Protein AF-0000000070185400 (afdb_homodimer)

Sequence (584 aa):
MAESTTRRGPGLNRIALYVALLLMVVVYLSPLESGIVTAFKTQQGFFETSPFAPALGEFTVDPWFNAFDRLRSGLVNSLLFTIPATVLSALFGSLAAYGLTNTDWKGQTFVLMLFIAGIFIPYQSVLVPLSQFWATIVNPAEILAFSDPLANRSGLIALMVTHSAYGIPICTLLFRSHYKSIDTSMLEAARLDGAGIAKIYWRIILPLSIPMFVVTLIYQFTNIWNDLLFALVLVGNPANDVVTMELSALQGSMVGQYNLQMAGAFITALPTLLVYIIFGEQFAEGVAGGGAMAESTTRRGPGLNRIALYVALLLMVVVYLSPLESGIVTAFKTQQGFFETSPFAPALGEFTVDPWFNAFDRLRSGLVNSLLFTIPATVLSALFGSLAAYGLTNTDWKGQTFVLMLFIAGIFIPYQSVLVPLSQFWATIVNPAEILAFSDPLANRSGLIALMVTHSAYGIPICTLLFRSHYKSIDTSMLEAARLDGAGIAKIYWRIILPLSIPMFVVTLIYQFTNIWNDLLFALVLVGNPANDVVTMELSALQGSMVGQYNLQMAGAFITALPTLLVYIIFGEQFAEGVAGGGA

Radius of gyration: 25.76 Å; Cα contacts (8 Å, |Δi|>4): 759; chains: 2; bounding box: 72×72×63 Å

pLDDT: mean 83.31, std 12.97, range [34.06, 98.12]

InterPro domains:
  IPR000515 ABC transporter type 1, transmembrane domain MetI-like [PF00528] (91-278)
  IPR000515 ABC transporter type 1, transmembrane domain MetI-like [PS50928] (75-279)
  IPR000515 ABC transporter type 1, transmembrane domain MetI-like [cd06261] (75-273)
  IPR035906 MetI-like superfamily [G3DSA:1.10.3720.10] (7-280)
  IPR035906 MetI-like superfamily [SSF161098] (12-291)

Solvent-accessible surface area (backbone atoms only — not comparable to full-atom values): 30109 Å² total; per-residue (Å²): 131,80,77,74,74,70,73,72,64,78,51,74,66,49,51,50,48,51,50,50,50,49,50,49,49,47,62,58,42,45,38,55,50,26,24,55,36,32,17,29,20,35,70,68,37,51,75,75,41,57,57,77,43,79,36,82,91,24,58,41,63,60,28,43,56,54,24,45,68,68,32,49,63,12,46,52,45,38,49,65,24,32,54,56,18,22,51,49,8,41,51,50,4,41,51,49,16,47,58,60,65,79,42,94,58,91,61,42,65,59,52,50,50,51,31,55,54,56,63,46,53,38,68,76,40,42,46,61,29,43,38,49,37,43,67,70,70,56,36,48,41,68,74,31,56,86,36,65,75,52,24,70,37,24,33,39,50,52,48,20,53,50,50,16,52,67,34,21,35,56,30,16,52,55,37,33,38,53,56,69,68,50,67,58,66,63,54,50,51,41,44,74,72,63,48,49,72,67,54,43,39,67,70,49,50,48,66,73,36,50,63,55,48,53,32,42,40,53,53,39,36,44,55,54,60,62,47,44,68,65,49,67,60,50,37,81,54,74,92,42,39,29,33,53,54,45,51,52,55,55,64,68,39,84,75,77,51,58,16,34,41,31,23,32,19,52,60,68,28,41,63,43,43,50,54,37,72,76,40,42,69,53,35,55,34,44,71,49,57,50,72,120,132,80,76,73,72,72,73,71,63,77,50,73,66,50,52,51,50,50,52,50,51,49,51,50,49,48,63,59,43,45,38,56,52,26,26,56,37,31,18,30,20,35,67,65,36,52,76,74,41,57,58,77,43,80,35,83,92,23,58,40,64,60,27,42,55,55,23,45,67,68,32,49,65,12,46,52,45,39,49,64,24,31,54,57,18,23,51,47,9,40,52,52,3,41,52,49,16,46,57,60,66,77,43,94,58,90,60,42,65,60,53,49,49,51,32,56,55,56,61,47,54,38,67,75,40,43,46,60,28,43,38,49,38,43,66,71,72,5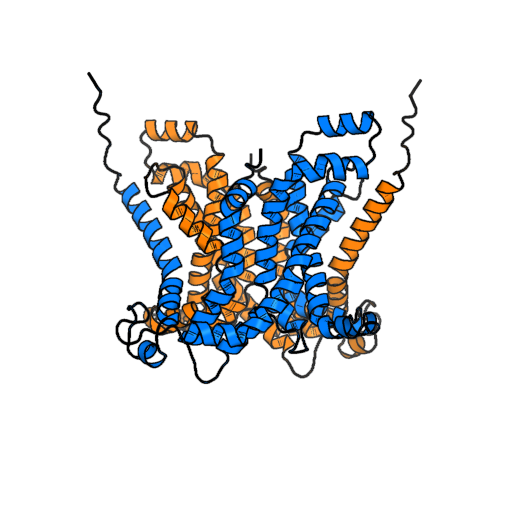5,36,49,40,67,73,31,56,88,35,65,76,52,24,70,37,23,33,38,50,52,48,19,53,50,50,16,52,67,35,22,35,56,29,15,52,54,36,35,39,53,57,70,68,48,67,59,65,63,54,50,51,39,42,72,73,65,48,50,72,68,52,43,39,69,69,46,51,48,64,74,36,49,63,57,46,53,33,42,39,52,53,40,35,42,55,53,60,62,47,44,66,65,49,66,60,51,39,79,55,74,92,42,39,30,35,52,56,46,51,51,53,54,66,68,39,84,74,79,51,58,16,35,40,32,24,32,19,52,60,69,29,43,64,43,43,51,54,37,71,75,40,42,68,53,36,54,32,44,70,50,56,51,71,123

Nearest PDB structures (foldseek):
  7cad-assembly1_B  TM=8.281E-01  e=1.483E-09  Mycolicibacterium smegmatis MC2 155
  4jbw-assembly2_I  TM=8.227E-01  e=4.047E-08  Escherichia coli K-12
  3puv-assembly1_G  TM=7.667E-01  e=2.763E-08  Escherichia coli K-12
  7cad-assembly1_A  TM=7.490E-01  e=2.471E-06  Mycolicibacterium smegmatis MC2 155
  8ja7-assembly1_A  TM=8.088E-01  e=1.973E-05  Mycobacterium tuberculosis H37Rv

Foldseek 3Di:
DPPPPVPPPDPPVNVVVVVVVVVVVCVVCVVVQLLVQLLQFDLVQPVVDDSNDHRVPGGHNVLQVVLCVLQVLQAVLLCVQLQLLLVLLLVLLLVLLLCLAVPDDPCSVVVLVVLVVLLPPDPVVCLVVLLCCCVPPVVQLVVCVVDPVRSLQSLSVSLNVVLSVSSNSVSNVLNNLVVVPDDCVVVVVCVVVVDDSVRCCVPPSVVLCVLVSLLSSLVSSVVSLQDDSNSVRRPDDPSSNHNNNSLVVLCPDPPCSSSNSSSSVVVSCVVSVVSCVVCVVSNVCSVVVNPD/DPPPPVPPPDPPVRVVVVVVVVVVVCVVCVVVQLLVQLLQFDLVQPVVDDSNDHRVPGGHNVLLVVLCVLQVLQAVLLCVQLQLLLVLLLVLLLVLLLCLAVPDDPCSVVVLVVLVVLLPPDPVVCLVVLLCCCVPPVVQLVVCVVDPVRSLQSLSVSLNVVLSVSSNSVSNVLNNLVVVPDDCVVVVVCVVVVDDSVRCCVPPSVVLCVLVSLLSSLVSSVVSLQDDSNSVRRPDDPSSNHNNNSLVVLCPDPPCSSSNSSSSVVVSCVVSVVSCVVCVVSNVCSVVVNPD

Secondary structure (DSSP, 8-state):
-----------HHHHHHHHHHHHHHHHHHHHHHHHHHHHTB-HHHHHHS-TTS--TTTB-SHHHHHHHHHHHHHHHHHHHHHHHHHHHHHHHHHHHHHHTTSS--TTHHHHHHHHHHHHTS-HHHHHHHHHHIIIIIS-HHHHTTT-HHHHTTHHHHHHHHHHHHHHHHHHHHHHHHHHHTS-HHHHHHHHHTT--HHHHIIIIIHHHTHHHHHHHHHHHHHHHHT--HHHHHH--SGGG--HHHHHHHHHS-SS--HHHHHHHHHHHHHHHHHHHHHHHHHHHHHHTT---/-----------HHHHHHHHHHHHHHHHHHHHHHHHHHHHTB-HHHHHHS-TTS--TTTB-SHHHHHHHHHHHHHHHHHHHHHHHHHHHHHHHHHHHHHHTTSS--TTHHHHHHHHHHHHTS-HHHHHHHHHHIIIIIS-HHHHTTT-HHHHTTHHHHHHHHHHHHHHHHHHHHHHHHHHHTS-HHHHHHHHHTT--HHHHIIIIIHHHTHHHHHHHHHHHHHHHHT--HHHHHH--SGGG--HHHHHHHHHS-SS--HHHHHHHHHHHHHHHHHHHHHHHHHHHHHHTT---

Structure (mmCIF, N/CA/C/O backbone):
data_AF-0000000070185400-model_v1
#
loop_
_entity.id
_entity.type
_entity.pdbx_description
1 polymer 'ABC-type sugar transport system, permease component'
#
loop_
_atom_site.group_PDB
_atom_site.id
_atom_site.type_symbol
_atom_site.label_atom_id
_atom_site.label_alt_id
_atom_site.label_comp_id
_atom_site.label_asym_id
_atom_site.label_entity_id
_atom_site.label_seq_id
_atom_site.pdbx_PDB_ins_code
_atom_site.Cartn_x
_atom_site.Cartn_y
_atom_site.Cartn_z
_atom_site.occupancy
_atom_site.B_iso_or_equiv
_atom_site.auth_seq_id
_atom_site.auth_comp_id
_atom_site.auth_asym_id
_atom_site.auth_atom_id
_atom_site.pdbx_PDB_model_num
ATOM 1 N N . MET A 1 1 ? 36.969 44.938 3.744 1 35.69 1 MET A N 1
ATOM 2 C CA . MET A 1 1 ? 37.75 43.719 3.881 1 35.69 1 MET A CA 1
ATOM 3 C C . MET A 1 1 ? 36.844 42.5 3.889 1 35.69 1 MET A C 1
ATOM 5 O O . MET A 1 1 ? 36.031 42.312 4.809 1 35.69 1 MET A O 1
ATOM 9 N N . ALA A 1 2 ? 36.375 42.031 2.738 1 38.72 2 ALA A N 1
ATOM 10 C CA . ALA A 1 2 ? 35.469 40.938 2.408 1 38.72 2 ALA A CA 1
ATOM 11 C C . ALA A 1 2 ? 35.906 39.625 3.045 1 38.72 2 ALA A C 1
ATOM 13 O O . ALA A 1 2 ? 37 39.156 2.805 1 38.72 2 ALA A O 1
ATOM 14 N N . GLU A 1 3 ? 35.625 39.438 4.383 1 38.25 3 GLU A N 1
ATOM 15 C CA . GLU A 1 3 ? 35.938 38.188 5.07 1 38.25 3 GLU A CA 1
ATOM 16 C C . GLU A 1 3 ? 35.625 37 4.191 1 38.25 3 GLU A C 1
ATOM 18 O O . GLU A 1 3 ? 34.5 36.844 3.697 1 38.25 3 GLU A O 1
ATOM 23 N N . SER A 1 4 ? 36.625 36.594 3.381 1 39.56 4 SER A N 1
ATOM 24 C CA . SER A 1 4 ? 36.656 35.375 2.58 1 39.56 4 SER A CA 1
ATOM 25 C C . SER A 1 4 ? 36 34.219 3.326 1 39.56 4 SER A C 1
ATOM 27 O O . SER A 1 4 ? 36.5 33.812 4.379 1 39.56 4 SER A O 1
ATOM 29 N N . THR A 1 5 ? 34.719 34.312 3.555 1 39.97 5 THR A N 1
ATOM 30 C CA . THR A 1 5 ? 34.031 33.156 4.109 1 39.97 5 THR A CA 1
ATOM 31 C C . THR A 1 5 ? 34.562 31.859 3.488 1 39.97 5 THR A C 1
ATOM 33 O O . THR A 1 5 ? 34.375 31.609 2.293 1 39.97 5 THR A O 1
ATOM 36 N N . THR A 1 6 ? 35.844 31.531 3.721 1 39.59 6 THR A N 1
ATOM 37 C CA . THR A 1 6 ? 36.469 30.266 3.318 1 39.59 6 THR A CA 1
ATOM 38 C C . THR A 1 6 ? 35.438 29.141 3.342 1 39.59 6 THR A C 1
ATOM 40 O O . THR A 1 6 ? 34.875 28.828 4.391 1 39.59 6 THR A O 1
ATOM 43 N N . ARG A 1 7 ? 34.719 29.016 2.363 1 44.53 7 ARG A N 1
ATOM 44 C CA . ARG A 1 7 ? 33.812 27.922 2.123 1 44.53 7 ARG A CA 1
ATOM 45 C C . ARG A 1 7 ? 34.438 26.578 2.508 1 44.53 7 ARG A C 1
ATOM 47 O O . ARG A 1 7 ? 35.312 26.078 1.803 1 44.53 7 ARG A O 1
ATOM 54 N N . ARG A 1 8 ? 34.844 26.328 3.77 1 48.66 8 ARG A N 1
ATOM 55 C CA . ARG A 1 8 ? 35.406 25.062 4.23 1 48.66 8 ARG A CA 1
ATOM 56 C C . ARG A 1 8 ? 34.812 23.891 3.453 1 48.66 8 ARG A C 1
ATOM 58 O O . ARG A 1 8 ? 33.625 23.906 3.129 1 48.66 8 ARG A O 1
ATOM 65 N N . GLY A 1 9 ? 35.531 23.266 2.635 1 51 9 GLY A N 1
ATOM 66 C CA . GLY A 1 9 ? 35.188 22.062 1.88 1 51 9 GLY A CA 1
ATOM 67 C C . GLY A 1 9 ? 34.281 21.125 2.629 1 51 9 GLY A C 1
ATOM 68 O O . GLY A 1 9 ? 34.094 21.234 3.846 1 51 9 GLY A O 1
ATOM 69 N N . PRO A 1 10 ? 33.344 20.578 1.829 1 57.19 10 PRO A N 1
ATOM 70 C CA . PRO A 1 10 ? 32.469 19.688 2.586 1 57.19 10 PRO A CA 1
ATOM 71 C C . PRO A 1 10 ? 33.219 18.734 3.506 1 57.19 10 PRO A C 1
ATOM 73 O O . PRO A 1 10 ? 34.25 18.172 3.109 1 57.19 10 PRO A O 1
ATOM 76 N N . GLY A 1 11 ? 33.25 18.938 4.805 1 61.69 11 GLY A N 1
ATOM 77 C CA . GLY A 1 11 ? 33.906 18.047 5.754 1 61.69 11 GLY A CA 1
ATOM 78 C C . GLY A 1 11 ? 33.625 16.578 5.461 1 61.69 11 GLY A C 1
ATOM 79 O O . GLY A 1 11 ? 32.781 16.25 4.648 1 61.69 11 GLY A O 1
ATOM 80 N N . LEU A 1 12 ? 34.562 15.664 5.66 1 70 12 LEU A N 1
ATOM 81 C CA . LEU A 1 12 ? 34.5 14.211 5.5 1 70 12 LEU A CA 1
ATOM 82 C C . LEU A 1 12 ? 33.125 13.672 5.82 1 70 12 LEU A C 1
ATOM 84 O O . LEU A 1 12 ? 32.656 12.742 5.172 1 70 12 LEU A O 1
ATOM 88 N N . ASN A 1 13 ? 32.5 14.344 6.66 1 73.69 13 ASN A N 1
ATOM 89 C CA . ASN A 1 13 ? 31.156 13.898 7.062 1 73.69 13 ASN A CA 1
ATOM 90 C C . ASN A 1 13 ? 30.125 14.211 5.988 1 73.69 13 ASN A C 1
ATOM 92 O O . ASN A 1 13 ? 29.203 13.422 5.758 1 73.69 13 ASN A O 1
ATOM 96 N N . ARG A 1 14 ? 30.391 15.25 5.316 1 71.94 14 ARG A N 1
ATOM 97 C CA . ARG A 1 14 ? 29.484 15.625 4.238 1 71.94 14 ARG A CA 1
ATOM 98 C C . ARG A 1 14 ? 29.672 14.719 3.027 1 71.94 14 ARG A C 1
ATOM 100 O O . ARG A 1 14 ? 28.688 14.297 2.4 1 71.94 14 ARG A O 1
ATOM 107 N N . ILE A 1 15 ? 30.906 14.406 2.785 1 75.38 15 ILE A N 1
ATOM 108 C CA . ILE A 1 15 ? 31.203 13.523 1.663 1 75.38 15 ILE A CA 1
ATOM 109 C C . ILE A 1 15 ? 30.594 12.141 1.923 1 75.38 15 ILE A C 1
ATOM 111 O O . ILE A 1 15 ? 30 11.539 1.03 1 75.38 15 ILE A O 1
ATOM 115 N N . ALA A 1 16 ? 30.703 11.766 3.127 1 78 16 ALA A N 1
ATOM 116 C CA . ALA A 1 16 ? 30.156 10.461 3.498 1 78 16 ALA A CA 1
ATOM 117 C C . ALA A 1 16 ? 28.641 10.43 3.33 1 78 16 ALA A C 1
ATOM 119 O O . ALA A 1 16 ? 28.078 9.438 2.863 1 78 16 ALA A O 1
ATOM 120 N N . LEU A 1 17 ? 28.078 11.5 3.611 1 73.38 17 LEU A N 1
ATOM 121 C CA . LEU A 1 17 ? 26.625 11.602 3.48 1 73.38 17 LEU A CA 1
ATOM 122 C C . LEU A 1 17 ? 26.203 11.562 2.016 1 73.38 17 LEU A C 1
ATOM 124 O O . LEU A 1 17 ? 25.266 10.844 1.653 1 73.38 17 LEU A O 1
ATOM 128 N N . TYR A 1 18 ? 26.969 12.172 1.206 1 73.94 18 TYR A N 1
ATOM 129 C CA . TYR A 1 18 ? 26.625 12.203 -0.212 1 73.94 18 TYR A CA 1
ATOM 130 C C . TYR A 1 18 ? 26.844 10.836 -0.853 1 73.94 18 TYR A C 1
ATOM 132 O O . TYR A 1 18 ? 26.047 10.406 -1.687 1 73.94 18 TYR A O 1
ATOM 140 N N . VAL A 1 19 ? 27.797 10.32 -0.394 1 78.69 19 VAL A N 1
ATOM 141 C CA . VAL A 1 19 ? 28.109 8.984 -0.919 1 78.69 19 VAL A CA 1
ATOM 142 C C . VAL A 1 19 ? 27.016 8.008 -0.49 1 78.69 19 VAL A C 1
ATOM 144 O O . VAL A 1 19 ? 26.562 7.18 -1.288 1 78.69 19 VAL A O 1
ATOM 147 N N . ALA A 1 20 ? 26.562 8.211 0.682 1 77.5 20 ALA A N 1
ATOM 148 C CA . ALA A 1 20 ? 25.516 7.34 1.193 1 77.5 20 ALA A CA 1
ATOM 149 C C . ALA A 1 20 ? 24.203 7.555 0.439 1 77.5 20 ALA A C 1
ATOM 151 O O . ALA A 1 20 ? 23.516 6.594 0.094 1 77.5 20 ALA A O 1
ATOM 152 N N . LEU A 1 21 ? 23.938 8.734 0.137 1 77.69 21 LEU A N 1
ATOM 153 C CA . LEU A 1 21 ? 22.719 9.062 -0.594 1 77.69 21 LEU A CA 1
ATOM 154 C C . LEU A 1 21 ? 22.797 8.539 -2.025 1 77.69 21 LEU A C 1
ATOM 156 O O . LEU A 1 21 ? 21.812 7.988 -2.535 1 77.69 21 LEU A O 1
ATOM 160 N N . LEU A 1 22 ? 23.938 8.672 -2.553 1 76.94 22 LEU A N 1
ATOM 161 C CA . LEU A 1 22 ? 24.125 8.195 -3.918 1 76.94 22 LEU A CA 1
ATOM 162 C C . LEU A 1 22 ? 24 6.68 -3.984 1 76.94 22 LEU A C 1
ATOM 164 O O . LEU A 1 22 ? 23.391 6.137 -4.906 1 76.94 22 LEU A O 1
ATOM 168 N N . LEU A 1 23 ? 24.516 6.055 -3.039 1 79.5 23 LEU A N 1
ATOM 169 C CA . LEU A 1 23 ? 24.453 4.598 -2.988 1 79.5 23 LEU A CA 1
ATOM 170 C C . LEU A 1 23 ? 23.016 4.121 -2.82 1 79.5 23 LEU A C 1
ATOM 172 O O . LEU A 1 23 ? 22.609 3.135 -3.441 1 79.5 23 LEU A O 1
ATOM 176 N N . MET A 1 24 ? 22.328 4.887 -2.088 1 78.69 24 MET A N 1
ATOM 177 C CA . MET A 1 24 ? 20.922 4.535 -1.873 1 78.69 24 MET A CA 1
ATOM 178 C C . MET A 1 24 ? 20.125 4.68 -3.162 1 78.69 24 MET A C 1
ATOM 180 O O . MET A 1 24 ? 19.297 3.822 -3.486 1 78.69 24 MET A O 1
ATOM 184 N N . VAL A 1 25 ? 20.438 5.625 -3.914 1 76.62 25 VAL A N 1
ATOM 185 C CA . VAL A 1 25 ? 19.75 5.883 -5.172 1 76.62 25 VAL A CA 1
ATOM 186 C C . VAL A 1 25 ? 20.109 4.809 -6.191 1 76.62 25 VAL A C 1
ATOM 188 O O . VAL A 1 25 ? 19.234 4.293 -6.895 1 76.62 25 VAL A O 1
ATOM 191 N N . VAL A 1 26 ? 21.359 4.504 -6.195 1 76.19 26 VAL A N 1
ATOM 192 C CA . VAL A 1 26 ? 21.844 3.525 -7.16 1 76.19 26 VAL A CA 1
ATOM 193 C C . VAL A 1 26 ? 21.25 2.154 -6.855 1 76.19 26 VAL A C 1
ATOM 195 O O . VAL A 1 26 ? 20.781 1.459 -7.762 1 76.19 26 VAL A O 1
ATOM 198 N N . VAL A 1 27 ? 21.266 1.833 -5.648 1 73.25 27 VAL A N 1
ATOM 199 C CA . VAL A 1 27 ? 20.734 0.533 -5.25 1 73.25 27 VAL A CA 1
ATOM 200 C C . VAL A 1 27 ? 19.25 0.473 -5.543 1 73.25 27 VAL A C 1
ATOM 202 O O . VAL A 1 27 ? 18.75 -0.541 -6.035 1 73.25 27 VAL A O 1
ATOM 205 N N . TYR A 1 28 ? 18.594 1.558 -5.285 1 74.62 28 TYR A N 1
ATOM 206 C CA . TYR A 1 28 ? 17.156 1.625 -5.484 1 74.62 28 TYR A CA 1
ATOM 207 C C . TYR A 1 28 ? 16.812 1.574 -6.965 1 74.62 28 TYR A C 1
ATOM 209 O O . TYR A 1 28 ? 15.852 0.902 -7.363 1 74.62 28 TYR A O 1
ATOM 217 N N . LEU A 1 29 ? 17.641 2.188 -7.855 1 77.75 29 LEU A N 1
ATOM 218 C CA . LEU A 1 29 ? 17.297 2.35 -9.266 1 77.75 29 LEU A CA 1
ATOM 219 C C . LEU A 1 29 ? 17.875 1.214 -10.102 1 77.75 29 LEU A C 1
ATOM 221 O O . LEU A 1 29 ? 17.484 1.017 -11.25 1 77.75 29 LEU A O 1
ATOM 225 N N . SER A 1 30 ? 18.75 0.464 -9.578 1 78.56 30 SER A N 1
ATOM 226 C CA . SER A 1 30 ? 19.484 -0.546 -10.336 1 78.56 30 SER A CA 1
ATOM 227 C C . SER A 1 30 ? 18.531 -1.561 -10.961 1 78.56 30 SER A C 1
ATOM 229 O O . SER A 1 30 ? 18.625 -1.864 -12.156 1 78.56 30 SER A O 1
ATOM 231 N N . PRO A 1 31 ? 17.547 -2.082 -10.141 1 76.69 31 PRO A N 1
ATOM 232 C CA . PRO A 1 31 ? 16.641 -3.033 -10.781 1 76.69 31 PRO A CA 1
ATOM 233 C C . PRO A 1 31 ? 15.82 -2.396 -11.898 1 76.69 31 PRO A C 1
ATOM 235 O O . PRO A 1 31 ? 15.516 -3.055 -12.898 1 76.69 31 PRO A O 1
ATOM 238 N N . LEU A 1 32 ? 15.523 -1.212 -11.75 1 79.69 32 LEU A N 1
ATOM 239 C CA . LEU A 1 32 ? 14.734 -0.513 -12.758 1 79.69 32 LEU A CA 1
ATOM 240 C C . LEU A 1 32 ? 15.539 -0.298 -14.031 1 79.69 32 LEU A C 1
ATOM 242 O O . LEU A 1 32 ? 15.008 -0.417 -15.133 1 79.69 32 LEU A O 1
ATOM 246 N N . GLU A 1 33 ? 16.781 0.06 -13.82 1 81.06 33 GLU A N 1
ATOM 247 C CA . GLU A 1 33 ? 17.656 0.255 -14.977 1 81.06 33 GLU A CA 1
ATOM 248 C C . GLU A 1 33 ? 17.812 -1.034 -15.773 1 81.06 33 GLU A C 1
ATOM 250 O O . GLU A 1 33 ? 17.703 -1.024 -17 1 81.06 33 GLU A O 1
ATOM 255 N N . SER A 1 34 ? 18.062 -2.066 -15.148 1 81.19 34 SER A N 1
ATOM 256 C CA . SER A 1 34 ? 18.203 -3.346 -15.836 1 81.19 34 SER A CA 1
ATOM 257 C C . SER A 1 34 ? 16.906 -3.736 -16.547 1 81.19 34 SER A C 1
ATOM 259 O O . SER A 1 34 ? 16.938 -4.328 -17.625 1 81.19 34 SER A O 1
ATOM 261 N N . GLY A 1 35 ? 15.773 -3.439 -15.914 1 84.38 35 GLY A N 1
ATOM 262 C CA . GLY A 1 35 ? 14.492 -3.729 -16.531 1 84.38 35 GLY A CA 1
ATOM 263 C C . GLY A 1 35 ? 14.258 -2.947 -17.812 1 84.38 35 GLY A C 1
ATOM 264 O O . GLY A 1 35 ? 13.789 -3.502 -18.812 1 84.38 35 GLY A O 1
ATOM 265 N N . ILE A 1 36 ? 14.633 -1.731 -17.781 1 86.94 36 ILE A N 1
ATOM 266 C CA . ILE A 1 36 ? 14.445 -0.875 -18.938 1 86.94 36 ILE A CA 1
ATOM 267 C C . ILE A 1 36 ? 15.336 -1.355 -20.094 1 86.94 36 ILE A C 1
ATOM 269 O O . ILE A 1 36 ? 14.891 -1.434 -21.234 1 86.94 36 ILE A O 1
ATOM 273 N N . VAL A 1 37 ? 16.531 -1.667 -19.781 1 87.69 37 VAL A N 1
ATOM 274 C CA . VAL A 1 37 ? 17.469 -2.137 -20.797 1 87.69 37 VAL A CA 1
ATOM 275 C C . VAL A 1 37 ? 16.984 -3.461 -21.375 1 87.69 37 VAL A C 1
ATOM 277 O O . VAL A 1 37 ? 17 -3.658 -22.594 1 87.69 37 VAL A O 1
ATOM 280 N N . THR A 1 38 ? 16.5 -4.293 -20.578 1 87.25 38 THR A N 1
ATOM 281 C CA . THR A 1 38 ? 16 -5.602 -21 1 87.25 38 THR A CA 1
ATOM 282 C C . THR A 1 38 ? 14.781 -5.453 -21.891 1 87.25 38 THR A C 1
ATOM 284 O O . THR A 1 38 ? 14.602 -6.227 -22.844 1 87.25 38 THR A O 1
ATOM 287 N N . ALA A 1 39 ? 13.977 -4.48 -21.609 1 90.44 39 ALA A N 1
ATOM 288 C CA . ALA A 1 39 ? 12.742 -4.266 -22.359 1 90.44 39 ALA A CA 1
ATOM 289 C C . ALA A 1 39 ? 13.039 -3.842 -23.781 1 90.44 39 ALA A C 1
ATOM 291 O O . ALA A 1 39 ? 12.156 -3.885 -24.656 1 90.44 39 ALA A O 1
ATOM 292 N N . PHE A 1 40 ? 14.328 -3.475 -24.078 1 93.38 40 PHE A N 1
ATOM 293 C CA . PHE A 1 40 ? 14.703 -3.035 -25.406 1 93.38 40 PHE A CA 1
ATOM 294 C C . PHE A 1 40 ? 15.672 -4.023 -26.047 1 93.38 40 PHE A C 1
ATOM 296 O O . PHE A 1 40 ? 16.328 -3.707 -27.047 1 93.38 40 PHE A O 1
ATOM 303 N N . LYS A 1 41 ? 15.688 -5.184 -25.5 1 92.25 41 LYS A N 1
ATOM 304 C CA . LYS A 1 41 ? 16.547 -6.234 -26.047 1 92.25 41 LYS A CA 1
ATOM 305 C C . LYS A 1 41 ? 15.703 -7.371 -26.625 1 92.25 41 LYS A C 1
ATOM 307 O O . LYS A 1 41 ? 14.57 -7.598 -26.203 1 92.25 41 LYS A O 1
ATOM 312 N N . THR A 1 42 ? 16.359 -8.047 -27.625 1 91.31 42 THR A N 1
ATOM 313 C CA . THR A 1 42 ? 15.82 -9.344 -28.016 1 91.31 42 THR A CA 1
ATOM 314 C C . THR A 1 42 ? 16 -10.359 -26.891 1 91.31 42 THR A C 1
ATOM 316 O O . THR A 1 42 ? 16.781 -10.133 -25.969 1 91.31 42 THR A O 1
ATOM 319 N N . GLN A 1 43 ? 15.188 -11.344 -27 1 86.81 43 GLN A N 1
ATOM 320 C CA . GLN A 1 43 ? 15.328 -12.383 -25.984 1 86.81 43 GLN A CA 1
ATOM 321 C C . GLN A 1 43 ? 16.734 -12.977 -26 1 86.81 43 GLN A C 1
ATOM 323 O O . GLN A 1 43 ? 17.297 -13.273 -24.938 1 86.81 43 GLN A O 1
ATOM 328 N N . GLN A 1 44 ? 17.281 -13.133 -27.219 1 86.38 44 GLN A N 1
ATOM 329 C CA . GLN A 1 44 ? 18.656 -13.609 -27.344 1 86.38 44 GLN A CA 1
ATOM 330 C C . GLN A 1 44 ? 19.641 -12.625 -26.734 1 86.38 44 GLN A C 1
ATOM 332 O O . GLN A 1 44 ? 20.578 -13.031 -26.047 1 86.38 44 GLN A O 1
ATOM 337 N N . GLY A 1 45 ? 19.438 -11.398 -26.984 1 86.81 45 GLY A N 1
ATOM 338 C CA . GLY A 1 45 ? 20.297 -10.375 -26.422 1 86.81 45 GLY A CA 1
ATOM 339 C C . GLY A 1 45 ? 20.281 -10.375 -24.906 1 86.81 45 GLY A C 1
ATOM 340 O O . GLY A 1 45 ? 21.297 -10.086 -24.266 1 86.81 45 GLY A O 1
ATOM 341 N N . PHE A 1 46 ? 19.188 -10.68 -24.328 1 83.19 46 PHE A N 1
ATOM 342 C CA . PHE A 1 46 ? 19.078 -10.75 -22.875 1 83.19 46 PHE A CA 1
ATOM 343 C C . PHE A 1 46 ? 20.016 -11.82 -22.312 1 83.19 46 PHE A C 1
ATOM 345 O O . PHE A 1 46 ? 20.672 -11.594 -21.297 1 83.19 46 PHE A O 1
ATOM 352 N N . PHE A 1 47 ? 20.078 -12.898 -23 1 81.81 47 PHE A N 1
ATOM 353 C CA . PHE A 1 47 ? 20.875 -14.008 -22.484 1 81.81 47 PHE A CA 1
ATOM 354 C C . PHE A 1 47 ? 22.344 -13.805 -22.797 1 81.81 47 PHE A C 1
ATOM 356 O O . PHE A 1 47 ? 23.219 -14.328 -22.094 1 81.81 47 PHE A O 1
ATOM 363 N N . GLU A 1 48 ? 22.609 -13.023 -23.766 1 83.25 48 GLU A N 1
ATOM 364 C CA . GLU A 1 48 ? 23.984 -12.938 -24.25 1 83.25 48 GLU A CA 1
ATOM 365 C C . GLU A 1 48 ? 24.688 -11.695 -23.703 1 83.25 48 GLU A C 1
ATOM 367 O O . GLU A 1 48 ? 25.891 -11.539 -23.875 1 83.25 48 GLU A O 1
ATOM 372 N N . THR A 1 49 ? 23.891 -10.82 -23.141 1 81.38 49 THR A N 1
ATOM 373 C CA . THR A 1 49 ? 24.5 -9.594 -22.641 1 81.38 49 THR A CA 1
ATOM 374 C C . THR A 1 49 ? 24.188 -9.398 -21.156 1 81.38 49 THR A C 1
ATOM 376 O O . THR A 1 49 ? 23.328 -10.07 -20.609 1 81.38 49 THR A O 1
ATOM 379 N N . SER A 1 50 ? 24.969 -8.484 -20.609 1 77.94 50 SER A N 1
ATOM 380 C CA . SER A 1 50 ? 24.703 -8.117 -19.219 1 77.94 50 SER A CA 1
ATOM 381 C C . SER A 1 50 ? 23.359 -7.418 -19.078 1 77.94 50 SER A C 1
ATOM 383 O O . SER A 1 50 ? 22.953 -6.676 -19.969 1 77.94 50 SER A O 1
ATOM 385 N N . PRO A 1 51 ? 22.672 -7.707 -17.969 1 75.06 51 PRO A N 1
ATOM 386 C CA . PRO A 1 51 ? 21.375 -7.055 -17.75 1 75.06 51 PRO A CA 1
ATOM 387 C C . PRO A 1 51 ? 21.484 -5.531 -17.719 1 75.06 51 PRO A C 1
ATOM 389 O O . PRO A 1 51 ? 20.484 -4.84 -17.953 1 75.06 51 PRO A O 1
ATOM 392 N N . PHE A 1 52 ? 22.672 -5.039 -17.484 1 75.94 52 PHE A N 1
ATOM 393 C CA . PHE A 1 52 ? 22.844 -3.594 -17.375 1 75.94 52 PHE A CA 1
ATOM 394 C C . PHE A 1 52 ? 23.438 -3.02 -18.656 1 75.94 52 PHE A C 1
ATOM 396 O O . PHE A 1 52 ? 23.5 -1.801 -18.828 1 75.94 52 PHE A O 1
ATOM 403 N N . ALA A 1 53 ? 23.812 -3.918 -19.578 1 78.19 53 ALA A N 1
ATOM 404 C CA . ALA A 1 53 ? 24.484 -3.477 -20.781 1 78.19 53 ALA A CA 1
ATOM 405 C C . ALA A 1 53 ? 23.484 -3.004 -21.844 1 78.19 53 ALA A C 1
ATOM 407 O O . ALA A 1 53 ? 22.406 -3.596 -22 1 78.19 53 ALA A O 1
ATOM 408 N N . PRO A 1 54 ? 23.906 -1.894 -22.469 1 76.5 54 PRO A N 1
ATOM 409 C CA . PRO A 1 54 ? 23.031 -1.449 -23.547 1 76.5 54 PRO A CA 1
ATOM 410 C C . PRO A 1 54 ? 22.859 -2.504 -24.641 1 76.5 54 PRO A C 1
ATOM 412 O O . PRO A 1 54 ? 23.719 -3.379 -24.797 1 76.5 54 PRO A O 1
ATOM 415 N N . ALA A 1 55 ? 21.719 -2.504 -25.359 1 73.06 55 ALA A N 1
ATOM 416 C CA . ALA A 1 55 ? 21.281 -3.471 -26.359 1 73.06 55 ALA A CA 1
ATOM 417 C C . ALA A 1 55 ? 21.984 -3.223 -27.688 1 73.06 55 ALA A C 1
ATOM 419 O O . ALA A 1 55 ? 21.391 -3.391 -28.75 1 73.06 55 ALA A O 1
ATOM 420 N N . LEU A 1 56 ? 23.125 -2.814 -27.812 1 75.56 56 LEU A N 1
ATOM 421 C CA . LEU A 1 56 ? 23.734 -2.363 -29.062 1 75.56 56 LEU A CA 1
ATOM 422 C C . LEU A 1 56 ? 23.453 -3.354 -30.188 1 75.56 56 LEU A C 1
ATOM 424 O O . LEU A 1 56 ? 23 -2.965 -31.266 1 75.56 56 LEU A O 1
ATOM 428 N N . GLY A 1 57 ? 23.672 -4.598 -30.125 1 78.12 57 GLY A N 1
ATOM 429 C CA . GLY A 1 57 ? 23.453 -5.551 -31.203 1 78.12 57 GLY A CA 1
ATOM 430 C C . GLY A 1 57 ? 22.172 -6.332 -31.078 1 78.12 57 GLY A C 1
ATOM 431 O O . GLY A 1 57 ? 21.781 -7.062 -31.984 1 78.12 57 GLY A O 1
ATOM 432 N N . GLU A 1 58 ? 21.406 -5.93 -30.156 1 88.25 58 GLU A N 1
ATOM 433 C CA . GLU A 1 58 ? 20.203 -6.695 -29.891 1 88.25 58 GLU A CA 1
ATOM 434 C C . GLU A 1 58 ? 19.047 -5.777 -29.484 1 88.25 58 GLU A C 1
ATOM 436 O O . GLU A 1 58 ? 18.141 -6.195 -28.75 1 88.25 58 GLU A O 1
ATOM 441 N N . PHE A 1 59 ? 19.156 -4.582 -30.078 1 92.81 59 PHE A N 1
ATOM 442 C CA . PHE A 1 59 ? 18.109 -3.605 -29.75 1 92.81 59 PHE A CA 1
ATOM 443 C C . PHE A 1 59 ? 16.844 -3.902 -30.531 1 92.81 59 PHE A C 1
ATOM 445 O O . PHE A 1 59 ? 16.891 -4.234 -31.719 1 92.81 59 PHE A O 1
ATOM 452 N N . THR A 1 60 ? 15.719 -3.861 -29.875 1 94.56 60 THR A N 1
ATOM 453 C CA . THR A 1 60 ? 14.414 -4.012 -30.516 1 94.56 60 THR A CA 1
ATOM 454 C C . THR A 1 60 ? 13.32 -3.355 -29.672 1 94.56 60 THR A C 1
ATOM 456 O O . THR A 1 60 ? 13.5 -3.133 -28.484 1 94.56 60 THR A O 1
ATOM 459 N N . VAL A 1 61 ? 12.219 -2.951 -30.344 1 95.56 61 VAL A N 1
ATOM 460 C CA . VAL A 1 61 ? 11.078 -2.381 -29.641 1 95.56 61 VAL A CA 1
ATOM 461 C C . VAL A 1 61 ? 9.898 -3.354 -29.688 1 95.56 61 VAL A C 1
ATOM 463 O O . VAL A 1 61 ? 8.805 -3.039 -29.219 1 95.56 61 VAL A O 1
ATOM 466 N N . ASP A 1 62 ? 10.117 -4.559 -30.172 1 95.69 62 ASP A N 1
ATOM 467 C CA . ASP A 1 62 ? 9.078 -5.562 -30.359 1 95.69 62 ASP A CA 1
ATOM 468 C C . ASP A 1 62 ? 8.406 -5.922 -29.031 1 95.69 62 ASP A C 1
ATOM 470 O O . ASP A 1 62 ? 7.184 -6.047 -28.969 1 95.69 62 ASP A O 1
ATOM 474 N N . PRO A 1 63 ? 9.234 -6.012 -27.984 1 94.44 63 PRO A N 1
ATOM 475 C CA . PRO A 1 63 ? 8.602 -6.367 -26.719 1 94.44 63 PRO A CA 1
ATOM 476 C C . PRO A 1 63 ? 7.555 -5.352 -26.266 1 94.44 63 PRO A C 1
ATOM 478 O O . PRO A 1 63 ? 6.555 -5.719 -25.641 1 94.44 63 PRO A O 1
ATOM 481 N N . TRP A 1 64 ? 7.734 -4.164 -26.625 1 96.06 64 TRP A N 1
ATOM 482 C CA . TRP A 1 64 ? 6.805 -3.109 -26.234 1 96.06 64 TRP A CA 1
ATOM 483 C C . TRP A 1 64 ? 5.477 -3.246 -26.953 1 96.06 64 TRP A C 1
ATOM 485 O O . TRP A 1 64 ? 4.41 -3.152 -26.344 1 96.06 64 TRP A O 1
ATOM 495 N N . PHE A 1 65 ? 5.531 -3.502 -28.156 1 97.25 65 PHE A N 1
ATOM 496 C CA . PHE A 1 65 ? 4.305 -3.666 -28.938 1 97.25 65 PHE A CA 1
ATOM 497 C C . PHE A 1 65 ? 3.586 -4.953 -28.547 1 97.25 65 PHE A C 1
ATOM 499 O O . PHE A 1 65 ? 2.363 -4.965 -28.406 1 97.25 65 PHE A O 1
ATOM 506 N N . ASN A 1 66 ? 4.328 -5.973 -28.406 1 95.88 66 ASN A N 1
ATOM 507 C CA . ASN A 1 66 ? 3.744 -7.246 -28 1 95.88 66 ASN A CA 1
ATOM 508 C C . ASN A 1 66 ? 3.113 -7.156 -26.609 1 95.88 66 ASN A C 1
ATOM 510 O O . ASN A 1 66 ? 2.029 -7.691 -26.391 1 95.88 66 ASN A O 1
ATOM 514 N N . ALA A 1 67 ? 3.834 -6.492 -25.734 1 94.88 67 ALA A N 1
ATOM 515 C CA . ALA A 1 67 ? 3.305 -6.309 -24.391 1 94.88 67 ALA A CA 1
ATOM 516 C C . ALA A 1 67 ? 2.023 -5.48 -24.406 1 94.88 67 ALA A C 1
ATOM 518 O O . ALA A 1 67 ? 1.056 -5.805 -23.719 1 94.88 67 ALA A O 1
ATOM 519 N N . PHE A 1 68 ? 2.018 -4.441 -25.219 1 97 68 PHE A N 1
ATOM 520 C CA . PHE A 1 68 ? 0.833 -3.594 -25.297 1 97 68 PHE A CA 1
ATOM 521 C C . PHE A 1 68 ? -0.36 -4.383 -25.828 1 97 68 PHE A C 1
ATOM 523 O O . PHE A 1 68 ? -1.479 -4.227 -25.344 1 97 68 PHE A O 1
ATOM 530 N N . ASP A 1 69 ? -0.109 -5.188 -26.766 1 97 69 ASP A N 1
ATOM 531 C CA . ASP A 1 69 ? -1.182 -5.992 -27.344 1 97 69 ASP A CA 1
ATOM 532 C C . ASP A 1 69 ? -1.781 -6.938 -26.297 1 97 69 ASP A C 1
ATOM 534 O O . ASP A 1 69 ? -2.992 -7.168 -26.297 1 97 69 ASP A O 1
ATOM 538 N N . ARG A 1 70 ? -0.971 -7.453 -25.484 1 95.19 70 ARG A N 1
ATOM 539 C CA . ARG A 1 70 ? -1.411 -8.398 -24.469 1 95.19 70 ARG A CA 1
ATOM 540 C C . ARG A 1 70 ? -2.104 -7.676 -23.312 1 95.19 70 ARG A C 1
ATOM 542 O O . ARG A 1 70 ? -2.969 -8.25 -22.656 1 95.19 70 ARG A O 1
ATOM 549 N N . LEU A 1 71 ? -1.701 -6.406 -23.125 1 96.31 71 LEU A N 1
ATOM 550 C CA . LEU A 1 71 ? -2.123 -5.73 -21.891 1 96.31 71 LEU A CA 1
ATOM 551 C C . LEU A 1 71 ? -3.256 -4.75 -22.188 1 96.31 71 LEU A C 1
ATOM 553 O O . LEU A 1 71 ? -3.918 -4.273 -21.266 1 96.31 71 LEU A O 1
ATOM 557 N N . ARG A 1 72 ? -3.545 -4.398 -23.422 1 97.38 72 ARG A N 1
ATOM 558 C CA . ARG A 1 72 ? -4.426 -3.295 -23.781 1 97.38 72 ARG A CA 1
ATOM 559 C C . ARG A 1 72 ? -5.812 -3.479 -23.188 1 97.38 72 ARG A C 1
ATOM 561 O O . ARG A 1 72 ? -6.41 -2.523 -22.688 1 97.38 72 ARG A O 1
ATOM 568 N N . SER A 1 73 ? -6.402 -4.707 -23.219 1 97.25 73 SER A N 1
ATOM 569 C CA . SER A 1 73 ? -7.719 -4.938 -22.641 1 97.25 73 SER A CA 1
ATOM 570 C C . SER A 1 73 ? -7.691 -4.738 -21.125 1 97.25 73 SER A C 1
ATOM 572 O O . SER A 1 73 ? -8.609 -4.145 -20.562 1 97.25 73 SER A O 1
ATOM 574 N N . GLY A 1 74 ? -6.645 -5.199 -20.484 1 97.38 74 GLY A N 1
ATOM 575 C CA . GLY A 1 74 ? -6.484 -5.02 -19.047 1 97.38 74 GLY A CA 1
ATOM 576 C C . GLY A 1 74 ? -6.312 -3.566 -18.656 1 97.38 74 GLY A C 1
ATOM 577 O O . GLY A 1 74 ? -6.801 -3.145 -17.594 1 97.38 74 GLY A O 1
ATOM 578 N N . LEU A 1 75 ? -5.645 -2.84 -19.531 1 97.5 75 LEU A N 1
ATOM 579 C CA . LEU A 1 75 ? -5.469 -1.413 -19.281 1 97.5 75 LEU A CA 1
ATOM 580 C C . LEU A 1 75 ? -6.809 -0.691 -19.266 1 97.5 75 LEU A C 1
ATOM 582 O O . LEU A 1 75 ? -7.09 0.106 -18.375 1 97.5 75 LEU A O 1
ATOM 586 N N . VAL A 1 76 ? -7.598 -0.983 -20.188 1 97.88 76 VAL A N 1
ATOM 587 C CA . VAL A 1 76 ? -8.914 -0.356 -20.297 1 97.88 76 VAL A CA 1
ATOM 588 C C . VAL A 1 76 ? -9.773 -0.745 -19.094 1 97.88 76 VAL A C 1
ATOM 590 O O . VAL A 1 76 ? -10.383 0.115 -18.453 1 97.88 76 VAL A O 1
ATOM 593 N N . ASN A 1 77 ? -9.812 -2.02 -18.766 1 98 77 ASN A N 1
ATOM 594 C CA . ASN A 1 77 ? -10.586 -2.494 -17.625 1 98 77 ASN A CA 1
ATOM 595 C C . ASN A 1 77 ? -10.117 -1.843 -16.328 1 98 77 ASN A C 1
ATOM 597 O O . ASN A 1 77 ? -10.93 -1.457 -15.492 1 98 77 ASN A O 1
ATOM 601 N N . SER A 1 78 ? -8.789 -1.757 -16.203 1 97.62 78 SER A N 1
ATOM 602 C CA . SER A 1 78 ? -8.242 -1.132 -15 1 97.62 78 SER A CA 1
ATOM 603 C C . SER A 1 78 ? -8.695 0.318 -14.875 1 97.62 78 SER A C 1
ATOM 605 O O . SER A 1 78 ? -9.062 0.769 -13.781 1 97.62 78 SER A O 1
ATOM 607 N N . LEU A 1 79 ? -8.719 1.018 -16 1 97.69 79 LEU A N 1
ATOM 608 C CA . LEU A 1 79 ? -9.148 2.41 -15.961 1 97.69 79 LEU A CA 1
ATOM 609 C C . LEU A 1 79 ? -10.641 2.51 -15.625 1 97.69 79 LEU A C 1
ATOM 611 O O . LEU A 1 79 ? -11.055 3.402 -14.891 1 97.69 79 LEU A O 1
ATOM 615 N N . LEU A 1 80 ? -11.391 1.63 -16.109 1 97.25 80 LEU A N 1
ATOM 616 C CA . LEU A 1 80 ? -12.836 1.665 -15.977 1 97.25 80 LEU A CA 1
ATOM 617 C C . LEU A 1 80 ? -13.25 1.548 -14.516 1 97.25 80 LEU A C 1
ATOM 619 O O . LEU A 1 80 ? -14.227 2.174 -14.086 1 97.25 80 LEU A O 1
ATOM 623 N N . PHE A 1 81 ? -12.531 0.766 -13.75 1 97.75 81 PHE A N 1
ATOM 624 C CA . PHE A 1 81 ? -12.984 0.63 -12.367 1 97.75 81 PHE A CA 1
ATOM 625 C C . PHE A 1 81 ? -12.164 1.52 -11.438 1 97.75 81 PHE A C 1
ATOM 627 O O . PHE A 1 81 ? -12.664 1.977 -10.414 1 97.75 81 PHE A O 1
ATOM 634 N N . THR A 1 82 ? -10.859 1.822 -11.766 1 98.06 82 THR A N 1
ATOM 635 C CA . THR A 1 82 ? -9.984 2.574 -10.867 1 98.06 82 THR A CA 1
ATOM 636 C C . THR A 1 82 ? -10.438 4.027 -10.773 1 98.06 82 THR A C 1
ATOM 638 O O . THR A 1 82 ? -10.438 4.609 -9.688 1 98.06 82 THR A O 1
ATOM 641 N N . ILE A 1 83 ? -10.836 4.602 -11.93 1 97.75 83 ILE A N 1
ATOM 642 C CA . ILE A 1 83 ? -11.18 6.02 -11.945 1 97.75 83 ILE A CA 1
ATOM 643 C C . ILE A 1 83 ? -12.406 6.262 -11.07 1 97.75 83 ILE A C 1
ATOM 645 O O . ILE A 1 83 ? -12.352 7.051 -10.125 1 97.75 83 ILE A O 1
ATOM 649 N N . PRO A 1 84 ? -13.5 5.543 -11.297 1 98.12 84 PRO A N 1
ATOM 650 C CA . PRO A 1 84 ? -14.641 5.801 -10.422 1 98.12 84 PRO A CA 1
ATOM 651 C C . PRO A 1 84 ? -14.375 5.414 -8.969 1 98.12 84 PRO A C 1
ATOM 653 O O . PRO A 1 84 ? -14.844 6.09 -8.047 1 98.12 84 PRO A O 1
ATOM 656 N N . ALA A 1 85 ? -13.672 4.336 -8.688 1 98.06 85 ALA A N 1
ATOM 657 C CA . ALA A 1 85 ? -13.367 3.93 -7.32 1 98.06 85 ALA A CA 1
ATOM 658 C C . ALA A 1 85 ? -12.57 5.012 -6.59 1 98.06 85 ALA A C 1
ATOM 660 O O . ALA A 1 85 ? -12.805 5.273 -5.41 1 98.06 85 ALA A O 1
ATOM 661 N N . THR A 1 86 ? -11.609 5.582 -7.309 1 97.69 86 THR A N 1
ATOM 662 C CA . THR A 1 86 ? -10.789 6.66 -6.762 1 97.69 86 THR A CA 1
ATOM 663 C C . THR A 1 86 ? -11.656 7.863 -6.395 1 97.69 86 THR A C 1
ATOM 665 O O . THR A 1 86 ? -11.562 8.383 -5.281 1 97.69 86 THR A O 1
ATOM 668 N N . VAL A 1 87 ? -12.523 8.266 -7.277 1 97.62 87 VAL A N 1
ATOM 669 C CA . VAL A 1 87 ? -13.367 9.445 -7.086 1 97.62 87 VAL A CA 1
ATOM 670 C C . VAL A 1 87 ? -14.352 9.188 -5.949 1 97.62 87 VAL A C 1
ATOM 672 O O . VAL A 1 87 ? -14.539 10.039 -5.074 1 97.62 87 VAL A O 1
ATOM 675 N N . LEU A 1 88 ? -14.93 8.023 -5.926 1 96.25 88 LEU A N 1
ATOM 676 C CA . LEU A 1 88 ? -15.922 7.699 -4.91 1 96.25 88 LEU A CA 1
ATOM 677 C C . LEU A 1 88 ? -15.281 7.629 -3.527 1 96.25 88 LEU A C 1
ATOM 679 O O . LEU A 1 88 ? -15.859 8.102 -2.547 1 96.25 88 LEU A O 1
ATOM 683 N N . SER A 1 89 ? -14.094 7.016 -3.422 1 95.81 89 SER A N 1
ATOM 684 C CA . SER A 1 89 ? -13.398 6.957 -2.145 1 95.81 89 SER A CA 1
ATOM 685 C C . SER A 1 89 ? -13.109 8.352 -1.604 1 95.81 89 SER A C 1
ATOM 687 O O . SER A 1 89 ? -13.312 8.617 -0.419 1 95.81 89 SER A O 1
ATOM 689 N N . ALA A 1 90 ? -12.641 9.188 -2.488 1 96.38 90 ALA A N 1
ATOM 690 C CA . ALA A 1 90 ? -12.305 10.547 -2.086 1 96.38 90 ALA A CA 1
ATOM 691 C C . ALA A 1 90 ? -13.555 11.328 -1.697 1 96.38 90 ALA A C 1
ATOM 693 O O . ALA A 1 90 ? -13.562 12.031 -0.684 1 96.38 90 ALA A O 1
ATOM 694 N N . LEU A 1 91 ? -14.586 11.227 -2.496 1 94.81 91 LEU A N 1
ATOM 695 C CA . LEU A 1 91 ? -15.828 11.953 -2.242 1 94.81 91 LEU A CA 1
ATOM 696 C C . LEU A 1 91 ? -16.453 11.508 -0.929 1 94.81 91 LEU A C 1
ATOM 698 O O . LEU A 1 91 ? -16.797 12.344 -0.082 1 94.81 91 LEU A O 1
ATOM 702 N N . PHE A 1 92 ? -16.578 10.242 -0.748 1 93.25 92 PHE A N 1
ATOM 703 C CA . PHE A 1 92 ? -17.203 9.734 0.47 1 93.25 92 PHE A CA 1
ATOM 704 C C . PHE A 1 92 ? -16.297 9.961 1.676 1 93.25 92 PHE A C 1
ATOM 706 O O . PHE A 1 92 ? -16.781 10.203 2.785 1 93.25 92 PHE A O 1
ATOM 713 N N . GLY A 1 93 ? -15 9.844 1.459 1 94 93 GLY A N 1
ATOM 714 C CA . GLY A 1 93 ? -14.078 10.195 2.531 1 94 93 GLY A CA 1
ATOM 715 C C . GLY A 1 93 ? -14.188 11.641 2.961 1 94 93 GLY A C 1
ATOM 716 O O . GLY A 1 93 ? -14.164 11.945 4.156 1 94 93 GLY A O 1
ATOM 717 N N . SER A 1 94 ? -14.281 12.484 2.004 1 94.44 94 SER A N 1
ATOM 718 C CA . SER A 1 94 ? -14.43 13.906 2.287 1 94.44 94 SER A CA 1
ATOM 719 C C . SER A 1 94 ? -15.719 14.188 3.043 1 94.44 94 SER A C 1
ATOM 721 O O . SER A 1 94 ? -15.734 14.992 3.979 1 94.44 94 SER A O 1
ATOM 723 N N . LEU A 1 95 ? -16.797 13.555 2.646 1 90.81 95 LEU A N 1
ATOM 724 C CA . LEU A 1 95 ? -18.078 13.719 3.324 1 90.81 95 LEU A CA 1
ATOM 725 C C . LEU A 1 95 ? -18.016 13.172 4.746 1 90.81 95 LEU A C 1
ATOM 727 O O . LEU A 1 95 ? -18.531 13.797 5.68 1 90.81 95 LEU A O 1
ATOM 731 N N . ALA A 1 96 ? -17.422 12.031 4.859 1 90.81 96 ALA A N 1
ATOM 732 C CA . ALA A 1 96 ? -17.266 11.438 6.188 1 90.81 96 ALA A CA 1
ATOM 733 C C . ALA A 1 96 ? -16.438 12.344 7.098 1 90.81 96 ALA A C 1
ATOM 735 O O . ALA A 1 96 ? -16.797 12.547 8.266 1 90.81 96 ALA A O 1
ATOM 736 N N . ALA A 1 97 ? -15.383 12.844 6.551 1 92 97 ALA A N 1
ATOM 737 C CA . ALA A 1 97 ? -14.539 13.758 7.316 1 92 97 ALA A CA 1
ATOM 738 C C . ALA A 1 97 ? -15.32 14.992 7.75 1 92 97 ALA A C 1
ATOM 740 O O . ALA A 1 97 ? -15.164 15.477 8.875 1 92 97 ALA A O 1
ATOM 741 N N . TYR A 1 98 ? -16.109 15.516 6.883 1 90 98 TYR A N 1
ATOM 742 C CA . TYR A 1 98 ? -16.938 16.672 7.195 1 90 98 TYR A CA 1
ATOM 743 C C . TYR A 1 98 ? -17.891 16.375 8.352 1 90 98 TYR A C 1
ATOM 745 O O . TYR A 1 98 ? -18.031 17.203 9.258 1 90 98 TYR A O 1
ATOM 753 N N . GLY A 1 99 ? -18.453 15.266 8.305 1 86.31 99 GLY A N 1
ATOM 754 C CA . GLY A 1 99 ? -19.359 14.859 9.367 1 86.31 99 GLY A CA 1
ATOM 755 C C . GLY A 1 99 ? -18.656 14.617 10.695 1 86.31 99 GLY A C 1
ATOM 756 O O . GLY A 1 99 ? -19.281 14.719 11.758 1 86.31 99 GLY A O 1
ATOM 757 N N . LEU A 1 100 ? -17.406 14.414 10.594 1 86.94 100 LEU A N 1
ATOM 758 C CA . LEU A 1 100 ? -16.656 14.062 11.805 1 86.94 100 LEU A CA 1
ATOM 759 C C . LEU A 1 100 ? -15.867 15.258 12.32 1 86.94 100 LEU A C 1
ATOM 761 O O . LEU A 1 100 ? -15.078 15.133 13.258 1 86.94 100 LEU A O 1
ATOM 765 N N . THR A 1 101 ? -15.914 16.359 11.75 1 80.56 101 THR A N 1
ATOM 766 C CA . THR A 1 101 ? -15.227 17.547 12.211 1 80.56 101 THR A CA 1
ATOM 767 C C . THR A 1 101 ? -16.219 18.688 12.461 1 80.56 101 THR A C 1
ATOM 769 O O . THR A 1 101 ? -16.141 19.375 13.484 1 80.56 101 THR A O 1
ATOM 772 N N . ASN A 1 102 ? -17.062 18.875 11.617 1 70.12 102 ASN A N 1
ATOM 773 C CA . ASN A 1 102 ? -17.859 20.109 11.656 1 70.12 102 ASN A CA 1
ATOM 774 C C . ASN A 1 102 ? -19.234 19.859 12.258 1 70.12 102 ASN A C 1
ATOM 776 O O . ASN A 1 102 ? -20.094 20.734 12.242 1 70.12 102 ASN A O 1
ATOM 780 N N . THR A 1 103 ? -19.375 18.672 12.734 1 69.5 103 THR A N 1
ATOM 781 C CA . THR A 1 103 ? -20.656 18.375 13.367 1 69.5 103 THR A CA 1
ATOM 782 C C . THR A 1 103 ? -20.453 17.844 14.789 1 69.5 103 THR A C 1
ATOM 784 O O . THR A 1 103 ? -19.484 17.125 15.055 1 69.5 103 THR A O 1
ATOM 787 N N . ASP A 1 104 ? -21.047 18.438 15.695 1 68.69 104 ASP A N 1
ATOM 788 C CA . ASP A 1 104 ? -20.875 18.047 17.094 1 68.69 104 ASP A CA 1
ATOM 789 C C . ASP A 1 104 ? -21.844 16.922 17.469 1 68.69 104 ASP A C 1
ATOM 791 O O . ASP A 1 104 ? -23.047 17.125 17.484 1 68.69 104 ASP A O 1
ATOM 795 N N . TRP A 1 105 ? -21.438 15.656 17.297 1 72.75 105 TRP A N 1
ATOM 796 C CA . TRP A 1 105 ? -22.266 14.555 17.766 1 72.75 105 TRP A CA 1
ATOM 797 C C . TRP A 1 105 ? -21.453 13.531 18.547 1 72.75 105 TRP A C 1
ATOM 799 O O . TRP A 1 105 ? -20.234 13.453 18.375 1 72.75 105 TRP A O 1
ATOM 809 N N . LYS A 1 106 ? -22.016 12.867 19.578 1 74.81 106 LYS A N 1
ATOM 810 C CA . LYS A 1 106 ? -21.375 12.039 20.594 1 74.81 106 LYS A CA 1
ATOM 811 C C . LYS A 1 106 ? -20.75 10.797 19.969 1 74.81 106 LYS A C 1
ATOM 813 O O . LYS A 1 106 ? -19.797 10.227 20.516 1 74.81 106 LYS A O 1
ATOM 818 N N . GLY A 1 107 ? -21.141 10.336 18.859 1 76.88 107 GLY A N 1
ATOM 819 C CA . GLY A 1 107 ? -20.641 9.094 18.281 1 76.88 107 GLY A CA 1
ATOM 820 C C . GLY A 1 107 ? -19.453 9.289 17.375 1 76.88 107 GLY A C 1
ATOM 821 O O . GLY A 1 107 ? -18.938 8.328 16.797 1 76.88 107 GLY A O 1
ATOM 822 N N . GLN A 1 108 ? -18.906 10.484 17.344 1 78.56 108 GLN A N 1
ATOM 823 C CA . GLN A 1 108 ? -17.875 10.828 16.375 1 78.56 108 GLN A CA 1
ATOM 824 C C . GLN A 1 108 ? -16.578 10.094 16.672 1 78.56 108 GLN A C 1
ATOM 826 O O . GLN A 1 108 ? -15.938 9.562 15.766 1 78.56 108 GLN A O 1
ATOM 831 N N . THR A 1 109 ? -16.312 10.016 17.906 1 78.44 109 THR A N 1
ATOM 832 C CA . THR A 1 109 ? -15.047 9.383 18.297 1 78.44 109 THR A CA 1
ATOM 833 C C . THR A 1 109 ? -15.078 7.887 18 1 78.44 109 THR A C 1
ATOM 835 O O . THR A 1 109 ? -14.086 7.328 17.531 1 78.44 109 THR A O 1
ATOM 838 N N . PHE A 1 110 ? -16.188 7.312 18.219 1 81.56 110 PHE A N 1
ATOM 839 C CA . PHE A 1 110 ? -16.312 5.883 17.969 1 81.56 110 PHE A CA 1
ATOM 840 C C . PHE A 1 110 ? -16.203 5.582 16.484 1 81.56 110 PHE A C 1
ATOM 842 O O . PHE A 1 110 ? -15.508 4.645 16.078 1 81.56 110 PHE A O 1
ATOM 849 N N . VAL A 1 111 ? -16.844 6.387 15.688 1 81.44 111 VAL A N 1
ATOM 850 C CA . VAL A 1 111 ? -16.828 6.188 14.242 1 81.44 111 VAL A CA 1
ATOM 851 C C . VAL A 1 111 ? -15.406 6.406 13.703 1 81.44 111 VAL A C 1
ATOM 853 O O . VAL A 1 111 ? -14.93 5.641 12.867 1 81.44 111 VAL A O 1
ATOM 856 N N . LEU A 1 112 ? -14.805 7.336 14.234 1 81.06 112 LEU A N 1
ATOM 857 C CA . LEU A 1 112 ? -13.43 7.617 13.82 1 81.06 112 LEU A CA 1
ATOM 858 C C . LEU A 1 112 ? -12.508 6.453 14.156 1 81.06 112 LEU A C 1
ATOM 860 O O . LEU A 1 112 ? -11.656 6.07 13.352 1 81.06 112 LEU A O 1
ATOM 864 N N . MET A 1 113 ? -12.734 5.883 15.281 1 76.56 113 MET A N 1
ATOM 865 C CA . MET A 1 113 ? -11.906 4.754 15.703 1 76.56 113 MET A CA 1
ATOM 866 C C . MET A 1 113 ? -12.133 3.551 14.797 1 76.56 113 MET A C 1
ATOM 868 O O . MET A 1 113 ? -11.195 2.805 14.5 1 76.56 113 MET A O 1
ATOM 872 N N . LEU A 1 114 ? -13.305 3.412 14.367 1 78.5 114 LEU A N 1
ATOM 873 C CA . LEU A 1 114 ? -13.609 2.312 13.461 1 78.5 114 LEU A CA 1
ATOM 874 C C . LEU A 1 114 ? -12.93 2.518 12.109 1 78.5 114 LEU A C 1
ATOM 876 O O . LEU A 1 114 ? -12.414 1.567 11.523 1 78.5 114 LEU A O 1
ATOM 880 N N . PHE A 1 115 ? -12.93 3.744 11.664 1 79.69 115 PHE A N 1
ATOM 881 C CA . PHE A 1 115 ? -12.258 4.059 10.406 1 79.69 115 PHE A CA 1
ATOM 882 C C . PHE A 1 115 ? -10.758 3.82 10.523 1 79.69 115 PHE A C 1
ATOM 884 O O . PHE A 1 115 ? -10.148 3.221 9.633 1 79.69 115 PHE A O 1
ATOM 891 N N . ILE A 1 116 ? -10.258 4.18 11.602 1 73.5 116 ILE A N 1
ATOM 892 C CA . ILE A 1 116 ? -8.82 4.031 11.812 1 73.5 116 ILE A CA 1
ATOM 893 C C . ILE A 1 116 ? -8.461 2.549 11.891 1 73.5 116 ILE A C 1
ATOM 895 O O . ILE A 1 116 ? -7.492 2.102 11.273 1 73.5 116 ILE A O 1
ATOM 899 N N . ALA A 1 117 ? -9.258 1.792 12.594 1 72.62 117 ALA A N 1
ATOM 900 C CA . ALA A 1 117 ? -9.047 0.349 12.68 1 72.62 117 ALA A CA 1
ATOM 901 C C . ALA A 1 117 ? -9.117 -0.298 11.305 1 72.62 117 ALA A C 1
ATOM 903 O O . ALA A 1 117 ? -8.359 -1.223 11.008 1 72.62 117 ALA A O 1
ATOM 904 N N . GLY A 1 118 ? -9.984 0.17 10.477 1 73.44 118 GLY A N 1
ATOM 905 C CA . GLY A 1 118 ? -10.172 -0.351 9.125 1 73.44 118 GLY A CA 1
ATOM 906 C C . GLY A 1 118 ? -8.961 -0.141 8.234 1 73.44 118 GLY A C 1
ATOM 907 O O . GLY A 1 118 ? -8.688 -0.955 7.352 1 73.44 118 GLY A O 1
ATOM 908 N N . ILE A 1 119 ? -8.281 0.935 8.438 1 73.69 119 ILE A N 1
ATOM 909 C CA . ILE A 1 119 ? -7.105 1.255 7.637 1 73.69 119 ILE A CA 1
ATOM 910 C C . ILE A 1 119 ? -6.035 0.184 7.836 1 73.69 119 ILE A C 1
ATOM 912 O O . ILE A 1 119 ? -5.289 -0.141 6.91 1 73.69 119 ILE A O 1
ATOM 916 N N . PHE A 1 120 ? -6.016 -0.445 8.992 1 67.12 120 PHE A N 1
ATOM 917 C CA . PHE A 1 120 ? -4.895 -1.311 9.344 1 67.12 120 PHE A CA 1
ATOM 918 C C . PHE A 1 120 ? -5.258 -2.777 9.148 1 67.12 120 PHE A C 1
ATOM 920 O O . PHE A 1 120 ? -4.461 -3.666 9.445 1 67.12 120 PHE A O 1
ATOM 927 N N . ILE A 1 121 ? -6.469 -2.988 8.695 1 68.81 121 ILE A N 1
ATOM 928 C CA . ILE A 1 121 ? -6.84 -4.355 8.344 1 68.81 121 ILE A CA 1
ATOM 929 C C . ILE A 1 121 ? -6.039 -4.816 7.129 1 68.81 121 ILE A C 1
ATOM 931 O O . ILE A 1 121 ? -6.094 -4.188 6.07 1 68.81 121 ILE A O 1
ATOM 935 N N . PRO A 1 122 ? -5.258 -5.895 7.219 1 69.69 122 PRO A N 1
ATOM 936 C CA . PRO A 1 122 ? -4.484 -6.402 6.082 1 69.69 122 PRO A CA 1
ATOM 937 C C . PRO A 1 122 ? -5.367 -6.848 4.922 1 69.69 122 PRO A C 1
ATOM 939 O O . PRO A 1 122 ? -6.414 -7.469 5.137 1 69.69 122 PRO A O 1
ATOM 942 N N . TYR A 1 123 ? -4.914 -6.492 3.754 1 73.06 123 TYR A N 1
ATOM 943 C CA . TYR A 1 123 ? -5.652 -6.863 2.551 1 73.06 123 TYR A CA 1
ATOM 944 C C . TYR A 1 123 ? -5.84 -8.375 2.469 1 73.06 123 TYR A C 1
ATOM 946 O O . TYR A 1 123 ? -6.922 -8.859 2.131 1 73.06 123 TYR A O 1
ATOM 954 N N . GLN A 1 124 ? -4.875 -9.047 2.836 1 71.19 124 GLN A N 1
ATOM 955 C CA . GLN A 1 124 ? -4.883 -10.5 2.699 1 71.19 124 GLN A CA 1
ATOM 956 C C . GLN A 1 124 ? -5.93 -11.133 3.609 1 71.19 124 GLN A C 1
ATOM 958 O O . GLN A 1 124 ? -6.473 -12.195 3.295 1 71.19 124 GLN A O 1
ATOM 963 N N . SER A 1 125 ? -6.188 -10.5 4.746 1 70.56 125 SER A N 1
ATOM 964 C CA . SER A 1 125 ? -7.121 -11.039 5.727 1 70.56 125 SER A CA 1
ATOM 965 C C . SER A 1 125 ? -8.562 -10.875 5.266 1 70.56 125 SER A C 1
ATOM 967 O O . SER A 1 125 ? -9.469 -11.555 5.766 1 70.56 125 SER A O 1
ATOM 969 N N . VAL A 1 126 ? -8.719 -10 4.355 1 79.81 126 VAL A N 1
ATOM 970 C CA . VAL A 1 126 ? -10.102 -9.719 3.988 1 79.81 126 VAL A CA 1
ATOM 971 C C . VAL A 1 126 ? -10.438 -10.406 2.666 1 79.81 126 VAL A C 1
ATOM 973 O O . VAL A 1 126 ? -11.594 -10.438 2.246 1 79.81 126 VAL A O 1
ATOM 976 N N . LEU A 1 127 ? -9.477 -11 2.041 1 81.62 127 LEU A N 1
ATOM 977 C CA . LEU A 1 127 ? -9.672 -11.555 0.707 1 81.62 127 LEU A CA 1
ATOM 978 C C . LEU A 1 127 ? -10.75 -12.641 0.724 1 81.62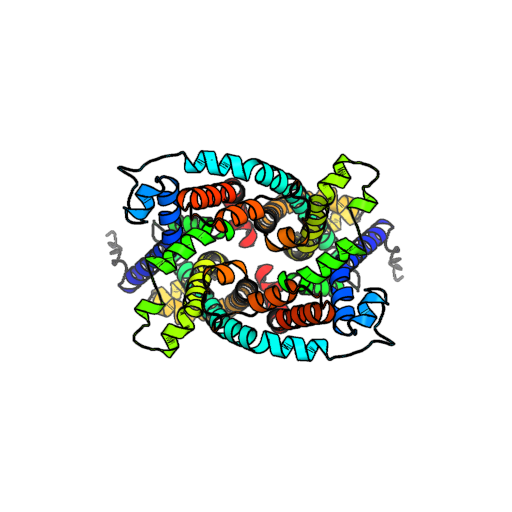 127 LEU A C 1
ATOM 980 O O . LEU A 1 127 ? -11.664 -12.625 -0.108 1 81.62 127 LEU A O 1
ATOM 984 N N . VAL A 1 128 ? -10.68 -13.5 1.663 1 76.12 128 VAL A N 1
ATOM 985 C CA . VAL A 1 128 ? -11.609 -14.625 1.714 1 76.12 128 VAL A CA 1
ATOM 986 C C . VAL A 1 128 ? -13 -14.125 2.098 1 76.12 128 VAL A C 1
ATOM 988 O O . VAL A 1 128 ? -13.984 -14.406 1.403 1 76.12 128 VAL A O 1
ATOM 991 N N . PRO A 1 129 ? -13.047 -13.359 3.164 1 76.44 129 PRO A N 1
ATOM 992 C CA . PRO A 1 129 ? -14.367 -12.82 3.508 1 76.44 129 PRO A CA 1
ATOM 993 C C . PRO A 1 129 ? -14.992 -12.016 2.371 1 76.44 129 PRO A C 1
ATOM 995 O O . PRO A 1 129 ? -16.203 -12.078 2.158 1 76.44 129 PRO A O 1
ATOM 998 N N . LEU A 1 130 ? -14.242 -11.344 1.683 1 83.38 130 LEU A N 1
ATOM 999 C CA . LEU A 1 130 ? -14.742 -10.531 0.582 1 83.38 130 LEU A CA 1
ATOM 1000 C C . LEU A 1 130 ? -15.242 -11.406 -0.561 1 83.38 130 LEU A C 1
ATOM 1002 O O . LEU A 1 130 ? -16.281 -11.117 -1.158 1 83.38 130 LEU A O 1
ATOM 1006 N N . SER A 1 131 ? -14.43 -12.375 -0.879 1 82 131 SER A N 1
ATOM 1007 C CA . SER A 1 131 ? -14.844 -13.297 -1.932 1 82 131 SER A CA 1
ATOM 1008 C C . SER A 1 131 ? -16.188 -13.93 -1.608 1 82 131 SER A C 1
ATOM 1010 O O . SER A 1 131 ? -17.062 -14.016 -2.471 1 82 131 SER A O 1
ATOM 1012 N N . GLN A 1 132 ? -16.312 -14.352 -0.471 1 76.31 132 GLN A N 1
ATOM 1013 C CA . GLN A 1 132 ? -17.562 -14.977 -0.049 1 76.31 132 GLN A CA 1
ATOM 1014 C C . GLN A 1 132 ? -18.703 -13.969 -0.038 1 76.31 132 GLN A C 1
ATOM 1016 O O . GLN A 1 132 ? -19.828 -14.289 -0.428 1 76.31 132 GLN A O 1
ATOM 1021 N N . PHE A 1 133 ? -18.469 -12.828 0.41 1 81.62 133 PHE A N 1
ATOM 1022 C CA . PHE A 1 133 ? -19.469 -11.758 0.455 1 81.62 133 PHE A CA 1
ATOM 1023 C C . PHE A 1 133 ? -20.016 -11.469 -0.938 1 81.62 133 PHE A C 1
ATOM 1025 O O . PHE A 1 133 ? -21.234 -11.445 -1.14 1 81.62 133 PHE A O 1
ATOM 1032 N N . TRP A 1 134 ? -19.188 -11.305 -1.89 1 86.44 134 TRP A N 1
ATOM 1033 C CA . TRP A 1 134 ? -19.609 -10.938 -3.238 1 86.44 134 TRP A CA 1
ATOM 1034 C C . TRP A 1 134 ? -20.219 -12.125 -3.963 1 86.44 134 TRP A C 1
ATOM 1036 O O . TRP A 1 134 ? -21.016 -11.945 -4.891 1 86.44 134 TRP A O 1
ATOM 1046 N N . ALA A 1 135 ? -19.812 -13.359 -3.492 1 80.25 135 ALA A N 1
ATOM 1047 C CA . ALA A 1 135 ? -20.328 -14.555 -4.148 1 80.25 135 ALA A CA 1
ATOM 1048 C C . ALA A 1 135 ? -21.703 -14.922 -3.611 1 80.25 135 ALA A C 1
ATOM 1050 O O . ALA A 1 135 ? -22.562 -15.406 -4.359 1 80.25 135 ALA A O 1
ATOM 1051 N N . THR A 1 136 ? -21.922 -14.641 -2.293 1 75.56 136 THR A N 1
ATOM 1052 C CA . THR A 1 136 ? -23.094 -15.242 -1.682 1 75.56 136 THR A CA 1
ATOM 1053 C C . THR A 1 136 ? -24.062 -14.164 -1.188 1 75.56 136 THR A C 1
ATOM 1055 O O . THR A 1 136 ? -25.266 -14.383 -1.133 1 75.56 136 THR A O 1
ATOM 1058 N N . ILE A 1 137 ? -23.516 -13.047 -0.833 1 73.62 137 ILE A N 1
ATOM 1059 C CA . ILE A 1 137 ? -24.391 -12.062 -0.193 1 73.62 137 ILE A CA 1
ATOM 1060 C C . ILE A 1 137 ? -24.828 -11.023 -1.223 1 73.62 137 ILE A C 1
ATOM 1062 O O . ILE A 1 137 ? -26.031 -10.75 -1.349 1 73.62 137 ILE A O 1
ATOM 1066 N N . VAL A 1 138 ? -23.859 -10.281 -1.902 1 77.81 138 VAL A N 1
ATOM 1067 C CA . VAL A 1 138 ? -24.172 -9.234 -2.863 1 77.81 138 VAL A CA 1
ATOM 1068 C C . VAL A 1 138 ? -23.75 -9.664 -4.266 1 77.81 138 VAL A C 1
ATOM 1070 O O . VAL A 1 138 ? -22.703 -9.266 -4.758 1 77.81 138 VAL A O 1
ATOM 1073 N N . ASN A 1 139 ? -24.281 -10.727 -4.773 1 81.38 139 ASN A N 1
ATOM 1074 C CA . ASN A 1 139 ? -23.906 -11.195 -6.105 1 81.38 139 ASN A CA 1
ATOM 1075 C C . ASN A 1 139 ? -24.219 -10.148 -7.172 1 81.38 139 ASN A C 1
ATOM 1077 O O . ASN A 1 139 ? -25.375 -10.039 -7.617 1 81.38 139 ASN A O 1
ATOM 1081 N N . PRO A 1 140 ? -23.172 -9.359 -7.605 1 85.06 140 PRO A N 1
ATOM 1082 C CA . PRO A 1 140 ? -23.438 -8.266 -8.547 1 85.06 140 PRO A CA 1
ATOM 1083 C C . PRO A 1 140 ? -23.984 -8.758 -9.883 1 85.06 140 PRO A C 1
ATOM 1085 O O . PRO A 1 140 ? -24.797 -8.07 -10.508 1 85.06 140 PRO A O 1
ATOM 1088 N N . ALA A 1 141 ? -23.578 -9.883 -10.328 1 86.25 141 ALA A N 1
ATOM 1089 C CA . ALA A 1 141 ? -24.109 -10.422 -11.586 1 86.25 141 ALA A CA 1
ATOM 1090 C C . ALA A 1 141 ? -25.609 -10.625 -11.5 1 86.25 141 ALA A C 1
ATOM 1092 O O . ALA A 1 141 ? -26.344 -10.32 -12.453 1 86.25 141 ALA A O 1
ATOM 1093 N N . GLU A 1 142 ? -26.031 -11.078 -10.398 1 85.75 142 GLU A N 1
ATOM 1094 C CA . GLU A 1 142 ? -27.453 -11.297 -10.188 1 85.75 142 GLU A CA 1
ATOM 1095 C C . GLU A 1 142 ? -28.203 -9.977 -10.062 1 85.75 142 GLU A C 1
ATOM 1097 O O . GLU A 1 142 ? -29.281 -9.812 -10.641 1 85.75 142 GLU A O 1
ATOM 1102 N N . ILE A 1 143 ? -27.672 -9.07 -9.367 1 87.31 143 ILE A N 1
ATOM 1103 C CA . ILE A 1 143 ? -28.312 -7.785 -9.133 1 87.31 143 ILE A CA 1
ATOM 1104 C C . ILE A 1 143 ? -28.391 -7.004 -10.445 1 87.31 143 ILE A C 1
ATOM 1106 O O . ILE A 1 143 ? -29.391 -6.324 -10.711 1 87.31 143 ILE A O 1
ATOM 1110 N N . LEU A 1 144 ? -27.375 -7.168 -11.281 1 89.38 144 LEU A N 1
ATOM 1111 C CA . LEU A 1 144 ? -27.297 -6.383 -12.516 1 89.38 144 LEU A CA 1
ATOM 1112 C C . LEU A 1 144 ? -27.797 -7.195 -13.703 1 89.38 144 LEU A C 1
ATOM 1114 O O . LEU A 1 144 ? -27.5 -6.855 -14.859 1 89.38 144 LEU A O 1
ATOM 1118 N N . ALA A 1 145 ? -28.5 -8.289 -13.43 1 88.06 145 ALA A N 1
ATOM 1119 C CA . ALA A 1 145 ? -28.969 -9.195 -14.469 1 88.06 145 ALA A CA 1
ATOM 1120 C C . ALA A 1 145 ? -29.906 -8.484 -15.438 1 88.06 145 ALA A C 1
ATOM 1122 O O . ALA A 1 145 ? -30.109 -8.945 -16.562 1 88.06 145 ALA A O 1
ATOM 1123 N N . PHE A 1 146 ? -30.391 -7.293 -15.031 1 90.44 146 PHE A N 1
ATOM 1124 C CA . PHE A 1 146 ? -31.312 -6.535 -15.859 1 90.44 146 PHE A CA 1
ATOM 1125 C C . PHE A 1 146 ? -30.594 -5.895 -17.031 1 90.44 146 PHE A C 1
ATOM 1127 O O . PHE A 1 146 ? -31.219 -5.473 -18 1 90.44 146 PHE A O 1
ATOM 1134 N N . SER A 1 147 ? -29.312 -5.809 -16.984 1 91 147 SER A N 1
ATOM 1135 C CA . SER A 1 147 ? -28.469 -5.27 -18.062 1 91 147 SER A CA 1
ATOM 1136 C C . SER A 1 147 ? -27.281 -6.184 -18.344 1 91 147 SER A C 1
ATOM 1138 O O . SER A 1 147 ? -26.344 -6.262 -17.547 1 91 147 SER A O 1
ATOM 1140 N N . ASP A 1 148 ? -27.312 -6.793 -19.531 1 88.19 148 ASP A N 1
ATOM 1141 C CA . ASP A 1 148 ? -26.281 -7.766 -19.906 1 88.19 148 ASP A CA 1
ATOM 1142 C C . ASP A 1 148 ? -24.891 -7.133 -19.875 1 88.19 148 ASP A C 1
ATOM 1144 O O . ASP A 1 148 ? -23.969 -7.699 -19.297 1 88.19 148 ASP A O 1
ATOM 1148 N N . PRO A 1 149 ? -24.875 -5.887 -20.422 1 88.06 149 PRO A N 1
ATOM 1149 C CA . PRO A 1 149 ? -23.547 -5.277 -20.391 1 88.06 149 PRO A CA 1
ATOM 1150 C C . PRO A 1 149 ? -23.031 -5.051 -18.984 1 88.06 149 PRO A C 1
ATOM 1152 O O . PRO A 1 149 ? -21.828 -5.215 -18.719 1 88.06 149 PRO A O 1
ATOM 1155 N N . LEU A 1 150 ? -23.875 -4.785 -18.109 1 89.25 150 LEU A N 1
ATOM 1156 C CA . LEU A 1 150 ? -23.469 -4.539 -16.719 1 89.25 150 LEU A CA 1
ATOM 1157 C C . LEU A 1 150 ? -23.188 -5.852 -15.992 1 89.25 150 LEU A C 1
ATOM 1159 O O . LEU A 1 150 ? -22.234 -5.941 -15.219 1 89.25 150 LEU A O 1
ATOM 1163 N N . ALA A 1 151 ? -24 -6.805 -16.297 1 89.62 151 ALA A N 1
ATOM 1164 C CA . ALA A 1 151 ? -23.828 -8.109 -15.664 1 89.62 151 ALA A CA 1
ATOM 1165 C C . ALA A 1 151 ? -22.484 -8.734 -16.062 1 89.62 151 ALA A C 1
ATOM 1167 O O . ALA A 1 151 ? -21.844 -9.398 -15.258 1 89.62 151 ALA A O 1
ATOM 1168 N N . ASN A 1 152 ? -22.141 -8.414 -17.297 1 91.31 152 ASN A N 1
ATOM 1169 C CA . ASN A 1 152 ? -20.891 -8.961 -17.828 1 91.31 152 ASN A CA 1
ATOM 1170 C C . ASN A 1 152 ? -19.672 -8.289 -17.188 1 91.31 152 ASN A C 1
ATOM 1172 O O . ASN A 1 152 ? -18.562 -8.805 -17.266 1 91.31 152 ASN A O 1
ATOM 1176 N N . ARG A 1 153 ? -19.938 -7.16 -16.578 1 94.19 153 ARG A N 1
ATOM 1177 C CA . ARG A 1 153 ? -18.844 -6.422 -15.945 1 94.19 153 ARG A CA 1
ATOM 1178 C C . ARG A 1 153 ? -18.922 -6.504 -14.43 1 94.19 153 ARG A C 1
ATOM 1180 O O . ARG A 1 153 ? -18.422 -5.625 -13.727 1 94.19 153 ARG A O 1
ATOM 1187 N N . SER A 1 154 ? -19.547 -7.527 -13.969 1 93.56 154 SER A N 1
ATOM 1188 C CA . SER A 1 154 ? -19.812 -7.688 -12.547 1 93.56 154 SER A CA 1
ATOM 1189 C C . SER A 1 154 ? -18.516 -7.699 -11.742 1 93.56 154 SER A C 1
ATOM 1191 O O . SER A 1 154 ? -18.453 -7.156 -10.641 1 93.56 154 SER A O 1
ATOM 1193 N N . GLY A 1 155 ? -17.469 -8.344 -12.281 1 94.44 155 GLY A N 1
ATOM 1194 C CA . GLY A 1 155 ? -16.188 -8.359 -11.602 1 94.44 155 GLY A CA 1
ATOM 1195 C C . GLY A 1 155 ? -15.594 -6.973 -11.406 1 94.44 155 GLY A C 1
ATOM 1196 O O . GLY A 1 155 ? -15.094 -6.652 -10.328 1 94.44 155 GLY A O 1
ATOM 1197 N N . LEU A 1 156 ? -15.734 -6.137 -12.398 1 96.62 156 LEU A N 1
ATOM 1198 C CA . LEU A 1 156 ? -15.219 -4.777 -12.32 1 96.62 156 LEU A CA 1
ATOM 1199 C C . LEU A 1 156 ? -16.031 -3.938 -11.344 1 96.62 156 LEU A C 1
ATOM 1201 O O . LEU A 1 156 ? -15.492 -3.084 -10.641 1 96.62 156 LEU A O 1
ATOM 1205 N N . ILE A 1 157 ? -17.281 -4.18 -11.328 1 95.19 157 ILE A N 1
ATOM 1206 C CA . ILE A 1 157 ? -18.156 -3.449 -10.414 1 95.19 157 ILE A CA 1
ATOM 1207 C C . ILE A 1 157 ? -17.828 -3.836 -8.977 1 95.19 157 ILE A C 1
ATOM 1209 O O . ILE A 1 157 ? -17.766 -2.973 -8.094 1 95.19 157 ILE A O 1
ATOM 1213 N N . ALA A 1 158 ? -17.641 -5.121 -8.766 1 93.56 158 ALA A N 1
ATOM 1214 C CA . ALA A 1 158 ? -17.25 -5.582 -7.43 1 93.56 158 ALA A CA 1
ATOM 1215 C C . ALA A 1 158 ? -15.938 -4.945 -6.992 1 93.56 158 ALA A C 1
ATOM 1217 O O . ALA A 1 158 ? -15.797 -4.52 -5.844 1 93.56 158 ALA A O 1
ATOM 1218 N N . LEU A 1 159 ? -14.992 -4.879 -7.895 1 95.56 159 LEU A N 1
ATOM 1219 C CA . LEU A 1 159 ? -13.711 -4.234 -7.609 1 95.56 159 LEU A CA 1
ATOM 1220 C C . LEU A 1 159 ? -13.906 -2.76 -7.281 1 95.56 159 LEU A C 1
ATOM 1222 O O . LEU A 1 159 ? -13.336 -2.256 -6.309 1 95.56 159 LEU A O 1
ATOM 1226 N N . MET A 1 160 ? -14.688 -2.104 -8.094 1 96.5 160 MET A N 1
ATOM 1227 C CA . MET A 1 160 ? -14.945 -0.677 -7.918 1 96.5 160 MET A CA 1
ATOM 1228 C C . MET A 1 160 ? -15.523 -0.396 -6.535 1 96.5 160 MET A C 1
ATOM 1230 O O . MET A 1 160 ? -15.016 0.46 -5.809 1 96.5 160 MET A O 1
ATOM 1234 N N . VAL A 1 161 ? -16.531 -1.115 -6.168 1 93 161 VAL A N 1
ATOM 1235 C CA . VAL A 1 161 ? -17.219 -0.902 -4.898 1 93 161 VAL A CA 1
ATOM 1236 C C . VAL A 1 161 ? -16.281 -1.257 -3.74 1 93 161 VAL A C 1
ATOM 1238 O O . VAL A 1 161 ? -16.188 -0.522 -2.754 1 93 161 VAL A O 1
ATOM 1241 N N . THR A 1 162 ? -15.586 -2.361 -3.881 1 91.94 162 THR A N 1
ATOM 1242 C CA . THR A 1 162 ? -14.68 -2.824 -2.838 1 91.94 162 THR A CA 1
ATOM 1243 C C . THR A 1 162 ? -13.578 -1.8 -2.59 1 91.94 162 THR A C 1
ATOM 1245 O O . THR A 1 162 ? -13.328 -1.407 -1.447 1 91.94 162 THR A O 1
ATOM 1248 N N . HIS A 1 163 ? -12.938 -1.35 -3.623 1 94.38 163 HIS A N 1
ATOM 1249 C CA . HIS A 1 163 ? -11.859 -0.385 -3.48 1 94.38 163 HIS A CA 1
ATOM 1250 C C . HIS A 1 163 ? -12.367 0.948 -2.947 1 94.38 163 HIS A C 1
ATOM 1252 O O . HIS A 1 163 ? -11.68 1.623 -2.182 1 94.38 163 HIS A O 1
ATOM 1258 N N . SER A 1 164 ? -13.562 1.335 -3.395 1 94.25 164 SER A N 1
ATOM 1259 C CA . SER A 1 164 ? -14.148 2.551 -2.842 1 94.25 164 SER A CA 1
ATOM 1260 C C . SER A 1 164 ? -14.312 2.449 -1.33 1 94.25 164 SER A C 1
ATOM 1262 O O . SER A 1 164 ? -13.883 3.34 -0.592 1 94.25 164 SER A O 1
ATOM 1264 N N . ALA A 1 165 ? -14.891 1.369 -0.965 1 89.75 165 ALA A N 1
ATOM 1265 C CA . ALA A 1 165 ? -15.156 1.159 0.456 1 89.75 165 ALA A CA 1
ATOM 1266 C C . ALA A 1 165 ? -13.852 1.125 1.256 1 89.75 165 ALA A C 1
ATOM 1268 O O . ALA A 1 165 ? -13.742 1.763 2.305 1 89.75 165 ALA A O 1
ATOM 1269 N N . TYR A 1 166 ? -12.867 0.464 0.732 1 89.12 166 TYR A N 1
ATOM 1270 C CA . TYR A 1 166 ? -11.602 0.293 1.442 1 89.12 166 TYR A CA 1
ATOM 1271 C C . TYR A 1 166 ? -10.812 1.596 1.468 1 89.12 166 TYR A C 1
ATOM 1273 O O . TYR A 1 166 ? -9.945 1.784 2.322 1 89.12 166 TYR A O 1
ATOM 1281 N N . GLY A 1 167 ? -11.094 2.453 0.535 1 91.62 167 GLY A N 1
ATOM 1282 C CA . GLY A 1 167 ? -10.391 3.721 0.453 1 91.62 167 GLY A CA 1
ATOM 1283 C C . GLY A 1 167 ? -10.992 4.801 1.332 1 91.62 167 GLY A C 1
ATOM 1284 O O . GLY A 1 167 ? -10.336 5.793 1.644 1 91.62 167 GLY A O 1
ATOM 1285 N N . ILE A 1 168 ? -12.195 4.625 1.811 1 91.5 168 ILE A N 1
ATOM 1286 C CA . ILE A 1 168 ? -12.93 5.664 2.521 1 91.5 168 ILE A CA 1
ATOM 1287 C C . ILE A 1 168 ? -12.211 6.008 3.824 1 91.5 168 ILE A C 1
ATOM 1289 O O . ILE A 1 168 ? -12 7.18 4.137 1 91.5 168 ILE A O 1
ATOM 1293 N N . PRO A 1 169 ? -11.742 5.043 4.59 1 87.5 169 PRO A N 1
ATOM 1294 C CA . PRO A 1 169 ? -11.148 5.363 5.891 1 87.5 169 PRO A CA 1
ATOM 1295 C C . PRO A 1 169 ? -9.914 6.246 5.773 1 87.5 169 PRO A C 1
ATOM 1297 O O . PRO A 1 169 ? -9.812 7.273 6.449 1 87.5 169 PRO A O 1
ATOM 1300 N N . ILE A 1 170 ? -9.008 5.902 4.891 1 87.19 170 ILE A N 1
ATOM 1301 C CA . ILE A 1 170 ? -7.789 6.695 4.785 1 87.19 170 ILE A CA 1
ATOM 1302 C C . ILE A 1 170 ? -8.117 8.07 4.195 1 87.19 170 ILE A C 1
ATOM 1304 O O . ILE A 1 170 ? -7.527 9.078 4.59 1 87.19 170 ILE A O 1
ATOM 1308 N N . CYS A 1 171 ? -9 8.102 3.246 1 92.62 171 CYS A N 1
ATOM 1309 C CA . CYS A 1 171 ? -9.43 9.383 2.703 1 92.62 171 CYS A CA 1
ATOM 1310 C C . CYS A 1 171 ? -10.062 10.25 3.783 1 92.62 171 CYS A C 1
ATOM 1312 O O . CYS A 1 171 ? -9.805 11.453 3.854 1 92.62 171 CYS A O 1
ATOM 1314 N N . THR A 1 172 ? -10.875 9.641 4.59 1 91 172 THR A N 1
ATOM 1315 C CA . THR A 1 172 ? -11.516 10.359 5.688 1 91 172 THR A CA 1
ATOM 1316 C C . THR A 1 172 ? -10.469 10.977 6.613 1 91 172 THR A C 1
ATOM 1318 O O . THR A 1 172 ? -10.578 12.141 6.988 1 91 172 THR A O 1
ATOM 1321 N N . LEU A 1 173 ? -9.523 10.242 6.922 1 85.69 173 LEU A N 1
ATOM 1322 C CA . LEU A 1 173 ? -8.484 10.727 7.828 1 85.69 173 LEU A CA 1
ATOM 1323 C C . LEU A 1 173 ? -7.734 11.906 7.223 1 85.69 173 LEU A C 1
ATOM 1325 O O . LEU A 1 173 ? -7.457 12.891 7.91 1 85.69 173 LEU A O 1
ATOM 1329 N N . LEU A 1 174 ? -7.367 11.781 5.992 1 86.12 174 LEU A N 1
ATOM 1330 C CA . LEU A 1 174 ? -6.637 12.844 5.32 1 86.12 174 LEU A CA 1
ATOM 1331 C C . LEU A 1 174 ? -7.477 14.117 5.246 1 86.12 174 LEU A C 1
ATOM 1333 O O . LEU A 1 174 ? -6.988 15.203 5.551 1 86.12 174 LEU A O 1
ATOM 1337 N N . PHE A 1 175 ? -8.695 13.961 4.93 1 91.81 175 PHE A N 1
ATOM 1338 C CA . PHE A 1 175 ? -9.57 15.125 4.844 1 91.81 175 PHE A CA 1
ATOM 1339 C C . PHE A 1 175 ? -9.828 15.711 6.227 1 91.81 175 PHE A C 1
ATOM 1341 O O . PHE A 1 175 ? -9.945 16.938 6.379 1 91.81 175 PHE A O 1
ATOM 1348 N N . ARG A 1 176 ? -9.984 14.852 7.121 1 89.38 176 ARG A N 1
ATOM 1349 C CA . ARG A 1 176 ? -10.211 15.336 8.477 1 89.38 176 ARG A CA 1
ATOM 1350 C C . ARG A 1 176 ? -9.062 16.234 8.938 1 89.38 176 ARG A C 1
ATOM 1352 O O . ARG A 1 176 ? -9.289 17.266 9.562 1 89.38 176 ARG A O 1
ATOM 1359 N N . SER A 1 177 ? -7.918 15.812 8.672 1 82 177 SER A N 1
ATOM 1360 C CA . SER A 1 177 ? -6.75 16.625 9 1 82 177 SER A CA 1
ATOM 1361 C C . SER A 1 177 ? -6.785 17.969 8.297 1 82 177 SER A C 1
ATOM 1363 O O . SER A 1 177 ? -6.457 19 8.891 1 82 177 SER A O 1
ATOM 1365 N N . HIS A 1 178 ? -7.164 17.953 7.141 1 85.94 178 HIS A N 1
ATOM 1366 C CA . HIS A 1 178 ? -7.293 19.188 6.371 1 85.94 178 HIS A CA 1
ATOM 1367 C C . HIS A 1 178 ? -8.398 20.062 6.93 1 85.94 178 HIS A C 1
ATOM 1369 O O . HIS A 1 178 ? -8.219 21.281 7.062 1 85.94 178 HIS A O 1
ATOM 1375 N N . TYR A 1 179 ? -9.492 19.531 7.301 1 90 179 TYR A N 1
ATOM 1376 C CA . TYR A 1 179 ? -10.648 20.281 7.777 1 90 179 TYR A CA 1
ATOM 1377 C C . TYR A 1 179 ? -10.352 20.922 9.125 1 90 179 TYR A C 1
ATOM 1379 O O . TYR A 1 179 ? -10.859 22.016 9.43 1 90 179 TYR A O 1
ATOM 1387 N N . LYS A 1 180 ? -9.602 20.328 9.836 1 84.5 180 LYS A N 1
ATOM 1388 C CA . LYS A 1 180 ? -9.227 20.875 11.133 1 84.5 180 LYS A CA 1
ATOM 1389 C C . LYS A 1 180 ? -8.359 22.125 10.977 1 84.5 180 LYS A C 1
ATOM 1391 O O . LYS A 1 180 ? -8.281 22.953 11.883 1 84.5 180 LYS A O 1
ATOM 1396 N N . SER A 1 181 ? -7.773 22.203 9.852 1 82.56 181 SER A N 1
ATOM 1397 C CA . SER A 1 181 ? -6.914 23.359 9.609 1 82.56 181 SER A CA 1
ATOM 1398 C C . SER A 1 181 ? -7.711 24.547 9.078 1 82.56 181 SER A C 1
ATOM 1400 O O . SER A 1 181 ? -7.199 25.656 9.016 1 82.56 181 SER A O 1
ATOM 1402 N N . ILE A 1 182 ? -8.906 24.297 8.719 1 85 182 ILE A N 1
ATOM 1403 C CA . ILE A 1 182 ? -9.75 25.359 8.164 1 85 182 ILE A CA 1
ATOM 1404 C C . ILE A 1 182 ? -10.273 26.234 9.297 1 85 182 ILE A C 1
ATOM 1406 O O . ILE A 1 182 ? -10.68 25.734 10.344 1 85 182 ILE A O 1
ATOM 1410 N N . ASP A 1 183 ? -10.25 27.5 9.062 1 86 183 ASP A N 1
ATOM 1411 C CA . ASP A 1 183 ? -10.727 28.484 10.039 1 86 183 ASP A CA 1
ATOM 1412 C C . ASP A 1 183 ? -12.211 28.266 10.336 1 86 183 ASP A C 1
ATOM 1414 O O . ASP A 1 183 ? -13.055 28.438 9.453 1 86 183 ASP A O 1
ATOM 1418 N N . THR A 1 184 ? -12.523 28.109 11.516 1 85.12 184 THR A N 1
ATOM 1419 C CA . THR A 1 184 ? -13.883 27.812 11.938 1 85.12 184 THR A CA 1
ATOM 1420 C C . THR A 1 184 ? -14.742 29.078 11.93 1 85.12 184 THR A C 1
ATOM 1422 O O . THR A 1 184 ? -15.969 29 11.891 1 85.12 184 THR A O 1
ATOM 1425 N N . SER A 1 185 ? -14.07 30.172 12.008 1 89.44 185 SER A N 1
ATOM 1426 C CA . SER A 1 185 ? -14.828 31.438 12.047 1 89.44 185 SER A CA 1
ATOM 1427 C C . SER A 1 185 ? -15.648 31.625 10.781 1 89.44 185 SER A C 1
ATOM 1429 O O . SER A 1 185 ? -16.781 32.125 10.828 1 89.44 185 SER A O 1
ATOM 1431 N N . MET A 1 186 ? -15.094 31.141 9.664 1 88.69 186 MET A N 1
ATOM 1432 C CA . MET A 1 186 ? -15.789 31.234 8.391 1 88.69 186 MET A CA 1
ATOM 1433 C C . MET A 1 186 ? -17.031 30.328 8.375 1 88.69 186 MET A C 1
ATOM 1435 O O . MET A 1 186 ? -18.078 30.719 7.855 1 88.69 186 MET A O 1
ATOM 1439 N N . LEU A 1 187 ? -16.938 29.312 9.008 1 87.81 187 LEU A N 1
ATOM 1440 C CA . LEU A 1 187 ? -18.047 28.359 9.047 1 87.81 187 LEU A CA 1
ATOM 1441 C C . LEU A 1 187 ? -19.141 28.828 10 1 87.81 187 LEU A C 1
ATOM 1443 O O . LEU A 1 187 ? -20.328 28.703 9.703 1 87.81 187 LEU A O 1
ATOM 1447 N N . GLU A 1 188 ? -18.703 29.406 11.062 1 88.81 188 GLU A N 1
ATOM 1448 C CA . GLU A 1 188 ? -19.641 29.969 12.031 1 88.81 188 GLU A CA 1
ATOM 1449 C C . GLU A 1 188 ? -20.422 31.125 11.43 1 88.81 188 GLU A C 1
ATOM 1451 O O . GLU A 1 188 ? -21.625 31.25 11.664 1 88.81 188 GLU A O 1
ATOM 1456 N N . ALA A 1 189 ? -19.719 31.875 10.734 1 92.88 189 ALA A N 1
ATOM 1457 C CA . ALA A 1 189 ? -20.375 33 10.062 1 92.88 189 ALA A CA 1
ATOM 1458 C C . ALA A 1 189 ? -21.438 32.5 9.078 1 92.88 189 ALA A C 1
ATOM 1460 O O . ALA A 1 189 ? -22.531 33.094 9 1 92.88 189 ALA A O 1
ATOM 1461 N N . ALA A 1 190 ? -21.141 31.484 8.367 1 91.19 190 ALA A N 1
ATOM 1462 C CA . ALA A 1 190 ? -22.078 30.922 7.398 1 91.19 190 ALA A CA 1
ATOM 1463 C C . ALA A 1 190 ? -23.312 30.359 8.094 1 91.19 190 ALA A C 1
ATOM 1465 O O . ALA A 1 190 ? -24.438 30.5 7.602 1 91.19 190 ALA A O 1
ATOM 1466 N N . ARG A 1 191 ? -23.109 29.781 9.188 1 87.75 191 ARG A N 1
ATOM 1467 C CA . ARG A 1 191 ? -24.219 29.234 9.969 1 87.75 191 ARG A CA 1
ATOM 1468 C C . ARG A 1 191 ? -25.109 30.359 10.492 1 87.75 191 ARG A C 1
ATOM 1470 O O . ARG A 1 191 ? -26.344 30.219 10.492 1 87.75 191 ARG A O 1
ATOM 1477 N N . LEU A 1 192 ? -24.453 31.359 10.914 1 91.31 192 LEU A N 1
ATOM 1478 C CA . LEU A 1 192 ? -25.188 32.5 11.414 1 91.31 192 LEU A CA 1
ATOM 1479 C C . LEU A 1 192 ? -26.031 33.125 10.312 1 91.31 192 LEU A C 1
ATOM 1481 O O . LEU A 1 192 ? -27.109 33.656 10.57 1 91.31 192 LEU A O 1
ATOM 1485 N N . ASP A 1 193 ? -25.578 33 9.078 1 93.19 193 ASP A N 1
ATOM 1486 C CA . ASP A 1 193 ? -26.297 33.531 7.918 1 93.19 193 ASP A CA 1
ATOM 1487 C C . ASP A 1 193 ? -27.391 32.562 7.473 1 93.19 193 ASP A C 1
ATOM 1489 O O . ASP A 1 193 ? -28.078 32.812 6.484 1 93.19 193 ASP A O 1
ATOM 1493 N N . GLY A 1 194 ? -27.5 31.453 8.148 1 89.94 194 GLY A N 1
ATOM 1494 C CA . GLY A 1 194 ? -28.594 30.531 7.906 1 89.94 194 GLY A CA 1
ATOM 1495 C C . GLY A 1 194 ? -28.219 29.391 6.977 1 89.94 194 GLY A C 1
ATOM 1496 O O . GLY A 1 194 ? -29.078 28.625 6.535 1 89.94 194 GLY A O 1
ATOM 1497 N N . ALA A 1 195 ? -26.953 29.328 6.66 1 89.31 195 ALA A N 1
ATOM 1498 C CA . ALA A 1 195 ? -26.531 28.25 5.773 1 89.31 195 ALA A CA 1
ATOM 1499 C C . ALA A 1 195 ? -26.609 26.891 6.469 1 89.31 195 ALA A C 1
ATOM 1501 O O . ALA A 1 195 ? -26.125 26.734 7.594 1 89.31 195 ALA A O 1
ATOM 1502 N N . GLY A 1 196 ? -27.266 25.906 5.762 1 85.06 196 GLY A N 1
ATOM 1503 C CA . GLY A 1 196 ? -27.344 24.547 6.285 1 85.06 196 GLY A CA 1
ATOM 1504 C C . GLY A 1 196 ? -26.078 23.734 6.074 1 85.06 196 GLY A C 1
ATOM 1505 O O . GLY A 1 196 ? -25.125 24.234 5.48 1 85.06 196 GLY A O 1
ATOM 1506 N N . ILE A 1 197 ? -26.047 22.578 6.555 1 83.75 197 ILE A N 1
ATOM 1507 C CA . ILE A 1 197 ? -24.891 21.703 6.547 1 83.75 197 ILE A CA 1
ATOM 1508 C C . ILE A 1 197 ? -24.484 21.375 5.105 1 83.75 197 ILE A C 1
ATOM 1510 O O . ILE A 1 197 ? -23.312 21.438 4.75 1 83.75 197 ILE A O 1
ATOM 1514 N N . ALA A 1 198 ? -25.453 21.062 4.289 1 86.62 198 ALA A N 1
ATOM 1515 C CA . ALA A 1 198 ? -25.172 20.703 2.898 1 86.62 198 ALA A CA 1
ATOM 1516 C C . ALA A 1 198 ? -24.641 21.891 2.119 1 86.62 198 ALA A C 1
ATOM 1518 O O . ALA A 1 198 ? -23.734 21.766 1.309 1 86.62 198 ALA A O 1
ATOM 1519 N N . LYS A 1 199 ? -25.219 23.031 2.396 1 90.38 199 LYS A N 1
ATOM 1520 C CA . LYS A 1 199 ? -24.797 24.25 1.71 1 90.38 199 LYS A CA 1
ATOM 1521 C C . LYS A 1 199 ? -23.359 24.609 2.096 1 90.38 199 LYS A C 1
ATOM 1523 O O . LYS A 1 199 ? -22.562 25.016 1.244 1 90.38 199 LYS A O 1
ATOM 1528 N N . ILE A 1 200 ? -23.062 24.516 3.354 1 90.81 200 ILE A N 1
ATOM 1529 C CA . ILE A 1 200 ? -21.719 24.828 3.832 1 90.81 200 ILE A CA 1
ATOM 1530 C C . ILE A 1 200 ? -20.703 23.875 3.205 1 90.81 200 ILE A C 1
ATOM 1532 O O . ILE A 1 200 ? -19.641 24.297 2.756 1 90.81 200 ILE A O 1
ATOM 1536 N N . TYR A 1 201 ? -21.062 22.625 3.107 1 91.62 201 TYR A N 1
ATOM 1537 C CA . TYR A 1 201 ? -20.141 21.656 2.514 1 91.62 201 TYR A CA 1
ATOM 1538 C C . TYR A 1 201 ? -19.875 21.969 1.046 1 91.62 201 TYR A C 1
ATOM 1540 O O . TYR A 1 201 ? -18.734 22.094 0.622 1 91.62 201 TYR A O 1
ATOM 1548 N N . TRP A 1 202 ? -20.906 22.188 0.259 1 92.81 202 TRP A N 1
ATOM 1549 C CA . TRP A 1 202 ? -20.797 22.281 -1.191 1 92.81 202 TRP A CA 1
ATOM 1550 C C . TRP A 1 202 ? -20.234 23.641 -1.605 1 92.81 202 TRP A C 1
ATOM 1552 O O . TRP A 1 202 ? -19.531 23.75 -2.619 1 92.81 202 TRP A O 1
ATOM 1562 N N . ARG A 1 203 ? -20.391 24.656 -0.774 1 93.69 203 ARG A N 1
ATOM 1563 C CA . ARG A 1 203 ? -20.047 26 -1.214 1 93.69 203 ARG A CA 1
ATOM 1564 C C . ARG A 1 203 ? -18.766 26.484 -0.54 1 93.69 203 ARG A C 1
ATOM 1566 O O . ARG A 1 203 ? -18.078 27.375 -1.05 1 93.69 203 ARG A O 1
ATOM 1573 N N . ILE A 1 204 ? -18.438 25.922 0.608 1 93.69 204 ILE A N 1
ATOM 1574 C CA . ILE A 1 204 ? -17.281 26.453 1.341 1 93.69 204 ILE A CA 1
ATOM 1575 C C . ILE A 1 204 ? -16.234 25.344 1.505 1 93.69 204 ILE A C 1
ATOM 1577 O O . ILE A 1 204 ? -15.133 25.453 0.957 1 93.69 204 ILE A O 1
ATOM 1581 N N . ILE A 1 205 ? -16.625 24.234 2.059 1 93.62 205 ILE A N 1
ATOM 1582 C CA . ILE A 1 205 ? -15.68 23.203 2.439 1 93.62 205 ILE A CA 1
ATOM 1583 C C . ILE A 1 205 ? -15.109 22.531 1.188 1 93.62 205 ILE A C 1
ATOM 1585 O O . ILE A 1 205 ? -13.891 22.391 1.057 1 93.62 205 ILE A O 1
ATOM 1589 N N . LEU A 1 206 ? -15.977 22.172 0.273 1 94.06 206 LEU A N 1
ATOM 1590 C CA . LEU A 1 206 ? -15.57 21.422 -0.916 1 94.06 206 LEU A CA 1
ATOM 1591 C C . LEU A 1 206 ? -14.586 22.25 -1.753 1 94.06 206 LEU A C 1
ATOM 1593 O O . LEU A 1 206 ? -13.508 21.766 -2.096 1 94.06 206 LEU A O 1
ATOM 1597 N N . PRO A 1 207 ? -14.891 23.453 -1.99 1 94.31 207 PRO A N 1
ATOM 1598 C CA . PRO A 1 207 ? -13.938 24.266 -2.76 1 94.31 207 PRO A CA 1
ATOM 1599 C C . PRO A 1 207 ? -12.609 24.469 -2.033 1 94.31 207 PRO A C 1
ATOM 1601 O O . PRO A 1 207 ? -11.555 24.484 -2.67 1 94.31 207 PRO A O 1
ATOM 1604 N N . LEU A 1 208 ? -12.625 24.609 -0.737 1 92.88 208 LEU A N 1
ATOM 1605 C CA . LEU A 1 208 ? -11.414 24.812 0.05 1 92.88 208 LEU A CA 1
ATOM 1606 C C . LEU A 1 208 ? -10.609 23.516 0.143 1 92.88 208 LEU A C 1
ATOM 1608 O O . LEU A 1 208 ? -9.445 23.531 0.542 1 92.88 208 LEU A O 1
ATOM 1612 N N . SER A 1 209 ? -11.242 22.406 -0.278 1 93.38 209 SER A N 1
ATOM 1613 C CA . SER A 1 209 ? -10.617 21.094 -0.093 1 93.38 209 SER A CA 1
ATOM 1614 C C . SER A 1 209 ? -9.984 20.609 -1.388 1 93.38 209 SER A C 1
ATOM 1616 O O . SER A 1 209 ? -9.492 19.469 -1.449 1 93.38 209 SER A O 1
ATOM 1618 N N . ILE A 1 210 ? -9.969 21.375 -2.43 1 91.62 210 ILE A N 1
ATOM 1619 C CA . ILE A 1 210 ? -9.469 20.984 -3.74 1 91.62 210 ILE A CA 1
ATOM 1620 C C . ILE A 1 210 ? -8.031 20.484 -3.617 1 91.62 210 ILE A C 1
ATOM 1622 O O . ILE A 1 210 ? -7.68 19.438 -4.148 1 91.62 210 ILE A O 1
ATOM 1626 N N . PRO A 1 211 ? -7.16 21.109 -2.826 1 87.69 211 PRO A N 1
ATOM 1627 C CA . PRO A 1 211 ? -5.793 20.594 -2.684 1 87.69 211 PRO A CA 1
ATOM 1628 C C . PRO A 1 211 ? -5.75 19.203 -2.051 1 87.69 211 PRO A C 1
ATOM 1630 O O . PRO A 1 211 ? -4.957 18.359 -2.465 1 87.69 211 PRO A O 1
ATOM 1633 N N . MET A 1 212 ? -6.59 19.078 -1.101 1 90.12 212 MET A N 1
ATOM 1634 C CA . MET A 1 212 ? -6.609 17.781 -0.441 1 90.12 212 MET A CA 1
ATOM 1635 C C . MET A 1 212 ? -7.207 16.703 -1.355 1 90.12 212 MET A C 1
ATOM 1637 O O . MET A 1 212 ? -6.816 15.547 -1.297 1 90.12 212 MET A O 1
ATOM 1641 N N . PHE A 1 213 ? -8.172 17.109 -2.189 1 93.38 213 PHE A N 1
ATOM 1642 C CA . PHE A 1 213 ? -8.688 16.172 -3.182 1 93.38 213 PHE A CA 1
ATOM 1643 C C . PHE A 1 213 ? -7.586 15.719 -4.129 1 93.38 213 PHE A C 1
ATOM 1645 O O . PHE A 1 213 ? -7.5 14.539 -4.473 1 93.38 213 PHE A O 1
ATOM 1652 N N . VAL A 1 214 ? -6.754 16.594 -4.512 1 89.38 214 VAL A N 1
ATOM 1653 C CA . VAL A 1 214 ? -5.656 16.25 -5.414 1 89.38 214 VAL A CA 1
ATOM 1654 C C . VAL A 1 214 ? -4.754 15.203 -4.75 1 89.38 214 VAL A C 1
ATOM 1656 O O . VAL A 1 214 ? -4.418 14.188 -5.363 1 89.38 214 VAL A O 1
ATOM 1659 N N . VAL A 1 215 ? -4.43 15.391 -3.527 1 84.06 215 VAL A N 1
ATOM 1660 C CA . VAL A 1 215 ? -3.574 14.484 -2.771 1 84.06 215 VAL A CA 1
ATOM 1661 C C . VAL A 1 215 ? -4.246 13.117 -2.654 1 84.06 215 VAL A C 1
ATOM 1663 O O . VAL A 1 215 ? -3.623 12.086 -2.922 1 84.06 215 VAL A O 1
ATOM 1666 N N . THR A 1 216 ? -5.504 13.18 -2.264 1 91.69 216 THR A N 1
ATOM 1667 C CA . THR A 1 216 ? -6.234 11.938 -2.029 1 91.69 216 THR A CA 1
ATOM 1668 C C . THR A 1 216 ? -6.441 11.172 -3.334 1 91.69 216 THR A C 1
ATOM 1670 O O . THR A 1 216 ? -6.367 9.945 -3.357 1 91.69 216 THR A O 1
ATOM 1673 N N . LEU A 1 217 ? -6.711 11.914 -4.383 1 92.94 217 LEU A N 1
ATOM 1674 C CA . LEU A 1 217 ? -6.953 11.273 -5.672 1 92.94 217 LEU A CA 1
ATOM 1675 C C . LEU A 1 217 ? -5.691 10.594 -6.188 1 92.94 217 LEU A C 1
ATOM 1677 O O . LEU A 1 217 ? -5.754 9.492 -6.738 1 92.94 217 LEU A O 1
ATOM 1681 N N . ILE A 1 218 ? -4.57 11.211 -5.992 1 87.75 218 ILE A N 1
ATOM 1682 C CA . ILE A 1 218 ? -3.305 10.625 -6.418 1 87.75 218 ILE A CA 1
ATOM 1683 C C . ILE A 1 218 ? -3.016 9.367 -5.602 1 87.75 218 ILE A C 1
ATOM 1685 O O . ILE A 1 218 ? -2.674 8.32 -6.16 1 87.75 218 ILE A O 1
ATOM 1689 N N . TYR A 1 219 ? -3.131 9.508 -4.332 1 86.44 219 TYR A N 1
ATOM 1690 C CA . TYR A 1 219 ? -2.867 8.398 -3.428 1 86.44 219 TYR A CA 1
ATOM 1691 C C . TYR A 1 219 ? -3.773 7.211 -3.74 1 86.44 219 TYR A C 1
ATOM 1693 O O . TYR A 1 219 ? -3.299 6.086 -3.912 1 86.44 219 TYR A O 1
ATOM 1701 N N . GLN A 1 220 ? -5.012 7.457 -3.842 1 92.69 220 GLN A N 1
ATOM 1702 C CA . GLN A 1 220 ? -5.992 6.395 -4.035 1 92.69 220 GLN A CA 1
ATOM 1703 C C . GLN A 1 220 ? -5.867 5.777 -5.426 1 92.69 220 GLN A C 1
ATOM 1705 O O . GLN A 1 220 ? -6.012 4.566 -5.59 1 92.69 220 GLN A O 1
ATOM 1710 N N . PHE A 1 221 ? -5.699 6.656 -6.434 1 93.12 221 PHE A N 1
ATOM 1711 C CA . PHE A 1 221 ? -5.527 6.121 -7.777 1 93.12 221 PHE A CA 1
ATOM 1712 C C . PHE A 1 221 ? -4.379 5.121 -7.82 1 93.12 221 PHE A C 1
ATOM 1714 O O . PHE A 1 221 ? -4.523 4.02 -8.352 1 93.12 221 PHE A O 1
ATOM 1721 N N . THR A 1 222 ? -3.326 5.52 -7.277 1 88.38 222 THR A N 1
ATOM 1722 C CA . THR A 1 222 ? -2.131 4.684 -7.293 1 88.38 222 THR A CA 1
ATOM 1723 C C . THR A 1 222 ? -2.381 3.367 -6.559 1 88.38 222 THR A C 1
ATOM 1725 O O . THR A 1 222 ? -2.033 2.295 -7.059 1 88.38 222 THR A O 1
ATOM 1728 N N . ASN A 1 223 ? -2.971 3.441 -5.406 1 87.62 223 ASN A N 1
ATOM 1729 C CA . ASN A 1 223 ? -3.236 2.246 -4.613 1 87.62 223 ASN A CA 1
ATOM 1730 C C . ASN A 1 223 ? -4.18 1.29 -5.332 1 87.62 223 ASN A C 1
ATOM 1732 O O . ASN A 1 223 ? -3.941 0.082 -5.367 1 87.62 223 ASN A O 1
ATOM 1736 N N . ILE A 1 224 ? -5.188 1.792 -5.895 1 94 224 ILE A N 1
ATOM 1737 C CA . ILE A 1 224 ? -6.207 0.973 -6.543 1 94 224 ILE A CA 1
ATOM 1738 C C . ILE A 1 224 ? -5.645 0.38 -7.836 1 94 224 ILE A C 1
ATOM 1740 O O . ILE A 1 224 ? -5.809 -0.813 -8.102 1 94 224 ILE A O 1
ATOM 1744 N N . TRP A 1 225 ? -4.949 1.221 -8.578 1 92.5 225 TRP A N 1
ATOM 1745 C CA . TRP A 1 225 ? -4.379 0.786 -9.844 1 92.5 225 TRP A CA 1
ATOM 1746 C C . TRP A 1 225 ? -3.414 -0.376 -9.641 1 92.5 225 TRP A C 1
ATOM 1748 O O . TRP A 1 225 ? -3.352 -1.293 -10.461 1 92.5 225 TRP A O 1
ATOM 1758 N N . ASN A 1 226 ? -2.738 -0.368 -8.609 1 87.31 226 ASN A N 1
ATOM 1759 C CA . ASN A 1 226 ? -1.638 -1.302 -8.391 1 87.31 226 ASN A CA 1
ATOM 1760 C C . ASN A 1 226 ? -2.105 -2.564 -7.672 1 87.31 226 ASN A C 1
ATOM 1762 O O . ASN A 1 226 ? -1.333 -3.51 -7.504 1 87.31 226 ASN A O 1
ATOM 1766 N N . ASP A 1 227 ? -3.324 -2.604 -7.359 1 88.94 227 ASP A N 1
ATOM 1767 C CA . ASP A 1 227 ? -3.811 -3.744 -6.59 1 88.94 227 ASP A CA 1
ATOM 1768 C C . ASP A 1 227 ? -3.967 -4.977 -7.477 1 88.94 227 ASP A C 1
ATOM 1770 O O . ASP A 1 227 ? -4.551 -4.898 -8.562 1 88.94 227 ASP A O 1
ATOM 1774 N N . LEU A 1 228 ? -3.441 -6.07 -7.039 1 87.69 228 LEU A N 1
ATOM 1775 C CA . LEU A 1 228 ? -3.592 -7.348 -7.727 1 87.69 228 LEU A CA 1
ATOM 1776 C C . LEU A 1 228 ? -4.461 -8.305 -6.918 1 87.69 228 LEU A C 1
ATOM 1778 O O . LEU A 1 228 ? -5.203 -9.109 -7.484 1 87.69 228 LEU A O 1
ATOM 1782 N N . LEU A 1 229 ? -4.418 -8.219 -5.633 1 85.94 229 LEU A N 1
ATOM 1783 C CA . LEU A 1 229 ? -4.973 -9.25 -4.762 1 85.94 229 LEU A CA 1
ATOM 1784 C C . LEU A 1 229 ? -6.496 -9.25 -4.816 1 85.94 229 LEU A C 1
ATOM 1786 O O . LEU A 1 229 ? -7.117 -10.297 -5.004 1 85.94 229 LEU A O 1
ATOM 1790 N N . PHE A 1 230 ? -7.074 -8.086 -4.723 1 90.69 230 PHE A N 1
ATOM 1791 C CA . PHE A 1 230 ? -8.523 -8.031 -4.848 1 90.69 230 PHE A CA 1
ATOM 1792 C C . PHE A 1 230 ? -8.969 -8.5 -6.23 1 90.69 230 PHE A C 1
ATOM 1794 O O . PHE A 1 230 ? -9.992 -9.164 -6.367 1 90.69 230 PHE A O 1
ATOM 1801 N N . ALA A 1 231 ? -8.188 -8.141 -7.191 1 92.88 231 ALA A N 1
ATOM 1802 C CA . ALA A 1 231 ? -8.531 -8.547 -8.555 1 92.88 231 ALA A CA 1
ATOM 1803 C C . ALA A 1 231 ? -8.531 -10.062 -8.695 1 92.88 231 ALA A C 1
ATOM 1805 O O . ALA A 1 231 ? -9.422 -10.641 -9.312 1 92.88 231 ALA A O 1
ATOM 1806 N N . LEU A 1 232 ? -7.621 -10.695 -8.141 1 87.44 232 LEU A N 1
ATOM 1807 C CA . LEU A 1 232 ? -7.5 -12.148 -8.25 1 87.44 232 LEU A CA 1
ATOM 1808 C C . LEU A 1 232 ? -8.688 -12.844 -7.605 1 87.44 232 LEU A C 1
ATOM 1810 O O . LEU A 1 232 ? -9.102 -13.922 -8.047 1 87.44 232 LEU A O 1
ATOM 1814 N N . VAL A 1 233 ? -9.242 -12.219 -6.648 1 85.75 233 VAL A N 1
ATOM 1815 C CA . VAL A 1 233 ? -10.273 -12.906 -5.875 1 85.75 233 VAL A CA 1
ATOM 1816 C C . VAL A 1 233 ? -11.656 -12.516 -6.398 1 85.75 233 VAL A C 1
ATOM 1818 O O . VAL A 1 233 ? -12.602 -13.305 -6.316 1 85.75 233 VAL A O 1
ATOM 1821 N N . LEU A 1 234 ? -11.766 -11.367 -6.961 1 91.06 234 LEU A N 1
ATOM 1822 C CA . LEU A 1 234 ? -13.094 -10.852 -7.262 1 91.06 234 LEU A CA 1
ATOM 1823 C C . LEU A 1 234 ? -13.398 -10.969 -8.75 1 91.06 234 LEU A C 1
ATOM 1825 O O . LEU A 1 234 ? -14.555 -10.875 -9.164 1 91.06 234 LEU A O 1
ATOM 1829 N N . VAL A 1 235 ? -12.328 -11.094 -9.516 1 93.12 235 VAL A N 1
ATOM 1830 C CA . VAL A 1 235 ? -12.539 -11.164 -10.953 1 93.12 235 VAL A CA 1
ATOM 1831 C C . VAL A 1 235 ? -12.469 -12.625 -11.414 1 93.12 235 VAL A C 1
ATOM 1833 O O . VAL A 1 235 ? -11.438 -13.281 -11.266 1 93.12 235 VAL A O 1
ATOM 1836 N N . GLY A 1 236 ? -13.562 -13.148 -12 1 88 236 GLY A N 1
ATOM 1837 C CA . GLY A 1 236 ? -13.633 -14.516 -12.469 1 88 236 GLY A CA 1
ATOM 1838 C C . GLY A 1 236 ? -13.742 -14.625 -13.977 1 88 236 GLY A C 1
ATOM 1839 O O . GLY A 1 236 ? -13.172 -15.531 -14.586 1 88 236 GLY A O 1
ATOM 1840 N N . ASN A 1 237 ? -14.375 -13.711 -14.594 1 91.44 237 ASN A N 1
ATOM 1841 C CA . ASN A 1 237 ? -14.539 -13.648 -16.047 1 91.44 237 ASN A CA 1
ATOM 1842 C C . ASN A 1 237 ? -13.344 -12.984 -16.719 1 91.44 237 ASN A C 1
ATOM 1844 O O . ASN A 1 237 ? -13.047 -11.812 -16.438 1 91.44 237 ASN A O 1
ATOM 1848 N N . PRO A 1 238 ? -12.719 -13.719 -17.609 1 93.31 238 PRO A N 1
ATOM 1849 C CA . PRO A 1 238 ? -11.531 -13.18 -18.266 1 93.31 238 PRO A CA 1
ATOM 1850 C C . PRO A 1 238 ? -11.805 -11.859 -18.984 1 93.31 238 PRO A C 1
ATOM 1852 O O . PRO A 1 238 ? -10.891 -11.047 -19.156 1 93.31 238 PRO A O 1
ATOM 1855 N N . ALA A 1 239 ? -13 -11.688 -19.375 1 93.81 239 ALA A N 1
ATOM 1856 C CA . ALA A 1 239 ? -13.359 -10.43 -20.016 1 93.81 239 ALA A CA 1
ATOM 1857 C C . ALA A 1 239 ? -13.156 -9.25 -19.078 1 93.81 239 ALA A C 1
ATOM 1859 O O . ALA A 1 239 ? -13.086 -8.094 -19.516 1 93.81 239 ALA A O 1
ATOM 1860 N N . ASN A 1 240 ? -13.047 -9.531 -17.75 1 96.44 240 ASN A N 1
ATOM 1861 C CA . ASN A 1 240 ? -12.891 -8.492 -16.734 1 96.44 240 ASN A CA 1
ATOM 1862 C C . ASN A 1 240 ? -11.469 -8.461 -16.188 1 96.44 240 ASN A C 1
ATOM 1864 O O . ASN A 1 240 ? -11.211 -7.816 -15.164 1 96.44 240 ASN A O 1
ATOM 1868 N N . ASP A 1 241 ? -10.562 -9.102 -16.891 1 97 241 ASP A N 1
ATOM 1869 C CA . ASP A 1 241 ? -9.188 -9.094 -16.375 1 97 241 ASP A CA 1
ATOM 1870 C C . ASP A 1 241 ? -8.617 -7.676 -16.375 1 97 241 ASP A C 1
ATOM 1872 O O . ASP A 1 241 ? -8.812 -6.922 -17.344 1 97 241 ASP A O 1
ATOM 1876 N N . VAL A 1 242 ? -7.965 -7.371 -15.297 1 97.19 242 VAL A N 1
ATOM 1877 C CA . VAL A 1 242 ? -7.34 -6.055 -15.188 1 97.19 242 VAL A CA 1
ATOM 1878 C C . VAL A 1 242 ? -5.848 -6.164 -15.492 1 97.19 242 VAL A C 1
ATOM 1880 O O . VAL A 1 242 ? -5.32 -7.27 -15.648 1 97.19 242 VAL A O 1
ATOM 1883 N N . VAL A 1 243 ? -5.215 -5.055 -15.586 1 95.44 243 VAL A N 1
ATOM 1884 C CA . VAL A 1 243 ? -3.873 -5.008 -16.156 1 95.44 243 VAL A CA 1
ATOM 1885 C C . VAL A 1 243 ? -2.898 -5.742 -15.234 1 95.44 243 VAL A C 1
ATOM 1887 O O . VAL A 1 243 ? -1.951 -6.375 -15.703 1 95.44 243 VAL A O 1
ATOM 1890 N N . THR A 1 244 ? -3.072 -5.66 -13.93 1 91.62 244 THR A N 1
ATOM 1891 C CA . THR A 1 244 ? -2.172 -6.328 -12.992 1 91.62 244 THR A CA 1
ATOM 1892 C C . THR A 1 244 ? -2.291 -7.844 -13.125 1 91.62 244 THR A C 1
ATOM 1894 O O . THR A 1 244 ? -1.303 -8.562 -12.961 1 91.62 244 THR A O 1
ATOM 1897 N N . MET A 1 245 ? -3.439 -8.344 -13.406 1 91.19 245 MET A N 1
ATOM 1898 C CA . MET A 1 245 ? -3.627 -9.773 -13.672 1 91.19 245 MET A CA 1
ATOM 1899 C C . MET A 1 245 ? -2.936 -10.18 -14.961 1 91.19 245 MET A C 1
ATOM 1901 O O . MET A 1 245 ? -2.25 -11.203 -15.008 1 91.19 245 MET A O 1
ATOM 1905 N N . GLU A 1 246 ? -3.195 -9.375 -15.953 1 92.94 246 GLU A N 1
ATOM 1906 C CA . GLU A 1 246 ? -2.58 -9.688 -17.234 1 92.94 246 GLU A CA 1
ATOM 1907 C C . GLU A 1 246 ? -1.059 -9.648 -17.156 1 92.94 246 GLU A C 1
ATOM 1909 O O . GLU A 1 246 ? -0.373 -10.469 -17.766 1 92.94 246 GLU A O 1
ATOM 1914 N N . LEU A 1 247 ? -0.565 -8.695 -16.484 1 89.31 247 LEU A N 1
ATOM 1915 C CA . LEU A 1 247 ? 0.878 -8.625 -16.281 1 89.31 247 LEU A CA 1
ATOM 1916 C C . LEU A 1 247 ? 1.387 -9.859 -15.547 1 89.31 247 LEU A C 1
ATOM 1918 O O . LEU A 1 247 ? 2.43 -10.414 -15.906 1 89.31 247 LEU A O 1
ATOM 1922 N N . SER A 1 248 ? 0.664 -10.266 -14.508 1 84.56 248 SER A N 1
ATOM 1923 C CA . SER A 1 248 ? 1.035 -11.461 -13.758 1 84.56 248 SER A CA 1
ATOM 1924 C C . SER A 1 248 ? 1.028 -12.695 -14.648 1 84.56 248 SER A C 1
ATOM 1926 O O . SER A 1 248 ? 1.856 -13.594 -14.477 1 84.56 248 SER A O 1
ATOM 1928 N N . ALA A 1 249 ? 0.15 -12.758 -15.539 1 85.31 249 ALA A N 1
ATOM 1929 C CA . ALA A 1 249 ? 0.057 -13.883 -16.469 1 85.31 249 ALA A CA 1
ATOM 1930 C C . ALA A 1 249 ? 1.26 -13.93 -17.406 1 85.31 249 ALA A C 1
ATOM 1932 O O . ALA A 1 249 ? 1.669 -15 -17.859 1 85.31 249 ALA A O 1
ATOM 1933 N N . LEU A 1 250 ? 1.785 -12.781 -17.734 1 83.81 250 LEU A N 1
ATOM 1934 C CA . LEU A 1 250 ? 2.99 -12.734 -18.547 1 83.81 250 LEU A CA 1
ATOM 1935 C C . LEU A 1 250 ? 4.172 -13.359 -17.828 1 83.81 250 LEU A C 1
ATOM 1937 O O . LEU A 1 250 ? 5.059 -13.945 -18.453 1 83.81 250 LEU A O 1
ATOM 1941 N N . GLN A 1 251 ? 4.258 -13.211 -16.547 1 74.56 251 GLN A N 1
ATOM 1942 C CA . GLN A 1 251 ? 5.355 -13.719 -15.727 1 74.56 251 GLN A CA 1
ATOM 1943 C C . GLN A 1 251 ? 5.285 -15.234 -15.594 1 74.56 251 GLN A C 1
ATOM 1945 O O . GLN A 1 251 ? 6.312 -15.906 -15.469 1 74.56 251 GLN A O 1
ATOM 1950 N N . GLY A 1 252 ? 4.117 -15.805 -15.508 1 63 252 GLY A N 1
ATOM 1951 C CA . GLY A 1 252 ? 3.922 -17.234 -15.305 1 63 252 GLY A CA 1
ATOM 1952 C C . GLY A 1 252 ? 4.156 -18.047 -16.562 1 63 252 GLY A C 1
ATOM 1953 O O . GLY A 1 252 ? 4.168 -19.281 -16.516 1 63 252 GLY A O 1
ATOM 1954 N N . SER A 1 253 ? 4.418 -17.406 -17.562 1 58.44 253 SER A N 1
ATOM 1955 C CA . SER A 1 253 ? 4.605 -18.188 -18.781 1 58.44 253 SER A CA 1
ATOM 1956 C C . SER A 1 253 ? 5.91 -18.969 -18.734 1 58.44 253 SER A C 1
ATOM 1958 O O . SER A 1 253 ? 6.883 -18.547 -18.109 1 58.44 253 SER A O 1
ATOM 1960 N N . MET A 1 254 ? 5.828 -20.188 -19.125 1 49.34 254 MET A N 1
ATOM 1961 C CA . MET A 1 254 ? 6.875 -21.219 -19.109 1 49.34 254 MET A CA 1
ATOM 1962 C C . MET A 1 254 ? 8.148 -20.703 -19.766 1 49.34 254 MET A C 1
ATOM 1964 O O . MET A 1 254 ? 9.25 -20.969 -19.297 1 49.34 254 MET A O 1
ATOM 1968 N N . VAL A 1 255 ? 7.926 -20.203 -21.031 1 55.31 255 VAL A N 1
ATOM 1969 C CA . VAL A 1 255 ? 9.141 -19.688 -21.672 1 55.31 255 VAL A CA 1
ATOM 1970 C C . VAL A 1 255 ? 9.383 -18.25 -21.219 1 55.31 255 VAL A C 1
ATOM 1972 O O . VAL A 1 255 ? 8.539 -17.375 -21.422 1 55.31 255 VAL A O 1
ATOM 1975 N N . GLY A 1 256 ? 10.258 -18.078 -20.297 1 66.75 256 GLY A N 1
ATOM 1976 C CA . GLY A 1 256 ? 10.578 -16.797 -19.703 1 66.75 256 GLY A CA 1
ATOM 1977 C C . GLY A 1 256 ? 10.961 -15.742 -20.719 1 66.75 256 GLY A C 1
ATOM 1978 O O . GLY A 1 256 ? 12.055 -15.781 -21.281 1 66.75 256 GLY A O 1
ATOM 1979 N N . GLN A 1 257 ? 9.977 -15.039 -21.312 1 83.81 257 GLN A N 1
ATOM 1980 C CA . GLN A 1 257 ? 10.242 -13.867 -22.141 1 83.81 257 GLN A CA 1
ATOM 1981 C C . GLN A 1 257 ? 10.43 -12.617 -21.281 1 83.81 257 GLN A C 1
ATOM 1983 O O . GLN A 1 257 ? 9.516 -11.797 -21.172 1 83.81 257 GLN A O 1
ATOM 1988 N N . TYR A 1 258 ? 11.648 -12.477 -20.953 1 82.25 258 TYR A N 1
ATOM 1989 C CA . TYR A 1 258 ? 11.961 -11.438 -19.969 1 82.25 258 TYR A CA 1
ATOM 1990 C C . TYR A 1 258 ? 11.797 -10.047 -20.578 1 82.25 258 TYR A C 1
ATOM 1992 O O . TYR A 1 258 ? 11.383 -9.109 -19.891 1 82.25 258 TYR A O 1
ATOM 2000 N N . ASN A 1 259 ? 12.156 -9.922 -21.812 1 88.5 259 ASN A N 1
ATOM 2001 C CA . ASN A 1 259 ? 11.992 -8.633 -22.469 1 88.5 259 ASN A CA 1
ATOM 2002 C C . ASN A 1 259 ? 10.531 -8.211 -22.531 1 88.5 259 ASN A C 1
ATOM 2004 O O . ASN A 1 259 ? 10.195 -7.062 -22.234 1 88.5 259 ASN A O 1
ATOM 2008 N N . LEU A 1 260 ? 9.68 -9.227 -22.812 1 90.5 260 LEU A N 1
ATOM 2009 C CA . LEU A 1 260 ? 8.242 -8.969 -22.859 1 90.5 260 LEU A CA 1
ATOM 2010 C C . LEU A 1 260 ? 7.707 -8.617 -21.484 1 90.5 260 LEU A C 1
ATOM 2012 O O . LEU A 1 260 ? 6.918 -7.676 -21.344 1 90.5 260 LEU A O 1
ATOM 2016 N N . GLN A 1 261 ? 8.148 -9.344 -20.531 1 87.19 261 GLN A N 1
ATOM 2017 C CA . GLN A 1 261 ? 7.695 -9.117 -19.156 1 87.19 261 GLN A CA 1
ATOM 2018 C C . GLN A 1 261 ? 8.117 -7.734 -18.672 1 87.19 261 GLN A C 1
ATOM 2020 O O . GLN A 1 261 ? 7.34 -7.035 -18.016 1 87.19 261 GLN A O 1
ATOM 2025 N N . MET A 1 262 ? 9.344 -7.352 -19 1 86.38 262 MET A N 1
ATOM 2026 C CA . MET A 1 262 ? 9.852 -6.055 -18.547 1 86.38 262 MET A CA 1
ATOM 2027 C C . MET A 1 2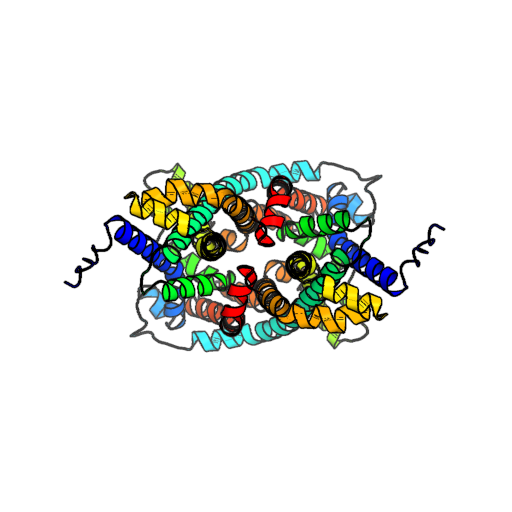62 ? 9.133 -4.914 -19.266 1 86.38 262 MET A C 1
ATOM 2029 O O . MET A 1 262 ? 8.758 -3.924 -18.641 1 86.38 262 MET A O 1
ATOM 2033 N N . ALA A 1 263 ? 8.938 -5.055 -20.516 1 91.31 263 ALA A N 1
ATOM 2034 C CA . ALA A 1 263 ? 8.172 -4.059 -21.25 1 91.31 263 ALA A CA 1
ATOM 2035 C C . ALA A 1 263 ? 6.762 -3.916 -20.672 1 91.31 263 ALA A C 1
ATOM 2037 O O . ALA A 1 263 ? 6.273 -2.801 -20.484 1 91.31 263 ALA A O 1
ATOM 2038 N N . GLY A 1 264 ? 6.156 -5.039 -20.406 1 91.5 264 GLY A N 1
ATOM 2039 C CA . GLY A 1 264 ? 4.828 -5.027 -19.828 1 91.5 264 GLY A CA 1
ATOM 2040 C C . GLY A 1 264 ? 4.777 -4.324 -18.484 1 91.5 264 GLY A C 1
ATOM 2041 O O . GLY A 1 264 ? 3.826 -3.594 -18.188 1 91.5 264 GLY A O 1
ATOM 2042 N N . ALA A 1 265 ? 5.754 -4.586 -17.703 1 87.56 265 ALA A N 1
ATOM 2043 C CA . ALA A 1 265 ? 5.836 -3.955 -16.391 1 87.56 265 ALA A CA 1
ATOM 2044 C C . ALA A 1 265 ? 5.895 -2.436 -16.516 1 87.56 265 ALA A C 1
ATOM 2046 O O . ALA A 1 265 ? 5.211 -1.722 -15.773 1 87.56 265 ALA A O 1
ATOM 2047 N N . PHE A 1 266 ? 6.625 -1.94 -17.406 1 88.38 266 PHE A N 1
ATOM 2048 C CA . PHE A 1 266 ? 6.781 -0.498 -17.562 1 88.38 266 PHE A CA 1
ATOM 2049 C C . PHE A 1 266 ? 5.527 0.121 -18.172 1 88.38 266 PHE A C 1
ATOM 2051 O O . PHE A 1 266 ? 5.156 1.245 -17.828 1 88.38 266 PHE A O 1
ATOM 2058 N N . ILE A 1 267 ? 4.898 -0.573 -19.047 1 92.44 267 ILE A N 1
ATOM 2059 C CA . ILE A 1 267 ? 3.631 -0.094 -19.594 1 92.44 267 ILE A CA 1
ATOM 2060 C C . ILE A 1 267 ? 2.607 0.035 -18.469 1 92.44 267 ILE A C 1
ATOM 2062 O O . ILE A 1 267 ? 1.892 1.034 -18.375 1 92.44 267 ILE A O 1
ATOM 2066 N N . THR A 1 268 ? 2.57 -0.959 -17.641 1 90.69 268 THR A N 1
ATOM 2067 C CA . THR A 1 268 ? 1.618 -0.99 -16.531 1 90.69 268 THR A CA 1
ATOM 2068 C C . THR A 1 268 ? 1.913 0.126 -15.531 1 90.69 268 THR A C 1
ATOM 2070 O O . THR A 1 268 ? 1 0.652 -14.891 1 90.69 268 THR A O 1
ATOM 2073 N N . ALA A 1 269 ? 3.146 0.511 -15.453 1 87.31 269 ALA A N 1
ATOM 2074 C CA . ALA A 1 269 ? 3.561 1.528 -14.492 1 87.31 269 ALA A CA 1
ATOM 2075 C C . ALA A 1 269 ? 3.221 2.93 -15 1 87.31 269 ALA A C 1
ATOM 2077 O O . ALA A 1 269 ? 3.158 3.879 -14.211 1 87.31 269 ALA A O 1
ATOM 2078 N N . LEU A 1 270 ? 2.961 3.143 -16.234 1 89.56 270 LEU A N 1
ATOM 2079 C CA . LEU A 1 270 ? 2.877 4.449 -16.875 1 89.56 270 LEU A CA 1
ATOM 2080 C C . LEU A 1 270 ? 1.73 5.27 -16.297 1 89.56 270 LEU A C 1
ATOM 2082 O O . LEU A 1 270 ? 1.898 6.457 -16 1 89.56 270 LEU A O 1
ATOM 2086 N N . PRO A 1 271 ? 0.539 4.711 -16.047 1 91.06 271 PRO A N 1
ATOM 2087 C CA . PRO A 1 271 ? -0.559 5.543 -15.547 1 91.06 271 PRO A CA 1
ATOM 2088 C C . PRO A 1 271 ? -0.26 6.156 -14.188 1 91.06 271 PRO A C 1
ATOM 2090 O O . PRO A 1 271 ? -0.554 7.332 -13.953 1 91.06 271 PRO A O 1
ATOM 2093 N N . THR A 1 272 ? 0.315 5.395 -13.352 1 86.62 272 THR A N 1
ATOM 2094 C CA . THR A 1 272 ? 0.613 5.934 -12.031 1 86.62 272 THR A CA 1
ATOM 2095 C C . THR A 1 272 ? 1.752 6.945 -12.109 1 86.62 272 THR A C 1
ATOM 2097 O O . THR A 1 272 ? 1.739 7.953 -11.398 1 86.62 272 THR A O 1
ATOM 2100 N N . LEU A 1 273 ? 2.715 6.695 -12.977 1 81.62 273 LEU A N 1
ATOM 2101 C CA . LEU A 1 273 ? 3.803 7.648 -13.164 1 81.62 273 LEU A CA 1
ATOM 2102 C C . LEU A 1 273 ? 3.281 8.961 -13.727 1 81.62 273 LEU A C 1
ATOM 2104 O O . LEU A 1 273 ? 3.721 10.039 -13.312 1 81.62 273 LEU A O 1
ATOM 2108 N N . LEU A 1 274 ? 2.373 8.883 -14.617 1 85.56 274 LEU A N 1
ATOM 2109 C CA . LEU A 1 274 ? 1.793 10.07 -15.234 1 85.56 274 LEU A CA 1
ATOM 2110 C C . LEU A 1 274 ? 1.027 10.898 -14.211 1 85.56 274 LEU A C 1
ATOM 2112 O O . LEU A 1 274 ? 1.138 12.125 -14.188 1 85.56 274 LEU A O 1
ATOM 2116 N N . VAL A 1 275 ? 0.261 10.234 -13.391 1 84 275 VAL A N 1
ATOM 2117 C CA . VAL A 1 275 ? -0.5 10.922 -12.359 1 84 275 VAL A CA 1
ATOM 2118 C C . VAL A 1 275 ? 0.453 11.656 -11.414 1 84 275 VAL A C 1
ATOM 2120 O O . VAL A 1 275 ? 0.196 12.797 -11.031 1 84 275 VAL A O 1
ATOM 2123 N N . TYR A 1 276 ? 1.498 11.133 -11.164 1 73.69 276 TYR A N 1
ATOM 2124 C CA . TYR A 1 276 ? 2.465 11.75 -10.258 1 73.69 276 TYR A CA 1
ATOM 2125 C C . TYR A 1 276 ? 3.166 12.93 -10.922 1 73.69 276 TYR A C 1
ATOM 2127 O O . TYR A 1 276 ? 3.402 13.953 -10.281 1 73.69 276 TYR A O 1
ATOM 2135 N N . ILE A 1 277 ? 3.578 12.703 -12.117 1 75.12 277 ILE A N 1
ATOM 2136 C CA . ILE A 1 277 ? 4.281 13.758 -12.828 1 75.12 277 ILE A CA 1
ATOM 2137 C C . ILE A 1 277 ? 3.385 14.992 -12.938 1 75.12 277 ILE A C 1
ATOM 2139 O O . ILE A 1 277 ? 3.852 16.125 -12.773 1 75.12 277 ILE A O 1
ATOM 2143 N N . ILE A 1 278 ? 2.197 14.781 -13.031 1 78.06 278 ILE A N 1
ATOM 2144 C CA . ILE A 1 278 ? 1.263 15.883 -13.234 1 78.06 278 ILE A CA 1
ATOM 2145 C C . ILE A 1 278 ? 0.953 16.547 -11.898 1 78.06 278 ILE A C 1
ATOM 2147 O O . ILE A 1 278 ? 0.871 17.781 -11.812 1 78.06 278 ILE A O 1
ATOM 2151 N N . PHE A 1 279 ? 0.987 15.711 -10.758 1 73.75 279 PHE A N 1
ATOM 2152 C CA . PHE A 1 279 ? 0.464 16.266 -9.523 1 73.75 279 PHE A CA 1
ATOM 2153 C C . PHE A 1 279 ? 1.487 16.156 -8.398 1 73.75 279 PHE A C 1
ATOM 2155 O O . PHE A 1 279 ? 1.152 16.328 -7.227 1 73.75 279 PHE A O 1
ATOM 2162 N N . GLY A 1 280 ? 2.67 15.734 -8.805 1 66.19 280 GLY A N 1
ATOM 2163 C CA . GLY A 1 280 ? 3.705 15.414 -7.832 1 66.19 280 GLY A CA 1
ATOM 2164 C C . GLY A 1 280 ? 3.979 16.547 -6.855 1 66.19 280 GLY A C 1
ATOM 2165 O O . GLY A 1 280 ? 4.125 16.312 -5.656 1 66.19 280 GLY A O 1
ATOM 2166 N N . GLU A 1 281 ? 3.936 17.781 -7.293 1 67.31 281 GLU A N 1
ATOM 2167 C CA . GLU A 1 281 ? 4.199 18.922 -6.426 1 67.31 281 GLU A CA 1
ATOM 2168 C C . GLU A 1 281 ? 3.092 19.094 -5.391 1 67.31 281 GLU A C 1
ATOM 2170 O O . GLU A 1 281 ? 3.367 19.375 -4.223 1 67.31 281 GLU A O 1
ATOM 2175 N N . GLN A 1 282 ? 1.975 18.906 -5.828 1 67.12 282 GLN A N 1
ATOM 2176 C CA . GLN A 1 282 ? 0.828 19.047 -4.934 1 67.12 282 GLN A CA 1
ATOM 2177 C C . GLN A 1 282 ? 0.805 17.938 -3.889 1 67.12 282 GLN A C 1
ATOM 2179 O O . GLN A 1 282 ? 0.432 18.172 -2.736 1 67.12 282 GLN A O 1
ATOM 2184 N N . PHE A 1 283 ? 1.252 16.859 -4.34 1 65.81 283 PHE A N 1
ATOM 2185 C CA . PHE A 1 283 ? 1.323 15.719 -3.426 1 65.81 283 PHE A CA 1
ATOM 2186 C C . PHE A 1 283 ? 2.35 15.969 -2.328 1 65.81 283 PHE A C 1
ATOM 2188 O O . PHE A 1 283 ? 2.068 15.758 -1.147 1 65.81 283 PHE A O 1
ATOM 2195 N N . ALA A 1 284 ? 3.426 16.484 -2.752 1 63.25 284 ALA A N 1
ATOM 2196 C CA . ALA A 1 284 ? 4.504 16.766 -1.81 1 63.25 284 ALA A CA 1
ATOM 2197 C C . ALA A 1 284 ? 4.09 17.844 -0.8 1 63.25 284 ALA A C 1
ATOM 2199 O O . ALA A 1 284 ? 4.355 17.703 0.397 1 63.25 284 ALA A O 1
ATOM 2200 N N . GLU A 1 285 ? 3.377 18.797 -1.226 1 65.06 285 GLU A N 1
ATOM 2201 C CA . GLU A 1 285 ? 2.932 19.875 -0.365 1 65.06 285 GLU A CA 1
ATOM 2202 C C . GLU A 1 285 ? 1.84 19.422 0.596 1 65.06 285 GLU A C 1
ATOM 2204 O O . GLU A 1 285 ? 1.808 19.828 1.755 1 65.06 285 GLU A O 1
ATOM 2209 N N . GLY A 1 286 ? 0.988 18.562 0.086 1 61.84 286 GLY A N 1
ATOM 2210 C CA . GLY A 1 286 ? -0.143 18.094 0.868 1 61.84 286 GLY A CA 1
ATOM 2211 C C . GLY A 1 286 ? 0.258 17.172 1.997 1 61.84 286 GLY A C 1
ATOM 2212 O O . GLY A 1 286 ? -0.253 17.281 3.113 1 61.84 286 GLY A O 1
ATOM 2213 N N . VAL A 1 287 ? 1.197 16.312 1.625 1 58.53 287 VAL A N 1
ATOM 2214 C CA . VAL A 1 287 ? 1.646 15.359 2.633 1 58.53 287 VAL A CA 1
ATOM 2215 C C . VAL A 1 287 ? 2.461 16.078 3.703 1 58.53 287 VAL A C 1
ATOM 2217 O O . VAL A 1 287 ? 2.422 15.711 4.879 1 58.53 287 VAL A O 1
ATOM 2220 N N . ALA A 1 288 ? 3.182 17.141 3.227 1 55.16 288 ALA A N 1
ATOM 2221 C CA . ALA A 1 288 ? 4.008 17.906 4.148 1 55.16 288 ALA A CA 1
ATOM 2222 C C . ALA A 1 288 ? 3.148 18.844 5.004 1 55.16 288 ALA A C 1
ATOM 2224 O O . ALA A 1 288 ? 3.66 19.531 5.891 1 55.16 288 ALA A O 1
ATOM 2225 N N . GLY A 1 289 ? 1.784 18.688 4.953 1 52.22 289 GLY A N 1
ATOM 2226 C CA . GLY A 1 289 ? 0.959 19.594 5.727 1 52.22 289 GLY A CA 1
ATOM 2227 C C . GLY A 1 289 ? 0.966 21.016 5.188 1 52.22 289 GLY A C 1
ATOM 2228 O O . GLY A 1 289 ? 0.501 21.938 5.855 1 52.22 289 GLY A O 1
ATOM 2229 N N . GLY A 1 290 ? 1.647 21.359 4.113 1 45.75 290 GLY A N 1
ATOM 2230 C CA . GLY A 1 290 ? 1.808 22.734 3.654 1 45.75 290 GLY A CA 1
ATOM 2231 C C . GLY A 1 290 ? 0.636 23.219 2.824 1 45.75 290 GLY A C 1
ATOM 2232 O O . GLY A 1 290 ? 0.783 24.141 2.02 1 45.75 290 GLY A O 1
ATOM 2233 N N . GLY A 1 291 ? -0.443 22.578 2.832 1 38.69 291 GLY A N 1
ATOM 2234 C CA . GLY A 1 291 ? -1.473 23.125 1.965 1 38.69 291 GLY A CA 1
ATOM 2235 C C . GLY A 1 291 ? -1.727 24.609 2.201 1 38.69 291 GLY A C 1
ATOM 2236 O O . GLY A 1 291 ? -2.604 25.203 1.568 1 38.69 291 GLY A O 1
ATOM 2237 N N . ALA A 1 292 ? -1.406 25.344 3.273 1 34.06 292 ALA A N 1
ATOM 2238 C CA . ALA A 1 292 ? -1.882 26.719 3.258 1 34.06 292 ALA A CA 1
ATOM 2239 C C . ALA A 1 292 ? -0.979 27.609 2.4 1 34.06 292 ALA A C 1
ATOM 2241 O O . ALA A 1 292 ? 0.216 27.328 2.26 1 34.06 292 ALA A O 1
ATOM 2242 N N . MET B 1 1 ? -33.594 35.156 32.5 1 36.31 1 MET B N 1
ATOM 2243 C CA . MET B 1 1 ? -34.438 34.531 31.5 1 36.31 1 MET B CA 1
ATOM 2244 C C . MET B 1 1 ? -33.594 33.656 30.547 1 36.31 1 MET B C 1
ATOM 2246 O O . MET B 1 1 ? -32.781 34.188 29.797 1 36.31 1 MET B O 1
ATOM 2250 N N . ALA B 1 2 ? -33.25 32.438 30.938 1 40.09 2 ALA B N 1
ATOM 2251 C CA . ALA B 1 2 ? -32.406 31.438 30.328 1 40.09 2 ALA B CA 1
ATOM 2252 C C . ALA B 1 2 ? -32.875 31.094 28.906 1 40.09 2 ALA B C 1
ATOM 2254 O O . ALA B 1 2 ? -34.031 30.703 28.719 1 40.09 2 ALA B O 1
ATOM 2255 N N . GLU B 1 3 ? -32.562 31.984 27.906 1 38.84 3 GLU B N 1
ATOM 2256 C CA . GLU B 1 3 ? -32.906 31.719 26.516 1 38.84 3 GLU B CA 1
ATOM 2257 C C . GLU B 1 3 ? -32.688 30.234 26.172 1 38.84 3 GLU B C 1
ATOM 2259 O O . GLU B 1 3 ? -31.625 29.688 26.391 1 38.84 3 GLU B O 1
ATOM 2264 N N . SER B 1 4 ? -33.75 29.469 26.422 1 39.91 4 SER B N 1
ATOM 2265 C CA . SER B 1 4 ? -33.875 28.062 26.047 1 39.91 4 SER B CA 1
ATOM 2266 C C . SER B 1 4 ? -33.25 27.812 24.672 1 39.91 4 SER B C 1
ATOM 2268 O O . SER B 1 4 ? -33.688 28.391 23.672 1 39.91 4 SER B O 1
ATOM 2270 N N . THR B 1 5 ? -31.953 27.953 24.578 1 40 5 THR B N 1
ATOM 2271 C CA . THR B 1 5 ? -31.297 27.547 23.344 1 40 5 THR B CA 1
ATOM 2272 C C . THR B 1 5 ? -31.938 26.281 22.766 1 40 5 THR B C 1
ATOM 2274 O O . THR B 1 5 ? -31.828 25.203 23.359 1 40 5 THR B O 1
ATOM 2277 N N . THR B 1 6 ? -33.219 26.344 22.391 1 40.22 6 THR B N 1
ATOM 2278 C CA . THR B 1 6 ? -33.938 25.266 21.719 1 40.22 6 THR B CA 1
ATOM 2279 C C . THR B 1 6 ? -33.031 24.453 20.828 1 40.22 6 THR B C 1
ATOM 2281 O O . THR B 1 6 ? -32.406 24.984 19.891 1 40.22 6 THR B O 1
ATOM 2284 N N . ARG B 1 7 ? -32.344 23.578 21.375 1 45.25 7 ARG B N 1
ATOM 2285 C CA . ARG B 1 7 ? -31.531 22.578 20.703 1 45.25 7 ARG B CA 1
ATOM 2286 C C . ARG B 1 7 ? -32.219 22.047 19.453 1 45.25 7 ARG B C 1
ATOM 2288 O O . ARG B 1 7 ? -33.156 21.25 19.562 1 45.25 7 ARG B O 1
ATOM 2295 N N . ARG B 1 8 ? -32.562 22.875 18.438 1 49.03 8 ARG B N 1
ATOM 2296 C CA . ARG B 1 8 ? -33.188 22.422 17.188 1 49.03 8 ARG B CA 1
ATOM 2297 C C . ARG B 1 8 ? -32.688 21.047 16.797 1 49.03 8 ARG B C 1
ATOM 2299 O O . ARG B 1 8 ? -31.516 20.734 16.984 1 49.03 8 ARG B O 1
ATOM 2306 N N . GLY B 1 9 ? -33.469 20.062 16.844 1 51.38 9 GLY B N 1
ATOM 2307 C CA . GLY B 1 9 ? -33.25 18.688 16.422 1 51.38 9 GLY B CA 1
ATOM 2308 C C . GLY B 1 9 ? -32.344 18.594 15.203 1 51.38 9 GLY B C 1
ATOM 2309 O O . GLY B 1 9 ? -32.156 19.578 14.492 1 51.38 9 GLY B O 1
ATOM 2310 N N . PRO B 1 10 ? -31.484 17.578 15.281 1 57.34 10 PRO B N 1
ATOM 2311 C CA . PRO B 1 10 ? -30.625 17.516 14.102 1 57.34 10 PRO B CA 1
ATOM 2312 C C . PRO B 1 10 ? -31.406 17.656 12.797 1 57.34 10 PRO B C 1
ATOM 2314 O O . PRO B 1 10 ? -32.469 17.047 12.648 1 57.34 10 PRO B O 1
ATOM 2317 N N . GLY B 1 11 ? -31.391 18.766 12.102 1 61.78 11 GLY B N 1
ATOM 2318 C CA . GLY B 1 11 ? -32.062 18.953 10.82 1 61.78 11 GLY B CA 1
ATOM 2319 C C . GLY B 1 11 ? -31.922 17.75 9.898 1 61.78 11 GLY B C 1
ATOM 2320 O O . GLY B 1 11 ? -31.125 16.844 10.156 1 61.78 11 GLY B O 1
ATOM 2321 N N . LEU B 1 12 ? -32.906 17.375 9.117 1 70.31 12 LEU B N 1
ATOM 2322 C CA . LEU B 1 12 ? -32.969 16.312 8.133 1 70.31 12 LEU B CA 1
ATOM 2323 C C . LEU B 1 12 ? -31.625 16.078 7.469 1 70.31 12 LEU B C 1
ATOM 2325 O O . LEU B 1 12 ? -31.25 14.945 7.184 1 70.31 12 LEU B O 1
ATOM 2329 N N . ASN B 1 13 ? -30.906 17.109 7.395 1 74.06 13 ASN B N 1
ATOM 2330 C CA . ASN B 1 13 ? -29.594 17.016 6.762 1 74.06 13 ASN B CA 1
ATOM 2331 C C . ASN B 1 13 ? -28.578 16.328 7.672 1 74.06 13 ASN B C 1
ATOM 2333 O O . ASN B 1 13 ? -27.734 15.555 7.203 1 74.06 13 ASN B O 1
ATOM 2337 N N . ARG B 1 14 ? -28.797 16.531 8.906 1 72.38 14 ARG B N 1
ATOM 2338 C CA . ARG B 1 14 ? -27.906 15.883 9.867 1 72.38 14 ARG B CA 1
ATOM 2339 C C . ARG B 1 14 ? -28.219 14.398 9.984 1 72.38 14 ARG B C 1
ATOM 2341 O O . ARG B 1 14 ? -27.297 13.57 10.055 1 72.38 14 ARG B O 1
ATOM 2348 N N . ILE B 1 15 ? -29.469 14.117 9.953 1 75.56 15 ILE B N 1
ATOM 2349 C CA . ILE B 1 15 ? -29.875 12.719 10.031 1 75.56 15 ILE B CA 1
ATOM 2350 C C . ILE B 1 15 ? -29.375 11.961 8.805 1 75.56 15 ILE B C 1
ATOM 2352 O O . ILE B 1 15 ? -28.859 10.844 8.922 1 75.56 15 ILE B O 1
ATOM 2356 N N . ALA B 1 16 ? -29.469 12.625 7.73 1 78.31 16 ALA B N 1
ATOM 2357 C CA . ALA B 1 16 ? -29 12.008 6.492 1 78.31 16 ALA B CA 1
ATOM 2358 C C . ALA B 1 16 ? -27.5 11.734 6.531 1 78.31 16 ALA B C 1
ATOM 2360 O O . ALA B 1 16 ? -27.047 10.688 6.074 1 78.31 16 ALA B O 1
ATOM 2361 N N . LEU B 1 17 ? -26.844 12.602 7.137 1 73.62 17 LEU B N 1
ATOM 2362 C CA . LEU B 1 17 ? -25.406 12.453 7.254 1 73.62 17 LEU B CA 1
ATOM 2363 C C . LEU B 1 17 ? -25.047 11.289 8.18 1 73.62 17 LEU B C 1
ATOM 2365 O O . LEU B 1 17 ? -24.188 10.469 7.852 1 73.62 17 LEU B O 1
ATOM 2369 N N . TYR B 1 18 ? -25.797 11.148 9.195 1 74.06 18 TYR B N 1
ATOM 2370 C CA . TYR B 1 18 ? -25.516 10.07 10.141 1 74.06 18 TYR B CA 1
ATOM 2371 C C . TYR B 1 18 ? -25.859 8.711 9.539 1 74.06 18 TYR B C 1
ATOM 2373 O O . TYR B 1 18 ? -25.141 7.734 9.742 1 74.06 18 TYR B O 1
ATOM 2381 N N . VAL B 1 19 ? -26.844 8.789 8.875 1 78.94 19 VAL B N 1
ATOM 2382 C CA . VAL B 1 19 ? -27.266 7.551 8.234 1 78.94 19 VAL B CA 1
ATOM 2383 C C . VAL B 1 19 ? -26.234 7.141 7.176 1 78.94 19 VAL B C 1
ATOM 2385 O O . VAL B 1 19 ? -25.891 5.961 7.07 1 78.94 19 VAL B O 1
ATOM 2388 N N . ALA B 1 20 ? -25.734 8.117 6.551 1 77.38 20 ALA B N 1
ATOM 2389 C CA . ALA B 1 20 ? -24.719 7.836 5.523 1 77.38 20 ALA B CA 1
ATOM 2390 C C . ALA B 1 20 ? -23.438 7.301 6.145 1 77.38 20 ALA B C 1
ATOM 2392 O O . ALA B 1 20 ? -22.844 6.352 5.633 1 77.38 20 ALA B O 1
ATOM 2393 N N . LEU B 1 21 ? -23.094 7.832 7.223 1 77.69 21 LEU B N 1
ATOM 2394 C CA . LEU B 1 21 ? -21.891 7.395 7.918 1 77.69 21 LEU B CA 1
ATOM 2395 C C . LEU B 1 21 ? -22.062 5.984 8.469 1 77.69 21 LEU B C 1
ATOM 2397 O O . LEU B 1 21 ? -21.156 5.16 8.367 1 77.69 21 LEU B O 1
ATOM 2401 N N . LEU B 1 22 ? -23.203 5.773 8.945 1 77.06 22 LEU B N 1
ATOM 2402 C CA . LEU B 1 22 ? -23.5 4.453 9.5 1 77.06 22 LEU B CA 1
ATOM 2403 C C . LEU B 1 22 ? -23.5 3.396 8.398 1 77.06 22 LEU B C 1
ATOM 2405 O O . LEU B 1 22 ? -22.969 2.299 8.586 1 77.06 22 LEU B O 1
ATOM 2409 N N . LEU B 1 23 ? -24.016 3.734 7.316 1 79.5 23 LEU B N 1
ATOM 2410 C CA . LEU B 1 23 ? -24.062 2.812 6.188 1 79.5 23 LEU B CA 1
ATOM 2411 C C . LEU B 1 23 ? -22.656 2.504 5.68 1 79.5 23 LEU B C 1
ATOM 2413 O O . LEU B 1 23 ? -22.359 1.359 5.34 1 79.5 23 LEU B O 1
ATOM 2417 N N . MET B 1 24 ? -21.875 3.506 5.758 1 78.69 24 MET B N 1
ATOM 2418 C CA . MET B 1 24 ? -20.5 3.318 5.316 1 78.69 24 MET B CA 1
ATOM 2419 C C . MET B 1 24 ? -19.75 2.383 6.258 1 78.69 24 MET B C 1
ATOM 2421 O O . MET B 1 24 ? -19 1.51 5.809 1 78.69 24 MET B O 1
ATOM 2425 N N . VAL B 1 25 ? -20.031 2.463 7.465 1 76.94 25 VAL B N 1
ATOM 2426 C CA . VAL B 1 25 ? -19.375 1.633 8.477 1 76.94 25 VAL B CA 1
ATOM 2427 C C . VAL B 1 25 ? -19.859 0.19 8.344 1 76.94 25 VAL B C 1
ATOM 2429 O O . VAL B 1 25 ? -19.062 -0.748 8.398 1 76.94 25 VAL B O 1
ATOM 2432 N N . VAL B 1 26 ? -21.125 0.089 8.148 1 76.31 26 VAL B N 1
ATOM 2433 C CA . VAL B 1 26 ? -21.719 -1.237 8.062 1 76.31 26 VAL B CA 1
ATOM 2434 C C . VAL B 1 26 ? -21.219 -1.958 6.82 1 76.31 26 VAL B C 1
ATOM 2436 O O . VAL B 1 26 ? -20.828 -3.129 6.887 1 76.31 26 VAL B O 1
ATOM 2439 N N . VAL B 1 27 ? -21.203 -1.262 5.777 1 73.31 27 VAL B N 1
ATOM 2440 C CA . VAL B 1 27 ? -20.75 -1.86 4.527 1 73.31 27 VAL B CA 1
ATOM 2441 C C . VAL B 1 27 ? -19.281 -2.24 4.637 1 73.31 27 VAL B C 1
ATOM 2443 O O . VAL B 1 27 ? -18.875 -3.316 4.188 1 73.31 27 VAL B O 1
ATOM 2446 N N . TYR B 1 28 ? -18.547 -1.395 5.266 1 74.44 28 TYR B N 1
ATOM 2447 C CA . TYR B 1 28 ? -17.109 -1.615 5.406 1 74.44 28 TYR B CA 1
ATOM 2448 C C . TYR B 1 28 ? -16.828 -2.787 6.34 1 74.44 28 TYR B C 1
ATOM 2450 O O . TYR B 1 28 ? -15.945 -3.602 6.07 1 74.44 28 TYR B O 1
ATOM 2458 N N . LEU B 1 29 ? -17.656 -2.979 7.402 1 77.69 29 LEU B N 1
ATOM 2459 C CA . LEU B 1 29 ? -17.359 -3.953 8.445 1 77.69 29 LEU B CA 1
ATOM 2460 C C . LEU B 1 29 ? -18.062 -5.281 8.164 1 77.69 29 LEU B C 1
ATOM 2462 O O . LEU B 1 29 ? -17.719 -6.305 8.766 1 77.69 29 LEU B O 1
ATOM 2466 N N . SER B 1 30 ? -18.969 -5.309 7.293 1 78.56 30 SER B N 1
ATOM 2467 C CA . SER B 1 30 ? -19.797 -6.484 7.062 1 78.56 30 SER B CA 1
ATOM 2468 C C . SER B 1 30 ? -18.953 -7.691 6.684 1 78.56 30 SER B C 1
ATOM 2470 O O . SER B 1 30 ? -19.125 -8.781 7.246 1 78.56 30 SER B O 1
ATOM 2472 N N . PRO B 1 31 ? -18 -7.504 5.707 1 76.75 31 PRO B N 1
ATOM 2473 C CA . PRO B 1 31 ? -17.188 -8.68 5.391 1 76.75 31 PRO B CA 1
ATOM 2474 C C . PRO B 1 31 ? -16.359 -9.164 6.578 1 76.75 31 PRO B C 1
ATOM 2476 O O . PRO B 1 31 ? -16.141 -10.367 6.738 1 76.75 31 PRO B O 1
ATOM 2479 N N . LEU B 1 32 ? -15.953 -8.289 7.359 1 79.5 32 LEU B N 1
ATOM 2480 C CA . LEU B 1 32 ? -15.148 -8.648 8.523 1 79.5 32 LEU B CA 1
ATOM 2481 C C . LEU B 1 32 ? -15.984 -9.391 9.555 1 79.5 32 LEU B C 1
ATOM 2483 O O . LEU B 1 32 ? -15.508 -10.344 10.18 1 79.5 32 LEU B O 1
ATOM 2487 N N . GLU B 1 33 ? -17.188 -8.906 9.727 1 81.12 33 GLU B N 1
ATOM 2488 C CA . GLU B 1 33 ? -18.094 -9.57 10.664 1 81.12 33 GLU B CA 1
ATOM 2489 C C . GLU B 1 33 ? -18.375 -11 10.234 1 81.12 33 GLU B C 1
ATOM 2491 O O . GLU B 1 33 ? -18.312 -11.93 11.047 1 81.12 33 GLU B O 1
ATOM 2496 N N . SER B 1 34 ? -18.688 -11.18 9.055 1 81.25 34 SER B N 1
ATOM 2497 C CA . SER B 1 34 ? -18.938 -12.523 8.555 1 81.25 34 SER B CA 1
ATOM 2498 C C . SER B 1 34 ? -17.719 -13.414 8.68 1 81.25 34 SER B C 1
ATOM 2500 O O . SER B 1 34 ? -17.828 -14.609 8.953 1 81.25 34 SER B O 1
ATOM 2502 N N . GLY B 1 35 ? -16.547 -12.852 8.453 1 84.31 35 GLY B N 1
ATOM 2503 C CA . GLY B 1 35 ? -15.312 -13.609 8.602 1 84.31 35 GLY B CA 1
ATOM 2504 C C . GLY B 1 35 ? -15.062 -14.078 10.023 1 84.31 35 GLY B C 1
ATOM 2505 O O . GLY B 1 35 ? -14.672 -15.227 10.25 1 84.31 35 GLY B O 1
ATOM 2506 N N . ILE B 1 36 ? -15.328 -13.219 10.93 1 86.88 36 ILE B N 1
ATOM 2507 C CA . ILE B 1 36 ? -15.117 -13.539 12.336 1 86.88 36 ILE B CA 1
ATOM 2508 C C . ILE B 1 36 ? -16.094 -14.633 12.766 1 86.88 36 ILE B C 1
ATOM 2510 O O . ILE B 1 36 ? -15.695 -15.586 13.453 1 86.88 36 ILE B O 1
ATOM 2514 N N . VAL B 1 37 ? -17.297 -14.508 12.367 1 87.69 37 VAL B N 1
ATOM 2515 C CA . VAL B 1 37 ? -18.297 -15.5 12.719 1 87.69 37 VAL B CA 1
ATOM 2516 C C . VAL B 1 37 ? -17.953 -16.844 12.094 1 87.69 37 VAL B C 1
ATOM 2518 O O . VAL B 1 37 ? -18.031 -17.891 12.758 1 87.69 37 VAL B O 1
ATOM 2521 N N . THR B 1 38 ? -17.5 -16.828 10.93 1 87.12 38 THR B N 1
ATOM 2522 C CA . THR B 1 38 ? -17.141 -18.047 10.219 1 87.12 38 THR B CA 1
ATOM 2523 C C . THR B 1 38 ? -15.945 -18.734 10.875 1 87.12 38 THR B C 1
ATOM 2525 O O . THR B 1 38 ? -15.867 -19.953 10.922 1 87.12 38 THR B O 1
ATOM 2528 N N . ALA B 1 39 ? -15.047 -17.938 11.375 1 90.38 39 ALA B N 1
ATOM 2529 C CA . ALA B 1 39 ? -13.828 -18.453 11.984 1 90.38 39 ALA B CA 1
ATOM 2530 C C . ALA B 1 39 ? -14.141 -19.219 13.266 1 90.38 39 ALA B C 1
ATOM 2532 O O . ALA B 1 39 ? -13.297 -19.969 13.773 1 90.38 39 ALA B O 1
ATOM 2533 N N . PHE B 1 40 ? -15.398 -19.094 13.773 1 93.44 40 PHE B N 1
ATOM 2534 C CA . PHE B 1 40 ? -15.789 -19.766 15.008 1 93.44 40 PHE B CA 1
ATOM 2535 C C . PHE B 1 40 ? -16.844 -20.828 14.727 1 93.44 40 PHE B C 1
ATOM 2537 O O . PHE B 1 40 ? -17.5 -21.312 15.656 1 93.44 40 PHE B O 1
ATOM 2544 N N . LYS B 1 41 ? -16.953 -21.172 13.484 1 92.25 41 LYS B N 1
ATOM 2545 C CA . LYS B 1 41 ? -17.906 -22.203 13.094 1 92.25 41 LYS B CA 1
ATOM 2546 C C . LYS B 1 41 ? -17.188 -23.453 12.602 1 92.25 41 LYS B C 1
ATOM 2548 O O . LYS B 1 41 ? -16.062 -23.375 12.109 1 92.25 41 LYS B O 1
ATOM 2553 N N . THR B 1 42 ? -17.922 -24.594 12.773 1 91.31 42 THR B N 1
ATOM 2554 C CA . THR B 1 42 ? -17.5 -25.781 12.039 1 91.31 42 THR B CA 1
ATOM 2555 C C . THR B 1 42 ? -17.719 -25.594 10.539 1 91.31 42 THR B C 1
ATOM 2557 O O . THR B 1 42 ? -18.453 -24.688 10.125 1 91.31 42 THR B O 1
ATOM 2560 N N . GLN B 1 43 ? -17 -26.391 9.852 1 86.69 43 GLN B N 1
ATOM 2561 C CA . GLN B 1 43 ? -17.188 -26.312 8.406 1 86.69 43 GLN B CA 1
ATOM 2562 C C . GLN B 1 43 ? -18.625 -26.594 8.023 1 86.69 43 GLN B C 1
ATOM 2564 O O . GLN B 1 43 ? -19.172 -25.938 7.121 1 86.69 43 GLN B O 1
ATOM 2569 N N . GLN B 1 44 ? -19.234 -27.562 8.727 1 86.25 44 GLN B N 1
ATOM 2570 C CA . GLN B 1 44 ? -20.641 -27.859 8.508 1 86.25 44 GLN B CA 1
ATOM 2571 C C . GLN B 1 44 ? -21.531 -26.672 8.875 1 86.2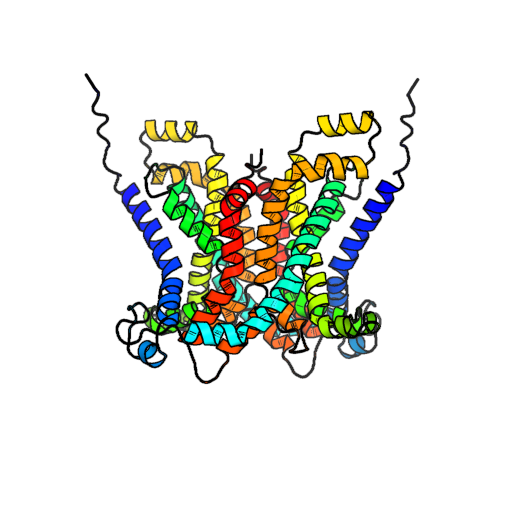5 44 GLN B C 1
ATOM 2573 O O . GLN B 1 44 ? -22.469 -26.344 8.148 1 86.25 44 GLN B O 1
ATOM 2578 N N . GLY B 1 45 ? -21.219 -26.078 9.961 1 86.81 45 GLY B N 1
ATOM 2579 C CA . GLY B 1 45 ? -21.969 -24.906 10.383 1 86.81 45 GLY B CA 1
ATOM 2580 C C . GLY B 1 45 ? -21.906 -23.766 9.383 1 86.81 45 GLY B C 1
ATOM 2581 O O . GLY B 1 45 ? -22.875 -23.016 9.227 1 86.81 45 GLY B O 1
ATOM 2582 N N . PHE B 1 46 ? -20.828 -23.625 8.727 1 83.06 46 PHE B N 1
ATOM 2583 C CA . PHE B 1 46 ? -20.672 -22.594 7.703 1 83.06 46 PHE B CA 1
ATOM 2584 C C . PHE B 1 46 ? -21.672 -22.797 6.57 1 83.06 46 PHE B C 1
ATOM 2586 O O . PHE B 1 46 ? -22.281 -21.844 6.09 1 83.06 46 PHE B O 1
ATOM 2593 N N . PHE B 1 47 ? -21.859 -24.031 6.219 1 81.62 47 PHE B N 1
ATOM 2594 C CA . PHE B 1 47 ? -22.719 -24.312 5.078 1 81.62 47 PHE B CA 1
ATOM 2595 C C . PHE B 1 47 ? -24.188 -24.297 5.492 1 81.62 47 PHE B C 1
ATOM 2597 O O . PHE B 1 47 ? -25.078 -24.047 4.668 1 81.62 47 PHE B O 1
ATOM 2604 N N . GLU B 1 48 ? -24.422 -24.5 6.727 1 83.19 48 GLU B N 1
ATOM 2605 C CA . GLU B 1 48 ? -25.797 -24.688 7.168 1 83.19 48 GLU B CA 1
ATOM 2606 C C . GLU B 1 48 ? -26.375 -23.406 7.762 1 83.19 48 GLU B C 1
ATOM 2608 O O . GLU B 1 48 ? -27.562 -23.328 8.039 1 83.19 48 GLU B O 1
ATOM 2613 N N . THR B 1 49 ? -25.5 -22.453 8 1 81.19 49 THR B N 1
ATOM 2614 C CA . THR B 1 49 ? -25.984 -21.219 8.609 1 81.19 49 THR B CA 1
ATOM 2615 C C . THR B 1 49 ? -25.594 -20.016 7.766 1 81.19 49 THR B C 1
ATOM 2617 O O . THR B 1 49 ? -24.766 -20.109 6.863 1 81.19 49 THR B O 1
ATOM 2620 N N . SER B 1 50 ? -26.281 -18.938 8.109 1 77.88 50 SER B N 1
ATOM 2621 C CA . SER B 1 50 ? -25.938 -17.672 7.457 1 77.88 50 SER B CA 1
ATOM 2622 C C . SER B 1 50 ? -24.531 -17.219 7.844 1 77.88 50 SER B C 1
ATOM 2624 O O . SER B 1 50 ? -24.094 -17.438 8.977 1 77.88 50 SER B O 1
ATOM 2626 N N . PRO B 1 51 ? -23.812 -16.641 6.871 1 75.25 51 PRO B N 1
ATOM 2627 C CA . PRO B 1 51 ? -22.469 -16.172 7.168 1 75.25 51 PRO B CA 1
ATOM 2628 C C . PRO B 1 51 ? -22.438 -15.133 8.289 1 75.25 51 PRO B C 1
ATOM 2630 O O . PRO B 1 51 ? -21.406 -14.93 8.922 1 75.25 51 PRO B O 1
ATOM 2633 N N . PHE B 1 52 ? -23.594 -14.539 8.539 1 75.94 52 PHE B N 1
ATOM 2634 C CA . PHE B 1 52 ? -23.641 -13.492 9.555 1 75.94 52 PHE B CA 1
ATOM 2635 C C . PHE B 1 52 ? -24.234 -14.016 10.852 1 75.94 52 PHE B C 1
ATOM 2637 O O . PHE B 1 52 ? -24.203 -13.336 11.883 1 75.94 52 PHE B O 1
ATOM 2644 N N . ALA B 1 53 ? -24.703 -15.258 10.805 1 78 53 ALA B N 1
ATOM 2645 C CA . ALA B 1 53 ? -25.391 -15.82 11.961 1 78 53 ALA B CA 1
ATOM 2646 C C . ALA B 1 53 ? -24.391 -16.375 12.977 1 78 53 ALA B C 1
ATOM 2648 O O . ALA B 1 53 ? -23.375 -16.984 12.594 1 78 53 ALA B O 1
ATOM 2649 N N . PRO B 1 54 ? -24.75 -16.094 14.234 1 76.31 54 PRO B N 1
ATOM 2650 C CA . PRO B 1 54 ? -23.875 -16.672 15.258 1 76.31 54 PRO B CA 1
ATOM 2651 C C . PRO B 1 54 ? -23.828 -18.203 15.18 1 76.31 54 PRO B C 1
ATOM 2653 O O . PRO B 1 54 ? -24.766 -18.828 14.656 1 76.31 54 PRO B O 1
ATOM 2656 N N . ALA B 1 55 ? -22.734 -18.844 15.625 1 73.56 55 ALA B N 1
ATOM 2657 C CA . ALA B 1 55 ? -22.422 -20.266 15.555 1 73.56 55 ALA B CA 1
ATOM 2658 C C . ALA B 1 55 ? -23.156 -21.047 16.641 1 73.56 55 ALA B C 1
ATOM 2660 O O . ALA B 1 55 ? -22.625 -22 17.188 1 73.56 55 ALA B O 1
ATOM 2661 N N . LEU B 1 56 ? -24.25 -20.781 17.109 1 75 56 LEU B N 1
ATOM 2662 C CA . LEU B 1 56 ? -24.875 -21.359 18.297 1 75 56 LEU B CA 1
ATOM 2663 C C . LEU B 1 56 ? -24.75 -22.875 18.297 1 75 56 LEU B C 1
ATOM 2665 O O . LEU B 1 56 ? -24.328 -23.469 19.297 1 75 56 LEU B O 1
ATOM 2669 N N . GLY B 1 57 ? -24.969 -23.609 17.281 1 78.56 57 GLY B N 1
ATOM 2670 C CA . GLY B 1 57 ? -24.875 -25.062 17.25 1 78.56 57 GLY B CA 1
ATOM 2671 C C . GLY B 1 57 ? -23.656 -25.578 16.531 1 78.56 57 GLY B C 1
ATOM 2672 O O . GLY B 1 57 ? -23.359 -26.766 16.562 1 78.56 57 GLY B O 1
ATOM 2673 N N . GLU B 1 58 ? -22.859 -24.703 16.219 1 88.44 58 GLU B N 1
ATOM 2674 C CA . GLU B 1 58 ? -21.703 -25.094 15.422 1 88.44 58 GLU B CA 1
ATOM 2675 C C . GLU B 1 58 ? -20.469 -24.281 15.789 1 88.44 58 GLU B C 1
ATOM 2677 O O . GLU B 1 58 ? -19.578 -24.078 14.969 1 88.44 58 GLU B O 1
ATOM 2682 N N . PHE B 1 59 ? -20.516 -23.922 17.078 1 92.88 59 PHE B N 1
ATOM 2683 C CA . PHE B 1 59 ? -19.391 -23.125 17.562 1 92.88 59 PHE B CA 1
ATOM 2684 C C . PHE B 1 59 ? -18.172 -24 17.812 1 92.88 59 PHE B C 1
ATOM 2686 O O . PHE B 1 59 ? -18.281 -25.109 18.344 1 92.88 59 PHE B O 1
ATOM 2693 N N . THR B 1 60 ? -17.016 -23.578 17.359 1 94.62 60 THR B N 1
ATOM 2694 C CA . THR B 1 60 ? -15.75 -24.266 17.625 1 94.62 60 THR B CA 1
ATOM 2695 C C . THR B 1 60 ? -14.578 -23.297 17.516 1 94.62 60 THR B C 1
ATOM 2697 O O . THR B 1 60 ? -14.695 -22.234 16.891 1 94.62 60 THR B O 1
ATOM 2700 N N . VAL B 1 61 ? -13.484 -23.609 18.234 1 95.62 61 VAL B N 1
ATOM 2701 C CA . VAL B 1 61 ? -12.273 -22.797 18.156 1 95.62 61 VAL B CA 1
ATOM 2702 C C . VAL B 1 61 ? -11.188 -23.562 17.422 1 95.62 61 VAL B C 1
ATOM 2704 O O . VAL B 1 61 ? -10.055 -23.094 17.297 1 95.62 61 VAL B O 1
ATOM 2707 N N . ASP B 1 62 ? -11.516 -24.703 16.844 1 95.62 62 ASP B N 1
ATOM 2708 C CA . ASP B 1 62 ? -10.57 -25.594 16.188 1 95.62 62 ASP B CA 1
ATOM 2709 C C . ASP B 1 62 ? -9.883 -24.891 15.008 1 95.62 62 ASP B C 1
ATOM 2711 O O . ASP B 1 62 ? -8.672 -25.031 14.828 1 95.62 62 ASP B O 1
ATOM 2715 N N . PRO B 1 63 ? -10.672 -24.109 14.281 1 94.44 63 PRO B N 1
ATOM 2716 C CA . PRO B 1 63 ? -10.031 -23.438 13.148 1 94.44 63 PRO B CA 1
ATOM 2717 C C . PRO B 1 63 ? -8.891 -22.516 13.57 1 94.44 63 PRO B C 1
ATOM 2719 O O . PRO B 1 63 ? -7.906 -22.375 12.844 1 94.44 63 PRO B O 1
ATOM 2722 N N . TRP B 1 64 ? -8.984 -21.984 14.703 1 96 64 TRP B N 1
ATOM 2723 C CA . TRP B 1 64 ? -7.965 -21.062 15.188 1 96 64 TRP B CA 1
ATOM 2724 C C . TRP B 1 64 ? -6.676 -21.812 15.523 1 96 64 TRP B C 1
ATOM 2726 O O . TRP B 1 64 ? -5.586 -21.375 15.148 1 96 64 TRP B O 1
ATOM 2736 N N . PHE B 1 65 ? -6.793 -22.875 16.141 1 97.25 65 PHE B N 1
ATOM 2737 C CA . PHE B 1 65 ? -5.617 -23.672 16.484 1 97.25 65 PHE B CA 1
ATOM 2738 C C . PHE B 1 65 ? -4.992 -24.281 15.234 1 97.25 65 PHE B C 1
ATOM 2740 O O . PHE B 1 65 ? -3.768 -24.281 15.086 1 97.25 65 PHE B O 1
ATOM 2747 N N . ASN B 1 66 ? -5.812 -24.781 14.398 1 95.88 66 ASN B N 1
ATOM 2748 C CA . ASN B 1 66 ? -5.316 -25.359 13.156 1 95.88 66 ASN B CA 1
ATOM 2749 C C . ASN B 1 66 ? -4.633 -24.312 12.281 1 95.88 66 ASN B C 1
ATOM 2751 O O . ASN B 1 66 ? -3.586 -24.594 11.688 1 95.88 66 ASN B O 1
ATOM 2755 N N . ALA B 1 67 ? -5.266 -23.172 12.227 1 94.81 67 ALA B N 1
ATOM 2756 C CA . ALA B 1 67 ? -4.676 -22.078 11.445 1 94.81 67 ALA B CA 1
ATOM 2757 C C . ALA B 1 67 ? -3.332 -21.656 12.039 1 94.81 67 ALA B C 1
ATOM 2759 O O . ALA B 1 67 ? -2.367 -21.438 11.297 1 94.81 67 ALA B O 1
ATOM 2760 N N . PHE B 1 68 ? -3.266 -21.578 13.352 1 96.94 68 PHE B N 1
ATOM 2761 C CA . PHE B 1 68 ? -2.02 -21.172 14 1 96.94 68 PHE B CA 1
ATOM 2762 C C . PHE B 1 68 ? -0.915 -22.188 13.719 1 96.94 68 PHE B C 1
ATOM 2764 O O . PHE B 1 68 ? 0.231 -21.812 13.469 1 96.94 68 PHE B O 1
ATOM 2771 N N . ASP B 1 69 ? -1.269 -23.391 13.734 1 96.94 69 ASP B N 1
ATOM 2772 C CA . ASP B 1 69 ? -0.289 -24.438 13.477 1 96.94 69 ASP B CA 1
ATOM 2773 C C . ASP B 1 69 ? 0.269 -24.344 12.062 1 96.94 69 ASP B C 1
ATOM 2775 O O . ASP B 1 69 ? 1.457 -24.578 11.836 1 96.94 69 ASP B O 1
ATOM 2779 N N . ARG B 1 70 ? -0.542 -24 11.18 1 95.19 70 ARG B N 1
ATOM 2780 C CA . ARG B 1 70 ? -0.144 -23.906 9.773 1 95.19 70 ARG B CA 1
ATOM 2781 C C . ARG B 1 70 ? 0.645 -22.625 9.523 1 95.19 70 ARG B C 1
ATOM 2783 O O . ARG B 1 70 ? 1.486 -22.578 8.625 1 95.19 70 ARG B O 1
ATOM 2790 N N . LEU B 1 71 ? 0.348 -21.609 10.359 1 96.38 71 LEU B N 1
ATOM 2791 C CA . LEU B 1 71 ? 0.868 -20.281 10.039 1 96.38 71 LEU B CA 1
ATOM 2792 C C . LEU B 1 71 ? 2.064 -19.938 10.922 1 96.38 71 LEU B C 1
ATOM 2794 O O . LEU B 1 71 ? 2.795 -18.984 10.641 1 96.38 71 LEU B O 1
ATOM 2798 N N . ARG B 1 72 ? 2.338 -20.656 11.984 1 97.38 72 ARG B N 1
ATOM 2799 C CA . ARG B 1 72 ? 3.293 -20.266 13.016 1 97.38 72 ARG B CA 1
ATOM 2800 C C . ARG B 1 72 ? 4.684 -20.047 12.43 1 97.38 72 ARG B C 1
ATOM 2802 O O . ARG B 1 72 ? 5.375 -19.094 12.797 1 97.38 72 ARG B O 1
ATOM 2809 N N . SER B 1 73 ? 5.176 -20.938 11.508 1 97.25 73 SER B N 1
ATOM 2810 C CA . SER B 1 73 ? 6.488 -20.75 10.898 1 97.25 73 SER B CA 1
ATOM 2811 C C . SER B 1 73 ? 6.531 -19.484 10.047 1 97.25 73 SER B C 1
ATOM 2813 O O . SER B 1 73 ? 7.516 -18.75 10.078 1 97.25 73 SER B O 1
ATOM 2815 N N . GLY B 1 74 ? 5.469 -19.234 9.328 1 97.44 74 GLY B N 1
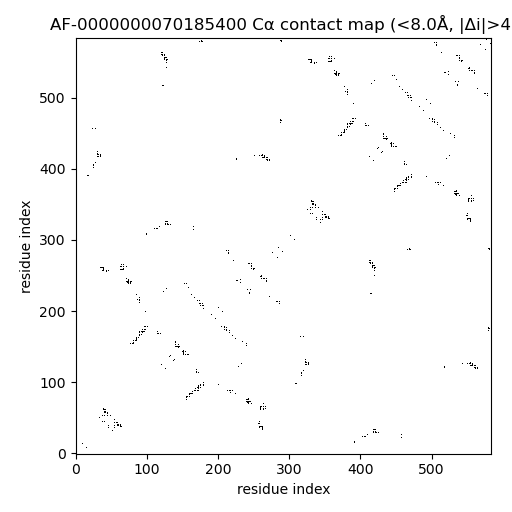ATOM 2816 C CA . GLY B 1 74 ? 5.375 -18.031 8.516 1 97.44 74 GLY B CA 1
ATOM 2817 C C . GLY B 1 74 ? 5.336 -16.766 9.344 1 97.44 74 GLY B C 1
ATOM 2818 O O . GLY B 1 74 ? 5.895 -15.734 8.945 1 97.44 74 GLY B O 1
ATOM 2819 N N . LEU B 1 75 ? 4.699 -16.891 10.492 1 97.5 75 LEU B N 1
ATOM 2820 C CA . LEU B 1 75 ? 4.648 -15.75 11.398 1 97.5 75 LEU B CA 1
ATOM 2821 C C . LEU B 1 75 ? 6.047 -15.375 11.891 1 97.5 75 LEU B C 1
ATOM 2823 O O . LEU B 1 75 ? 6.418 -14.203 11.883 1 97.5 75 LEU B O 1
ATOM 2827 N N . VAL B 1 76 ? 6.773 -16.328 12.242 1 97.94 76 VAL B N 1
ATOM 2828 C CA . VAL B 1 76 ? 8.125 -16.094 12.734 1 97.94 76 VAL B CA 1
ATOM 2829 C C . VAL B 1 76 ? 8.992 -15.523 11.617 1 97.94 76 VAL B C 1
ATOM 2831 O O . VAL B 1 76 ? 9.695 -14.531 11.82 1 97.94 76 VAL B O 1
ATOM 2834 N N . ASN B 1 77 ? 8.945 -16.125 10.445 1 98 77 ASN B N 1
ATOM 2835 C CA . ASN B 1 77 ? 9.719 -15.633 9.312 1 98 77 ASN B CA 1
ATOM 2836 C C . ASN B 1 77 ? 9.352 -14.195 8.953 1 98 77 ASN B C 1
ATOM 2838 O O . ASN B 1 77 ? 10.227 -13.383 8.656 1 98 77 ASN B O 1
ATOM 2842 N N . SER B 1 78 ? 8.039 -13.938 8.984 1 97.62 78 SER B N 1
ATOM 2843 C CA . SER B 1 78 ? 7.586 -12.586 8.68 1 97.62 78 SER B CA 1
ATOM 2844 C C . SER B 1 78 ? 8.164 -11.57 9.672 1 97.62 78 SER B C 1
ATOM 2846 O O . SER B 1 78 ? 8.602 -10.492 9.273 1 97.62 78 SER B O 1
ATOM 2848 N N . LEU B 1 79 ? 8.203 -11.961 10.938 1 97.69 79 LEU B N 1
ATOM 2849 C CA . LEU B 1 79 ? 8.75 -11.055 11.938 1 97.69 79 LEU B CA 1
ATOM 2850 C C . LEU B 1 79 ? 10.25 -10.859 11.734 1 97.69 79 LEU B C 1
ATOM 2852 O O . LEU B 1 79 ? 10.766 -9.75 11.898 1 97.69 79 LEU B O 1
ATOM 2856 N N . LEU B 1 80 ? 10.906 -11.859 11.367 1 97.25 80 LEU B N 1
ATOM 2857 C CA . LEU B 1 80 ? 12.359 -11.859 11.25 1 97.25 80 LEU B CA 1
ATOM 2858 C C . LEU B 1 80 ? 12.82 -10.875 10.18 1 97.25 80 LEU B C 1
ATOM 2860 O O . LEU B 1 80 ? 13.852 -10.227 10.328 1 97.25 80 LEU B O 1
ATOM 2864 N N . PHE B 1 81 ? 12.055 -10.75 9.117 1 97.69 81 PHE B N 1
ATOM 2865 C CA . PHE B 1 81 ? 12.547 -9.844 8.086 1 97.69 81 PHE B CA 1
ATOM 2866 C C . PHE B 1 81 ? 11.836 -8.5 8.172 1 97.69 81 PHE B C 1
ATOM 2868 O O . PHE B 1 81 ? 12.414 -7.465 7.809 1 97.69 81 PHE B O 1
ATOM 2875 N N . THR B 1 82 ? 10.555 -8.438 8.664 1 98.06 82 THR B N 1
ATOM 2876 C CA . THR B 1 82 ? 9.781 -7.203 8.664 1 98.06 82 THR B CA 1
ATOM 2877 C C . THR B 1 82 ? 10.352 -6.207 9.672 1 98.06 82 THR B C 1
ATOM 2879 O O . THR B 1 82 ? 10.445 -5.012 9.383 1 98.06 82 THR B O 1
ATOM 2882 N N . ILE B 1 83 ? 10.75 -6.727 10.852 1 97.69 83 ILE B N 1
ATOM 2883 C CA . ILE B 1 83 ? 11.211 -5.84 11.914 1 97.69 83 ILE B CA 1
ATOM 2884 C C . ILE B 1 83 ? 12.484 -5.121 11.469 1 97.69 83 ILE B C 1
ATOM 2886 O O . ILE B 1 83 ? 12.531 -3.891 11.438 1 97.69 83 ILE B O 1
ATOM 2890 N N . PRO B 1 84 ? 13.5 -5.848 11.039 1 98.06 84 PRO B N 1
ATOM 2891 C CA . PRO B 1 84 ? 14.703 -5.117 10.617 1 98.06 84 PRO B CA 1
ATOM 2892 C C . PRO B 1 84 ? 14.461 -4.262 9.375 1 98.06 84 PRO B C 1
ATOM 2894 O O . PRO B 1 84 ? 15.016 -3.17 9.258 1 98.06 84 PRO B O 1
ATOM 2897 N N . ALA B 1 85 ? 13.672 -4.707 8.406 1 98.06 85 ALA B N 1
ATOM 2898 C CA . ALA B 1 85 ? 13.391 -3.922 7.207 1 98.06 85 ALA B CA 1
ATOM 2899 C C . ALA B 1 85 ? 12.711 -2.602 7.562 1 98.06 85 ALA B C 1
ATOM 2901 O O . ALA B 1 85 ? 13.008 -1.563 6.969 1 98.06 85 ALA B O 1
ATOM 2902 N N . THR B 1 86 ? 11.781 -2.688 8.508 1 97.69 86 THR B N 1
ATOM 2903 C CA . THR B 1 86 ? 11.07 -1.503 8.984 1 97.69 86 THR B CA 1
ATOM 2904 C C . THR B 1 86 ? 12.047 -0.508 9.609 1 97.69 86 THR B C 1
ATOM 2906 O O . THR B 1 86 ? 12.039 0.676 9.266 1 97.69 86 THR B O 1
ATOM 2909 N N . VAL B 1 87 ? 12.898 -0.972 10.461 1 97.56 87 VAL B N 1
ATOM 2910 C CA . VAL B 1 87 ? 13.844 -0.126 11.188 1 97.56 87 VAL B CA 1
ATOM 2911 C C . VAL B 1 87 ? 14.852 0.479 10.203 1 97.56 87 VAL B C 1
ATOM 2913 O O . VAL B 1 87 ? 15.133 1.678 10.258 1 97.56 87 VAL B O 1
ATOM 2916 N N . LEU B 1 88 ? 15.328 -0.323 9.297 1 96.19 88 LEU B N 1
ATOM 2917 C CA . LEU B 1 88 ? 16.328 0.143 8.344 1 96.19 88 LEU B CA 1
ATOM 2918 C C . LEU B 1 88 ? 15.734 1.183 7.398 1 96.19 88 LEU B C 1
ATOM 2920 O O . LEU B 1 88 ? 16.391 2.18 7.082 1 96.19 88 LEU B O 1
ATOM 2924 N N . SER B 1 89 ? 14.5 0.957 6.926 1 95.81 89 SER B N 1
ATOM 2925 C CA . SER B 1 89 ? 13.844 1.931 6.062 1 95.81 89 SER B CA 1
ATOM 2926 C C . SER B 1 89 ? 13.688 3.277 6.766 1 95.81 89 SER B C 1
ATOM 2928 O O . SER B 1 89 ? 13.961 4.324 6.172 1 95.81 89 SER B O 1
ATOM 2930 N N . ALA B 1 90 ? 13.273 3.201 7.988 1 96.31 90 ALA B N 1
ATOM 2931 C CA . ALA B 1 90 ? 13.062 4.426 8.758 1 96.31 90 ALA B CA 1
ATOM 2932 C C . ALA B 1 90 ? 14.391 5.129 9.039 1 96.31 90 ALA B C 1
ATOM 2934 O O . ALA B 1 90 ? 14.5 6.348 8.891 1 96.31 90 ALA B O 1
ATOM 2935 N N . LEU B 1 91 ? 15.375 4.375 9.445 1 94.75 91 LEU B N 1
ATOM 2936 C CA . LEU B 1 91 ? 16.688 4.941 9.773 1 94.75 91 LEU B CA 1
ATOM 2937 C C . LEU B 1 91 ? 17.328 5.582 8.555 1 94.75 91 LEU B C 1
ATOM 2939 O O . LEU B 1 91 ? 17.75 6.738 8.602 1 94.75 91 LEU B O 1
ATOM 2943 N N . PHE B 1 92 ? 17.359 4.867 7.48 1 93.25 92 PHE B N 1
ATOM 2944 C CA . PHE B 1 92 ? 17.984 5.395 6.273 1 93.25 92 PHE B CA 1
ATOM 2945 C C . PHE B 1 92 ? 17.141 6.52 5.676 1 93.25 92 PHE B C 1
ATOM 2947 O O . PHE B 1 92 ? 17.688 7.465 5.102 1 93.25 92 PHE B O 1
ATOM 2954 N N . GLY B 1 93 ? 15.836 6.387 5.785 1 93.94 93 GLY B N 1
ATOM 2955 C CA . GLY B 1 93 ? 14.992 7.492 5.367 1 93.94 93 GLY B CA 1
ATOM 2956 C C . GLY B 1 93 ? 15.227 8.758 6.16 1 93.94 93 GLY B C 1
ATOM 2957 O O . GLY B 1 93 ? 15.273 9.859 5.598 1 93.94 93 GLY B O 1
ATOM 2958 N N . SER B 1 94 ? 15.352 8.586 7.422 1 94.38 94 SER B N 1
ATOM 2959 C CA . SER B 1 94 ? 15.625 9.719 8.297 1 94.38 94 SER B CA 1
ATOM 2960 C C . SER B 1 94 ? 16.969 10.367 7.957 1 94.38 94 SER B C 1
ATOM 2962 O O . SER B 1 94 ? 17.078 11.594 7.93 1 94.38 94 SER B O 1
ATOM 2964 N N . LEU B 1 95 ? 17.953 9.555 7.711 1 90.69 95 LEU B N 1
ATOM 2965 C CA . LEU B 1 95 ? 19.266 10.07 7.344 1 90.69 95 LEU B CA 1
ATOM 2966 C C . LEU B 1 95 ? 19.219 10.781 5.996 1 90.69 95 LEU B C 1
ATOM 2968 O O . LEU B 1 95 ? 19.828 11.844 5.824 1 90.69 95 LEU B O 1
ATOM 2972 N N . ALA B 1 96 ? 18.531 10.164 5.086 1 90.69 96 ALA B N 1
ATOM 2973 C CA . ALA B 1 96 ? 18.391 10.781 3.77 1 90.69 96 ALA B CA 1
ATOM 2974 C C . ALA B 1 96 ? 17.672 12.125 3.869 1 90.69 96 ALA B C 1
ATOM 2976 O O . ALA B 1 96 ? 18.094 13.102 3.238 1 90.69 96 ALA B O 1
ATOM 2977 N N . ALA B 1 97 ? 16.656 12.141 4.645 1 91.81 97 ALA B N 1
ATOM 2978 C CA . ALA B 1 97 ? 15.914 13.383 4.848 1 91.81 97 ALA B CA 1
ATOM 2979 C C . ALA B 1 97 ? 16.812 14.461 5.461 1 91.81 97 ALA B C 1
ATOM 2981 O O . ALA B 1 97 ? 16.734 15.625 5.074 1 91.81 97 ALA B O 1
ATOM 2982 N N . TYR B 1 98 ? 17.609 14.086 6.395 1 89.88 98 TYR B N 1
ATOM 2983 C CA . TYR B 1 98 ? 18.531 15.016 7.031 1 89.88 98 TYR B CA 1
ATOM 2984 C C . TYR B 1 98 ? 19.5 15.602 6.016 1 89.88 98 TYR B C 1
ATOM 2986 O O . TYR B 1 98 ? 19.75 16.812 6.02 1 89.88 98 TYR B O 1
ATOM 2994 N N . GLY B 1 99 ? 19.953 14.789 5.18 1 86.12 99 GLY B N 1
ATOM 2995 C CA . GLY B 1 99 ? 20.875 15.242 4.148 1 86.12 99 GLY B CA 1
ATOM 2996 C C . GLY B 1 99 ? 20.203 16.125 3.109 1 86.12 99 GLY B C 1
ATOM 2997 O O . GLY B 1 99 ? 20.875 16.922 2.445 1 86.12 99 GLY B O 1
ATOM 2998 N N . LEU B 1 100 ? 18.938 16.047 3.08 1 86.75 100 LEU B N 1
ATOM 2999 C CA . LEU B 1 100 ? 18.219 16.766 2.045 1 86.75 100 LEU B CA 1
ATOM 3000 C C . LEU B 1 100 ? 17.547 18 2.625 1 86.75 100 LEU B C 1
ATOM 3002 O O . LEU B 1 100 ? 16.781 18.688 1.934 1 86.75 100 LEU B O 1
ATOM 3006 N N . THR B 1 101 ? 17.656 18.297 3.814 1 80.38 101 THR B N 1
ATOM 3007 C CA . THR B 1 101 ? 17.078 19.5 4.43 1 80.38 101 THR B CA 1
ATOM 3008 C C . THR B 1 101 ? 18.172 20.344 5.074 1 80.38 101 THR B C 1
ATOM 3010 O O . THR B 1 101 ? 18.172 21.578 4.945 1 80.38 101 THR B O 1
ATOM 3013 N N . ASN B 1 102 ? 19.016 19.781 5.723 1 69.5 102 ASN B N 1
ATOM 3014 C CA . ASN B 1 102 ? 19.906 20.547 6.586 1 69.5 102 ASN B CA 1
ATOM 3015 C C . ASN B 1 102 ? 21.281 20.719 5.953 1 69.5 102 ASN B C 1
ATOM 3017 O O . ASN B 1 102 ? 22.203 21.234 6.594 1 69.5 102 ASN B O 1
ATOM 3021 N N . THR B 1 103 ? 21.344 20.266 4.73 1 68.81 103 THR B N 1
ATOM 3022 C CA . THR B 1 103 ? 22.625 20.453 4.043 1 68.81 103 THR B CA 1
ATOM 3023 C C . THR B 1 103 ? 22.422 21.188 2.723 1 68.81 103 THR B C 1
ATOM 3025 O O . THR B 1 103 ? 21.422 21 2.045 1 68.81 103 THR B O 1
ATOM 3028 N N . ASP B 1 104 ? 23.047 22.234 2.566 1 68.19 104 ASP B N 1
ATOM 3029 C CA . ASP B 1 104 ? 22.891 23.047 1.362 1 68.19 104 ASP B CA 1
ATOM 3030 C C . ASP B 1 104 ? 23.766 22.516 0.23 1 68.19 104 ASP B C 1
ATOM 3032 O O . ASP B 1 104 ? 25 22.625 0.288 1 68.19 104 ASP B O 1
ATOM 3036 N N . TRP B 1 105 ? 23.266 21.562 -0.554 1 72.31 105 TRP B N 1
ATOM 3037 C CA . TRP B 1 105 ? 24.031 21.125 -1.719 1 72.31 105 TRP B CA 1
ATOM 3038 C C . TRP B 1 105 ? 23.156 21.109 -2.969 1 72.31 105 TRP B C 1
ATOM 3040 O O . TRP B 1 105 ? 21.938 21.031 -2.875 1 72.31 105 TRP B O 1
ATOM 3050 N N . LYS B 1 106 ? 23.719 21.422 -4.176 1 74.5 106 LYS B N 1
ATOM 3051 C CA . LYS B 1 106 ? 23.062 21.688 -5.445 1 74.5 106 LYS B CA 1
ATOM 3052 C C . LYS B 1 106 ? 22.312 20.438 -5.941 1 74.5 106 LYS B C 1
ATOM 3054 O O . LYS B 1 106 ? 21.344 20.562 -6.691 1 74.5 106 LYS B O 1
ATOM 3059 N N . GLY B 1 107 ? 22.656 19.281 -5.566 1 76.62 107 GLY B N 1
ATOM 3060 C CA . GLY B 1 107 ? 22.047 18.078 -6.102 1 76.62 107 GLY B CA 1
ATOM 3061 C C . GLY B 1 107 ? 20.828 17.609 -5.309 1 76.62 107 GLY B C 1
ATOM 3062 O O . GLY B 1 107 ? 20.219 16.594 -5.637 1 76.62 107 GLY B O 1
ATOM 3063 N N . GLN B 1 108 ? 20.391 18.422 -4.375 1 77.94 108 GLN B N 1
ATOM 3064 C CA . GLN B 1 108 ? 19.359 18 -3.441 1 77.94 108 GLN B CA 1
ATOM 3065 C C . GLN B 1 108 ? 18.016 17.844 -4.148 1 77.94 108 GLN B C 1
ATOM 3067 O O . GLN B 1 108 ? 17.297 16.875 -3.922 1 77.94 108 GLN B O 1
ATOM 3072 N N . THR B 1 109 ? 17.797 18.719 -5.016 1 78 109 THR B N 1
ATOM 3073 C CA . THR B 1 109 ? 16.516 18.703 -5.711 1 78 109 THR B CA 1
ATOM 3074 C C . THR B 1 109 ? 16.406 17.5 -6.629 1 78 109 THR B C 1
ATOM 3076 O O . THR B 1 109 ? 15.352 16.859 -6.699 1 78 109 THR B O 1
ATOM 3079 N N . PHE B 1 110 ? 17.469 17.203 -7.238 1 81.31 110 PHE B N 1
ATOM 3080 C CA . PHE B 1 110 ? 17.469 16.062 -8.148 1 81.31 110 PHE B CA 1
ATOM 3081 C C . PHE B 1 110 ? 17.281 14.75 -7.379 1 81.31 110 PHE B C 1
ATOM 3083 O O . PHE B 1 110 ? 16.5 13.891 -7.793 1 81.31 110 PHE B O 1
ATOM 3090 N N . VAL B 1 111 ? 17.938 14.648 -6.273 1 81.12 111 VAL B N 1
ATOM 3091 C CA . VAL B 1 111 ? 17.859 13.43 -5.469 1 81.12 111 VAL B CA 1
ATOM 3092 C C . VAL B 1 111 ? 16.453 13.289 -4.898 1 81.12 111 VAL B C 1
ATOM 3094 O O . VAL B 1 111 ? 15.891 12.188 -4.895 1 81.12 111 VAL B O 1
ATOM 3097 N N . LEU B 1 112 ? 15.945 14.344 -4.531 1 80.69 112 LEU B N 1
ATOM 3098 C CA . LEU B 1 112 ? 14.586 14.328 -3.998 1 80.69 112 LEU B CA 1
ATOM 3099 C C . LEU B 1 112 ? 13.586 13.891 -5.062 1 80.69 112 LEU B C 1
ATOM 3101 O O . LEU B 1 112 ? 12.68 13.102 -4.781 1 80.69 112 LEU B O 1
ATOM 3105 N N . MET B 1 113 ? 13.82 14.328 -6.242 1 76.31 113 MET B N 1
ATOM 3106 C CA . MET B 1 113 ? 12.922 13.969 -7.336 1 76.31 113 MET B CA 1
ATOM 3107 C C . MET B 1 113 ? 13.016 12.477 -7.641 1 76.31 113 MET B C 1
ATOM 3109 O O . MET B 1 113 ? 12.008 11.844 -7.973 1 76.31 113 MET B O 1
ATOM 3113 N N . LEU B 1 114 ? 14.141 11.977 -7.508 1 78.44 114 LEU B N 1
ATOM 3114 C CA . LEU B 1 114 ? 14.328 10.547 -7.738 1 78.44 114 LEU B CA 1
ATOM 3115 C C . LEU B 1 114 ? 13.617 9.727 -6.664 1 78.44 114 LEU B C 1
ATOM 3117 O O . LEU B 1 114 ? 13 8.703 -6.965 1 78.44 114 LEU B O 1
ATOM 3121 N N . PHE B 1 115 ? 13.688 10.203 -5.453 1 79.5 115 PHE B N 1
ATOM 3122 C CA . PHE B 1 115 ? 13 9.531 -4.363 1 79.5 115 PHE B CA 1
ATOM 3123 C C . PHE B 1 115 ? 11.484 9.578 -4.57 1 79.5 115 PHE B C 1
ATOM 3125 O O . PHE B 1 115 ? 10.797 8.57 -4.406 1 79.5 115 PHE B O 1
ATOM 3132 N N . ILE B 1 116 ? 11.062 10.664 -4.996 1 73.31 116 ILE B N 1
ATOM 3133 C CA . ILE B 1 116 ? 9.625 10.836 -5.203 1 73.31 116 ILE B CA 1
ATOM 3134 C C . ILE B 1 116 ? 9.156 9.945 -6.352 1 73.31 116 ILE B C 1
ATOM 3136 O O . ILE B 1 116 ? 8.133 9.266 -6.246 1 73.31 116 ILE B O 1
ATOM 3140 N N . ALA B 1 117 ? 9.922 9.898 -7.402 1 72.44 117 ALA B N 1
ATOM 3141 C CA . ALA B 1 117 ? 9.602 9.023 -8.531 1 72.44 117 ALA B CA 1
ATOM 3142 C C . ALA B 1 117 ? 9.57 7.562 -8.094 1 72.44 117 ALA B C 1
ATOM 3144 O O . ALA B 1 117 ? 8.727 6.789 -8.562 1 72.44 117 ALA B O 1
ATOM 3145 N N . GLY B 1 118 ? 10.438 7.188 -7.219 1 73.25 118 GLY B N 1
ATOM 3146 C CA . GLY B 1 118 ? 10.523 5.828 -6.711 1 73.25 118 GLY B CA 1
ATOM 3147 C C . GLY B 1 118 ? 9.297 5.402 -5.93 1 73.25 118 GLY B C 1
ATOM 3148 O O . GLY B 1 118 ? 8.922 4.227 -5.941 1 73.25 118 GLY B O 1
ATOM 3149 N N . ILE B 1 119 ? 8.703 6.324 -5.25 1 73.69 119 ILE B N 1
ATOM 3150 C CA . ILE B 1 119 ? 7.523 6.031 -4.445 1 73.69 119 ILE B CA 1
ATOM 3151 C C . ILE B 1 119 ? 6.383 5.566 -5.348 1 73.69 119 ILE B C 1
ATOM 3153 O O . ILE B 1 119 ? 5.574 4.723 -4.953 1 73.69 119 ILE B O 1
ATOM 3157 N N . PHE B 1 120 ? 6.363 6.016 -6.582 1 67.06 120 PHE B N 1
ATOM 3158 C CA . PHE B 1 120 ? 5.195 5.801 -7.43 1 67.06 120 PHE B CA 1
ATOM 3159 C C . PHE B 1 120 ? 5.438 4.652 -8.406 1 67.06 120 PHE B C 1
ATOM 3161 O O . PHE B 1 120 ? 4.586 4.359 -9.25 1 67.06 120 PHE B O 1
ATOM 3168 N N . ILE B 1 121 ? 6.602 4.07 -8.297 1 68.88 121 ILE B N 1
ATOM 3169 C CA . ILE B 1 121 ? 6.848 2.879 -9.102 1 68.88 121 ILE B CA 1
ATOM 3170 C C . ILE B 1 121 ? 5.961 1.734 -8.617 1 68.88 121 ILE B C 1
ATOM 3172 O O . ILE B 1 121 ? 6.02 1.348 -7.445 1 68.88 121 ILE B O 1
ATOM 3176 N N . PRO B 1 122 ? 5.102 1.166 -9.469 1 69.5 122 PRO B N 1
ATOM 3177 C CA . PRO B 1 122 ? 4.238 0.049 -9.07 1 69.5 122 PRO B CA 1
ATOM 3178 C C . PRO B 1 122 ? 5.031 -1.196 -8.68 1 69.5 122 PRO B C 1
ATOM 3180 O O . PRO B 1 122 ? 6.027 -1.529 -9.32 1 69.5 122 PRO B O 1
ATOM 3183 N N . TYR B 1 123 ? 4.559 -1.805 -7.621 1 72.88 123 TYR B N 1
ATOM 3184 C CA . TYR B 1 123 ? 5.207 -3.016 -7.133 1 72.88 123 TYR B CA 1
ATOM 3185 C C . TYR B 1 123 ? 5.266 -4.078 -8.219 1 72.88 123 TYR B C 1
ATOM 3187 O O . TYR B 1 123 ? 6.293 -4.738 -8.398 1 72.88 123 TYR B O 1
ATOM 3195 N N . GLN B 1 124 ? 4.277 -4.156 -8.93 1 70.94 124 GLN B N 1
ATOM 3196 C CA . GLN B 1 124 ? 4.152 -5.211 -9.93 1 70.94 124 GLN B CA 1
ATOM 3197 C C . GLN B 1 124 ? 5.18 -5.035 -11.047 1 70.94 124 GLN B C 1
ATOM 3199 O O . GLN B 1 124 ? 5.613 -6.012 -11.656 1 70.94 124 GLN B O 1
ATOM 3204 N N . SER B 1 125 ? 5.531 -3.783 -11.32 1 70.69 125 SER B N 1
ATOM 3205 C CA . SER B 1 125 ? 6.453 -3.484 -12.414 1 70.69 125 SER B CA 1
ATOM 3206 C C . SER B 1 125 ? 7.887 -3.842 -12.031 1 70.69 125 SER B C 1
ATOM 3208 O O . SER B 1 125 ? 8.75 -3.982 -12.906 1 70.69 125 SER B O 1
ATOM 3210 N N . VAL B 1 126 ? 8.07 -3.961 -10.773 1 79.94 126 VAL B N 1
ATOM 3211 C CA . VAL B 1 126 ? 9.461 -4.168 -10.375 1 79.94 126 VAL B CA 1
ATOM 3212 C C . VAL B 1 126 ? 9.68 -5.637 -10.023 1 79.94 126 VAL B C 1
ATOM 3214 O O . VAL B 1 126 ? 10.82 -6.066 -9.812 1 79.94 126 VAL B O 1
ATOM 3217 N N . LEU B 1 127 ? 8.648 -6.418 -10.023 1 81.69 127 LEU B N 1
ATOM 3218 C CA . LEU B 1 127 ? 8.758 -7.797 -9.562 1 81.69 127 LEU B CA 1
ATOM 3219 C C . LEU B 1 127 ? 9.742 -8.586 -10.422 1 81.69 127 LEU B C 1
ATOM 3221 O O . LEU B 1 127 ? 10.617 -9.273 -9.898 1 81.69 127 LEU B O 1
ATOM 3225 N N . VAL B 1 128 ? 9.633 -8.445 -11.695 1 76.12 128 VAL B N 1
ATOM 3226 C CA . VAL B 1 128 ? 10.469 -9.219 -12.609 1 76.12 128 VAL B CA 1
ATOM 3227 C C . VAL B 1 128 ? 11.914 -8.719 -12.539 1 76.12 128 VAL B C 1
ATOM 3229 O O . VAL B 1 128 ? 12.836 -9.508 -12.32 1 76.12 128 VAL B O 1
ATOM 3232 N N . PRO B 1 129 ? 12.055 -7.418 -12.68 1 76.75 129 PRO B N 1
ATOM 3233 C CA . PRO B 1 129 ? 13.43 -6.914 -12.555 1 76.75 129 PRO B CA 1
ATOM 3234 C C . PRO B 1 129 ? 14.07 -7.285 -11.219 1 76.75 129 PRO B C 1
ATOM 3236 O O . PRO B 1 129 ? 15.273 -7.582 -11.172 1 76.75 129 PRO B O 1
ATOM 3239 N N . LEU B 1 130 ? 13.359 -7.305 -10.234 1 83.5 130 LEU B N 1
ATOM 3240 C CA . LEU B 1 130 ? 13.883 -7.633 -8.914 1 83.5 130 LEU B CA 1
ATOM 3241 C C . LEU B 1 130 ? 14.273 -9.102 -8.828 1 83.5 130 LEU B C 1
ATOM 3243 O O . LEU B 1 130 ? 15.312 -9.445 -8.258 1 83.5 130 LEU B O 1
ATOM 3247 N N . SER B 1 131 ? 13.367 -9.914 -9.312 1 82.12 131 SER B N 1
ATOM 3248 C CA . SER B 1 131 ? 13.664 -11.344 -9.32 1 82.12 131 SER B CA 1
ATOM 3249 C C . SER B 1 131 ? 14.961 -11.633 -10.062 1 82.12 131 SER B C 1
ATOM 3251 O O . SER B 1 131 ? 15.797 -12.406 -9.586 1 82.12 131 SER B O 1
ATOM 3253 N N . GLN B 1 132 ? 15.094 -11.062 -11.133 1 76.31 132 GLN B N 1
ATOM 3254 C CA . GLN B 1 132 ? 16.297 -11.258 -11.93 1 76.31 132 GLN B CA 1
ATOM 3255 C C . GLN B 1 132 ? 17.531 -10.688 -11.219 1 76.31 132 GLN B C 1
ATOM 3257 O O . GLN B 1 132 ? 18.609 -11.289 -11.242 1 76.31 132 GLN B O 1
ATOM 3262 N N . PHE B 1 133 ? 17.406 -9.586 -10.641 1 81.88 133 PHE B N 1
ATOM 3263 C CA . PHE B 1 133 ? 18.484 -8.938 -9.914 1 81.88 133 PHE B CA 1
ATOM 3264 C C . PHE B 1 133 ? 19 -9.836 -8.797 1 81.88 133 PHE B C 1
ATOM 3266 O O . PHE B 1 133 ? 20.203 -10.07 -8.688 1 81.88 133 PHE B O 1
ATOM 3273 N N . TRP B 1 134 ? 18.141 -10.359 -8.023 1 86.5 134 TRP B N 1
ATOM 3274 C CA . TRP B 1 134 ? 18.547 -11.164 -6.867 1 86.5 134 TRP B CA 1
ATOM 3275 C C . TRP B 1 134 ? 19.031 -12.539 -7.297 1 86.5 134 TRP B C 1
ATOM 3277 O O . TRP B 1 134 ? 19.797 -13.188 -6.578 1 86.5 134 TRP B O 1
ATOM 3287 N N . ALA B 1 135 ? 18.531 -12.969 -8.516 1 80.19 135 ALA B N 1
ATOM 3288 C CA . ALA B 1 135 ? 18.922 -14.289 -9 1 80.19 135 ALA B CA 1
ATOM 3289 C C . ALA B 1 135 ? 20.281 -14.242 -9.68 1 80.19 135 ALA B C 1
ATOM 3291 O O . ALA B 1 135 ? 21.062 -15.195 -9.578 1 80.19 135 ALA B O 1
ATOM 3292 N N . THR B 1 136 ? 20.562 -13.094 -10.344 1 75.5 136 THR B N 1
ATOM 3293 C CA . THR B 1 136 ? 21.719 -13.125 -11.242 1 75.5 136 THR B CA 1
ATOM 3294 C C . THR B 1 136 ? 22.781 -12.133 -10.797 1 75.5 136 THR B C 1
ATOM 3296 O O . THR B 1 136 ? 23.969 -12.344 -11.039 1 75.5 136 THR B O 1
ATOM 3299 N N . ILE B 1 137 ? 22.344 -11.078 -10.195 1 73.56 137 ILE B N 1
ATOM 3300 C CA . ILE B 1 137 ? 23.312 -10.023 -9.914 1 73.56 137 ILE B CA 1
ATOM 3301 C C . ILE B 1 137 ? 23.797 -10.148 -8.469 1 73.56 137 ILE B C 1
ATOM 3303 O O . ILE B 1 137 ? 25.016 -10.164 -8.219 1 73.56 137 ILE B O 1
ATOM 3307 N N . VAL B 1 138 ? 22.844 -10.047 -7.52 1 78.38 138 VAL B N 1
ATOM 3308 C CA . VAL B 1 138 ? 23.172 -10.133 -6.102 1 78.38 138 VAL B CA 1
ATOM 3309 C C . VAL B 1 138 ? 22.594 -11.422 -5.516 1 78.38 138 VAL B C 1
ATOM 3311 O O . VAL B 1 138 ? 21.438 -11.445 -5.078 1 78.38 138 VAL B O 1
ATOM 3314 N N . ASN B 1 139 ? 23.219 -12.555 -5.809 1 81.5 139 ASN B N 1
ATOM 3315 C CA . ASN B 1 139 ? 22.734 -13.82 -5.258 1 81.5 139 ASN B CA 1
ATOM 3316 C C . ASN B 1 139 ? 23.094 -13.961 -3.781 1 81.5 139 ASN B C 1
ATOM 3318 O O . ASN B 1 139 ? 24.234 -14.305 -3.445 1 81.5 139 ASN B O 1
ATOM 3322 N N . PRO B 1 140 ? 22.062 -13.672 -2.908 1 85.06 140 PRO B N 1
ATOM 3323 C CA . PRO B 1 140 ? 22.391 -13.688 -1.479 1 85.06 140 PRO B CA 1
ATOM 3324 C C . PRO B 1 140 ? 22.844 -15.055 -0.987 1 85.06 140 PRO B C 1
ATOM 3326 O O . PRO B 1 140 ? 23.688 -15.141 -0.091 1 85.06 140 PRO B O 1
ATOM 3329 N N . ALA B 1 141 ? 22.328 -16.094 -1.523 1 86.19 141 ALA B N 1
ATOM 3330 C CA . ALA B 1 141 ? 22.766 -17.438 -1.12 1 86.19 141 ALA B CA 1
ATOM 3331 C C . ALA B 1 141 ? 24.25 -17.625 -1.386 1 86.19 141 ALA B C 1
ATOM 3333 O O . ALA B 1 141 ? 24.969 -18.203 -0.562 1 86.19 141 ALA B O 1
ATOM 3334 N N . GLU B 1 142 ? 24.656 -17.125 -2.473 1 85.62 142 GLU B N 1
ATOM 3335 C CA . GLU B 1 142 ? 26.062 -17.234 -2.834 1 85.62 142 GLU B CA 1
ATOM 3336 C C . GLU B 1 142 ? 26.938 -16.328 -1.955 1 85.62 142 GLU B C 1
ATOM 3338 O O . GLU B 1 142 ? 28 -16.75 -1.494 1 85.62 142 GLU B O 1
ATOM 3343 N N . ILE B 1 143 ? 26.5 -15.18 -1.708 1 87.31 143 ILE B N 1
ATOM 3344 C CA . ILE B 1 143 ? 27.25 -14.203 -0.922 1 87.31 143 ILE B CA 1
ATOM 3345 C C . ILE B 1 143 ? 27.359 -14.68 0.526 1 87.31 143 ILE B C 1
ATOM 3347 O O . ILE B 1 143 ? 28.391 -14.516 1.17 1 87.31 143 ILE B O 1
ATOM 3351 N N . LEU B 1 144 ? 26.297 -15.336 0.979 1 89.44 144 LEU B N 1
ATOM 3352 C CA . LEU B 1 144 ? 26.234 -15.742 2.381 1 89.44 144 LEU B CA 1
ATOM 3353 C C . LEU B 1 144 ? 26.625 -17.203 2.541 1 89.44 144 LEU B C 1
ATOM 3355 O O . LEU B 1 144 ? 26.328 -17.812 3.57 1 89.44 144 LEU B O 1
ATOM 3359 N N . ALA B 1 145 ? 27.234 -17.766 1.531 1 88.12 145 ALA B N 1
ATOM 3360 C CA . ALA B 1 145 ? 27.594 -19.188 1.518 1 88.12 145 ALA B CA 1
ATOM 3361 C C . ALA B 1 145 ? 28.547 -19.516 2.662 1 88.12 145 ALA B C 1
ATOM 3363 O O . ALA B 1 145 ? 28.672 -20.688 3.051 1 88.12 145 ALA B O 1
ATOM 3364 N N . PHE B 1 146 ? 29.141 -18.453 3.252 1 90.44 146 PHE B N 1
ATOM 3365 C CA . PHE B 1 146 ? 30.094 -18.656 4.332 1 90.44 146 PHE B CA 1
ATOM 3366 C C . PHE B 1 146 ? 29.391 -19.062 5.621 1 90.44 146 PHE B C 1
ATOM 3368 O O . PHE B 1 146 ? 30.016 -19.562 6.555 1 90.44 146 PHE B O 1
ATOM 3375 N N . SER B 1 147 ? 28.109 -18.844 5.707 1 90.94 147 SER B N 1
ATOM 3376 C CA . SER B 1 147 ? 27.281 -19.219 6.848 1 90.94 147 SER B CA 1
ATOM 3377 C C . SER B 1 147 ? 26.016 -19.938 6.402 1 90.94 147 SER B C 1
ATOM 3379 O O . SER B 1 147 ? 25.109 -19.328 5.855 1 90.94 147 SER B O 1
ATOM 3381 N N . ASP B 1 148 ? 25.953 -21.25 6.727 1 88 148 ASP B N 1
ATOM 3382 C CA . ASP B 1 148 ? 24.844 -22.078 6.281 1 88 148 ASP B CA 1
ATOM 3383 C C . ASP B 1 148 ? 23.5 -21.516 6.785 1 88 148 ASP B C 1
ATOM 3385 O O . ASP B 1 148 ? 22.547 -21.391 6.016 1 88 148 ASP B O 1
ATOM 3389 N N . PRO B 1 149 ? 23.578 -21.125 8.086 1 88 149 PRO B N 1
ATOM 3390 C CA . PRO B 1 149 ? 22.297 -20.594 8.57 1 88 149 PRO B CA 1
ATOM 3391 C C . PRO B 1 149 ? 21.844 -19.344 7.824 1 88 149 PRO B C 1
ATOM 3393 O O . PRO B 1 149 ? 20.656 -19.172 7.57 1 88 149 PRO B O 1
ATOM 3396 N N . LEU B 1 150 ? 22.734 -18.578 7.414 1 89.12 150 LEU B N 1
ATOM 3397 C CA . LEU B 1 150 ? 22.406 -17.359 6.699 1 89.12 150 LEU B CA 1
ATOM 3398 C C . LEU B 1 150 ? 22.047 -17.656 5.246 1 89.12 150 LEU B C 1
ATOM 3400 O O . LEU B 1 150 ? 21.109 -17.062 4.699 1 89.12 150 LEU B O 1
ATOM 3404 N N . ALA B 1 151 ? 22.781 -18.578 4.707 1 89.56 151 ALA B N 1
ATOM 3405 C CA . ALA B 1 151 ? 22.516 -18.953 3.32 1 89.56 151 ALA B CA 1
ATOM 3406 C C . ALA B 1 151 ? 21.125 -19.547 3.168 1 89.56 151 ALA B C 1
ATOM 3408 O O . ALA B 1 151 ? 20.453 -19.328 2.158 1 89.56 151 ALA B O 1
ATOM 3409 N N . ASN B 1 152 ? 20.75 -20.234 4.242 1 91.19 152 ASN B N 1
ATOM 3410 C CA . ASN B 1 152 ? 19.438 -20.875 4.219 1 91.19 152 ASN B CA 1
ATOM 3411 C C . ASN B 1 152 ? 18.312 -19.859 4.348 1 91.19 152 ASN B C 1
ATOM 3413 O O . ASN B 1 152 ? 17.156 -20.172 4.055 1 91.19 152 ASN B O 1
ATOM 3417 N N . ARG B 1 153 ? 18.688 -18.688 4.785 1 94.12 153 ARG B N 1
ATOM 3418 C CA . ARG B 1 153 ? 17.672 -17.641 4.961 1 94.12 153 ARG B CA 1
ATOM 3419 C C . ARG B 1 153 ? 17.812 -16.562 3.891 1 94.12 153 ARG B C 1
ATOM 3421 O O . ARG B 1 153 ? 17.406 -15.422 4.102 1 94.12 153 ARG B O 1
ATOM 3428 N N . SER B 1 154 ? 18.375 -16.953 2.791 1 93.44 154 SER B N 1
ATOM 3429 C CA . SER B 1 154 ? 18.672 -16 1.719 1 93.44 154 SER B CA 1
ATOM 3430 C C . SER B 1 154 ? 17.406 -15.305 1.229 1 93.44 154 SER B C 1
ATOM 3432 O O . SER B 1 154 ? 17.422 -14.117 0.901 1 93.44 154 SER B O 1
ATOM 3434 N N . GLY B 1 155 ? 16.297 -16.047 1.145 1 94.38 155 GLY B N 1
ATOM 3435 C CA . GLY B 1 155 ? 15.039 -15.438 0.731 1 94.38 155 GLY B CA 1
ATOM 3436 C C . GLY B 1 155 ? 14.57 -14.336 1.661 1 94.38 155 GLY B C 1
ATOM 3437 O O . GLY B 1 155 ? 14.133 -13.273 1.205 1 94.38 155 GLY B O 1
ATOM 3438 N N . LEU B 1 156 ? 14.734 -14.539 2.936 1 96.56 156 LEU B N 1
ATOM 3439 C CA . LEU B 1 156 ? 14.336 -13.547 3.922 1 96.56 156 LEU B CA 1
ATOM 3440 C C . LEU B 1 156 ? 15.258 -12.336 3.877 1 96.56 156 LEU B C 1
ATOM 3442 O O . LEU B 1 156 ? 14.812 -11.195 4.07 1 96.56 156 LEU B O 1
ATOM 3446 N N . ILE B 1 157 ? 16.469 -12.578 3.635 1 95.12 157 ILE B N 1
ATOM 3447 C CA . ILE B 1 157 ? 17.438 -11.492 3.553 1 95.12 157 ILE B CA 1
ATOM 3448 C C . ILE B 1 157 ? 17.141 -10.641 2.32 1 95.12 157 ILE B C 1
ATOM 3450 O O . ILE B 1 157 ? 17.172 -9.406 2.389 1 95.12 157 ILE B O 1
ATOM 3454 N N . ALA B 1 158 ? 16.859 -11.305 1.222 1 93.5 158 ALA B N 1
ATOM 3455 C CA . ALA B 1 158 ? 16.484 -10.578 0.012 1 93.5 158 ALA B CA 1
ATOM 3456 C C . ALA B 1 158 ? 15.242 -9.727 0.245 1 93.5 158 ALA B C 1
ATOM 3458 O O . ALA B 1 158 ? 15.188 -8.57 -0.189 1 93.5 158 ALA B O 1
ATOM 3459 N N . LEU B 1 159 ? 14.281 -10.281 0.932 1 95.56 159 LEU B N 1
ATOM 3460 C CA . LEU B 1 159 ? 13.07 -9.539 1.27 1 95.56 159 LEU B CA 1
ATOM 3461 C C . LEU B 1 159 ? 13.391 -8.336 2.148 1 95.56 159 LEU B C 1
ATOM 3463 O O . LEU B 1 159 ? 12.906 -7.234 1.903 1 95.56 159 LEU B O 1
ATOM 3467 N N . MET B 1 160 ? 14.188 -8.594 3.15 1 96.44 160 MET B N 1
ATOM 3468 C CA . MET B 1 160 ? 14.57 -7.543 4.094 1 96.44 160 MET B CA 1
ATOM 3469 C C . MET B 1 160 ? 15.227 -6.371 3.367 1 96.44 160 MET B C 1
ATOM 3471 O O . MET B 1 160 ? 14.82 -5.219 3.547 1 96.44 160 MET B O 1
ATOM 3475 N N . VAL B 1 161 ? 16.172 -6.645 2.545 1 92.94 161 VAL B N 1
ATOM 3476 C CA . VAL B 1 161 ? 16.922 -5.613 1.841 1 92.94 161 VAL B CA 1
ATOM 3477 C C . VAL B 1 161 ? 16.016 -4.902 0.843 1 92.94 161 VAL B C 1
ATOM 3479 O O . VAL B 1 161 ? 16.031 -3.672 0.742 1 92.94 161 VAL B O 1
ATOM 3482 N N . THR B 1 162 ? 15.227 -5.668 0.129 1 91.94 162 THR B N 1
ATOM 3483 C CA . THR B 1 162 ? 14.32 -5.117 -0.874 1 91.94 162 THR B CA 1
ATOM 3484 C C . THR B 1 162 ? 13.312 -4.168 -0.229 1 91.94 162 THR B C 1
ATOM 3486 O O . THR B 1 162 ? 13.148 -3.033 -0.683 1 91.94 162 THR B O 1
ATOM 3489 N N . HIS B 1 163 ? 12.688 -4.594 0.823 1 94.38 163 HIS B N 1
ATOM 3490 C CA . HIS B 1 163 ? 11.695 -3.766 1.492 1 94.38 163 HIS B CA 1
ATOM 3491 C C . HIS B 1 163 ? 12.336 -2.533 2.121 1 94.38 163 HIS B C 1
ATOM 3493 O O . HIS B 1 163 ? 11.734 -1.459 2.15 1 94.38 163 HIS B O 1
ATOM 3499 N N . SER B 1 164 ? 13.531 -2.707 2.658 1 94.19 164 SER B N 1
ATOM 3500 C CA . SER B 1 164 ? 14.234 -1.543 3.182 1 94.19 164 SER B CA 1
ATOM 3501 C C . SER B 1 164 ? 14.453 -0.491 2.098 1 94.19 164 SER B C 1
ATOM 3503 O O . SER B 1 164 ? 14.125 0.683 2.293 1 94.19 164 SER B O 1
ATOM 3505 N N . ALA B 1 165 ? 14.938 -0.979 1.023 1 89.75 165 ALA B N 1
ATOM 3506 C CA . ALA B 1 165 ? 15.234 -0.075 -0.085 1 89.75 165 ALA B CA 1
ATOM 3507 C C . ALA B 1 165 ? 13.969 0.606 -0.591 1 89.75 165 ALA B C 1
ATOM 3509 O O . ALA B 1 165 ? 13.953 1.82 -0.807 1 89.75 165 ALA B O 1
ATOM 3510 N N . TYR B 1 166 ? 12.922 -0.139 -0.7 1 89.19 166 TYR B N 1
ATOM 3511 C CA . TYR B 1 166 ? 11.672 0.383 -1.249 1 89.19 166 TYR B CA 1
ATOM 3512 C C . TYR B 1 166 ? 10.992 1.322 -0.262 1 89.19 166 TYR B C 1
ATOM 3514 O O . TYR B 1 166 ? 10.164 2.15 -0.652 1 89.19 166 TYR B O 1
ATOM 3522 N N . GLY B 1 167 ? 11.312 1.163 0.991 1 91.75 167 GLY B N 1
ATOM 3523 C CA . GLY B 1 167 ? 10.711 1.994 2.021 1 91.75 167 GLY B CA 1
ATOM 3524 C C . GLY B 1 167 ? 11.43 3.312 2.223 1 91.75 167 GLY B C 1
ATOM 3525 O O . GLY B 1 167 ? 10.867 4.258 2.781 1 91.75 167 GLY B O 1
ATOM 3526 N N . ILE B 1 168 ? 12.633 3.455 1.729 1 91.5 168 ILE B N 1
ATOM 3527 C CA . ILE B 1 168 ? 13.477 4.609 2.01 1 91.5 168 ILE B CA 1
ATOM 3528 C C . ILE B 1 168 ? 12.836 5.871 1.425 1 91.5 168 ILE B C 1
ATOM 3530 O O . ILE B 1 168 ? 12.742 6.895 2.102 1 91.5 168 ILE B O 1
ATOM 3534 N N . PRO B 1 169 ? 12.32 5.848 0.217 1 87.5 169 PRO B N 1
ATOM 3535 C CA . PRO B 1 169 ? 11.805 7.082 -0.382 1 87.5 169 PRO B CA 1
ATOM 3536 C C . PRO B 1 169 ? 10.641 7.676 0.402 1 87.5 169 PRO B C 1
ATOM 3538 O O . PRO B 1 169 ? 10.648 8.867 0.727 1 87.5 169 PRO B O 1
ATOM 3541 N N . ILE B 1 170 ? 9.68 6.875 0.762 1 87.31 170 ILE B N 1
ATOM 3542 C CA . ILE B 1 170 ? 8.531 7.418 1.471 1 87.31 170 ILE B CA 1
ATOM 3543 C C . ILE B 1 170 ? 8.938 7.848 2.875 1 87.31 170 ILE B C 1
ATOM 3545 O O . ILE B 1 170 ? 8.453 8.859 3.391 1 87.31 170 ILE B O 1
ATOM 3549 N N . CYS B 1 171 ? 9.789 7.082 3.498 1 92.69 171 CYS B N 1
ATOM 3550 C CA . CYS B 1 171 ? 10.297 7.48 4.805 1 92.69 171 CYS B CA 1
ATOM 3551 C C . CYS B 1 171 ? 11.039 8.805 4.719 1 92.69 171 CYS B C 1
ATOM 3553 O O . CYS B 1 171 ? 10.883 9.672 5.582 1 92.69 171 CYS B O 1
ATOM 3555 N N . THR B 1 172 ? 11.82 8.945 3.703 1 90.94 172 THR B N 1
ATOM 3556 C CA . THR B 1 172 ? 12.562 10.188 3.486 1 90.94 172 THR B CA 1
ATOM 3557 C C . THR B 1 172 ? 11.609 11.367 3.373 1 90.94 172 THR B C 1
ATOM 3559 O O . THR B 1 172 ? 11.82 12.406 3.998 1 90.94 172 THR B O 1
ATOM 3562 N N . LEU B 1 173 ? 10.625 11.203 2.65 1 85.75 173 LEU B N 1
ATOM 3563 C CA . LEU B 1 173 ? 9.664 12.281 2.443 1 85.75 173 LEU B CA 1
ATOM 3564 C C . LEU B 1 173 ? 8.992 12.672 3.756 1 85.75 173 LEU B C 1
ATOM 3566 O O . LEU B 1 173 ? 8.82 13.852 4.047 1 85.75 173 LEU B O 1
ATOM 3570 N N . LEU B 1 174 ? 8.562 11.703 4.492 1 86.19 174 LEU B N 1
ATOM 3571 C CA . LEU B 1 174 ? 7.895 11.961 5.766 1 86.19 174 LEU B CA 1
ATOM 3572 C C . LEU B 1 174 ? 8.828 12.672 6.734 1 86.19 174 LEU B C 1
ATOM 3574 O O . LEU B 1 174 ? 8.438 13.656 7.367 1 86.19 174 LEU B O 1
ATOM 3578 N N . PHE B 1 175 ? 10.016 12.227 6.785 1 91.75 175 PHE B N 1
ATOM 3579 C CA . PHE B 1 175 ? 10.984 12.852 7.68 1 91.75 175 PHE B CA 1
ATOM 3580 C C . PHE B 1 175 ? 11.336 14.25 7.199 1 91.75 175 PHE B C 1
ATOM 3582 O O . PHE B 1 175 ? 11.562 15.156 8.008 1 91.75 175 PHE B O 1
ATOM 3589 N N . ARG B 1 176 ? 11.461 14.344 5.953 1 89.25 176 ARG B N 1
ATOM 3590 C CA . ARG B 1 176 ? 11.781 15.664 5.418 1 89.25 176 ARG B CA 1
ATOM 3591 C C . ARG B 1 176 ? 10.719 16.688 5.816 1 89.25 176 ARG B C 1
ATOM 3593 O O . ARG B 1 176 ? 11.047 17.812 6.176 1 89.25 176 ARG B O 1
ATOM 3600 N N . SER B 1 177 ? 9.539 16.312 5.73 1 81.88 177 SER B N 1
ATOM 3601 C CA . SER B 1 177 ? 8.453 17.188 6.152 1 81.88 177 SER B CA 1
ATOM 3602 C C . SER B 1 177 ? 8.57 17.531 7.629 1 81.88 177 SER B C 1
ATOM 3604 O O . SER B 1 177 ? 8.352 18.688 8.016 1 81.88 177 SER B O 1
ATOM 3606 N N . HIS B 1 178 ? 8.906 16.625 8.367 1 86.06 178 HIS B N 1
ATOM 3607 C CA . HIS B 1 178 ? 9.102 16.859 9.789 1 86.06 178 HIS B CA 1
ATOM 3608 C C . HIS B 1 178 ? 10.297 17.766 10.047 1 86.06 178 HIS B C 1
ATOM 3610 O O . HIS B 1 178 ? 10.219 18.688 10.867 1 86.06 178 HIS B O 1
ATOM 3616 N N . TYR B 1 179 ? 11.352 17.594 9.352 1 89.88 179 TYR B N 1
ATOM 3617 C CA . TYR B 1 179 ? 12.578 18.359 9.562 1 89.88 179 TYR B CA 1
ATOM 3618 C C . TYR B 1 179 ? 12.398 19.812 9.164 1 89.88 179 TYR B C 1
ATOM 3620 O O . TYR B 1 179 ? 13 20.703 9.758 1 89.88 179 TYR B O 1
ATOM 3628 N N . LYS B 1 180 ? 11.633 20.016 8.281 1 84.44 180 LYS B N 1
ATOM 3629 C CA . LYS B 1 180 ? 11.352 21.375 7.84 1 84.44 180 LYS B CA 1
ATOM 3630 C C . LYS B 1 180 ? 10.586 22.156 8.906 1 84.44 180 LYS B C 1
ATOM 3632 O O . LYS B 1 180 ? 10.609 23.391 8.93 1 84.44 180 LYS B O 1
ATOM 3637 N N . SER B 1 181 ? 9.961 21.422 9.727 1 82.56 181 SER B N 1
ATOM 3638 C CA . SER B 1 181 ? 9.18 22.062 10.781 1 82.56 181 SER B CA 1
ATOM 3639 C C . SER B 1 181 ? 10.047 22.391 11.992 1 82.56 181 SER B C 1
ATOM 3641 O O . SER B 1 181 ? 9.625 23.109 12.891 1 82.56 181 SER B O 1
ATOM 3643 N N . ILE B 1 182 ? 11.203 21.859 12.008 1 84.94 182 ILE B N 1
ATOM 3644 C CA . ILE B 1 182 ? 12.102 22.078 13.141 1 84.94 182 ILE B CA 1
ATOM 3645 C C . ILE B 1 182 ? 12.742 23.469 13.031 1 84.94 182 ILE B C 1
ATOM 3647 O O . ILE B 1 182 ? 13.148 23.875 11.945 1 84.94 182 ILE B O 1
ATOM 3651 N N . ASP B 1 183 ? 12.805 24.125 14.141 1 85.81 183 ASP B N 1
ATOM 3652 C CA . ASP B 1 183 ? 13.398 25.453 14.203 1 85.81 183 ASP B CA 1
ATOM 3653 C C . ASP B 1 183 ? 14.875 25.406 13.805 1 85.81 183 ASP B C 1
ATOM 3655 O O . ASP B 1 183 ? 15.688 24.797 14.492 1 85.81 183 ASP B O 1
ATOM 3659 N N . THR B 1 184 ? 15.219 26.156 12.898 1 84.88 184 THR B N 1
ATOM 3660 C CA . THR B 1 184 ? 16.578 26.156 12.352 1 84.88 184 THR B CA 1
ATOM 3661 C C . THR B 1 184 ? 17.531 26.906 13.273 1 84.88 184 THR B C 1
ATOM 3663 O O . THR B 1 184 ? 18.75 26.719 13.203 1 84.88 184 THR B O 1
ATOM 3666 N N . SER B 1 185 ? 16.969 27.75 14.062 1 89.25 185 SER B N 1
ATOM 3667 C CA . SER B 1 185 ? 17.828 28.547 14.953 1 89.25 185 SER B CA 1
ATOM 3668 C C . SER B 1 185 ? 18.609 27.641 15.906 1 89.25 185 SER B C 1
ATOM 3670 O O . SER B 1 185 ? 19.766 27.922 16.203 1 89.25 185 SER B O 1
ATOM 3672 N N . MET B 1 186 ? 17.969 26.547 16.297 1 88.56 186 MET B N 1
ATOM 3673 C CA . MET B 1 186 ? 18.625 25.578 17.188 1 88.56 186 MET B CA 1
ATOM 3674 C C . MET B 1 186 ? 19.781 24.891 16.469 1 88.56 186 MET B C 1
ATOM 3676 O O . MET B 1 186 ? 20.828 24.656 17.078 1 88.56 186 MET B O 1
ATOM 3680 N N . LEU B 1 187 ? 19.625 24.688 15.305 1 87.62 187 LEU B N 1
ATOM 3681 C CA . LEU B 1 187 ? 20.656 24 14.523 1 87.62 187 LEU B CA 1
ATOM 3682 C C . LEU B 1 187 ? 21.812 24.938 14.211 1 87.62 187 LEU B C 1
ATOM 3684 O O . LEU B 1 187 ? 22.969 24.531 14.266 1 87.62 187 LEU B O 1
ATOM 3688 N N . GLU B 1 188 ? 21.469 26.141 13.961 1 88.56 188 GLU B N 1
ATOM 3689 C CA . GLU B 1 188 ? 22.484 27.156 13.711 1 88.56 188 GLU B CA 1
ATOM 3690 C C . GLU B 1 188 ? 23.344 27.406 14.945 1 88.56 188 GLU B C 1
ATOM 3692 O O . GLU B 1 188 ? 24.562 27.562 14.852 1 88.56 188 GLU B O 1
ATOM 3697 N N . ALA B 1 189 ? 22.688 27.422 15.984 1 92.75 189 ALA B N 1
ATOM 3698 C CA . ALA B 1 189 ? 23.391 27.609 17.25 1 92.75 189 ALA B CA 1
ATOM 3699 C C . ALA B 1 189 ? 24.375 26.469 17.5 1 92.75 189 ALA B C 1
ATOM 3701 O O . ALA B 1 189 ? 25.5 26.688 17.938 1 92.75 189 ALA B O 1
ATOM 3702 N N . ALA B 1 190 ? 23.969 25.297 17.203 1 91.19 190 ALA B N 1
ATOM 3703 C CA . ALA B 1 190 ? 24.812 24.125 17.406 1 91.19 190 ALA B CA 1
ATOM 3704 C C . ALA B 1 190 ? 26.016 24.156 16.469 1 91.19 190 ALA B C 1
ATOM 3706 O O . ALA B 1 190 ? 27.125 23.797 16.875 1 91.19 190 ALA B O 1
ATOM 3707 N N . ARG B 1 191 ? 25.797 24.625 15.336 1 87.75 191 ARG B N 1
ATOM 3708 C CA . ARG B 1 191 ? 26.891 24.75 14.375 1 87.75 191 ARG B CA 1
ATOM 3709 C C . ARG B 1 191 ? 27.906 25.797 14.828 1 87.75 191 ARG B C 1
ATOM 3711 O O . ARG B 1 191 ? 29.109 25.609 14.695 1 87.75 191 ARG B O 1
ATOM 3718 N N . LEU B 1 192 ? 27.344 26.812 15.32 1 91.31 192 LEU B N 1
ATOM 3719 C CA . LEU B 1 192 ? 28.203 27.891 15.828 1 91.31 192 LEU B CA 1
ATOM 3720 C C . LEU B 1 192 ? 29.047 27.406 17 1 91.31 192 LEU B C 1
ATOM 3722 O O . LEU B 1 192 ? 30.172 27.859 17.188 1 91.31 192 LEU B O 1
ATOM 3726 N N . ASP B 1 193 ? 28.531 26.453 17.734 1 93.12 193 ASP B N 1
ATOM 3727 C CA . ASP B 1 193 ? 29.234 25.859 18.859 1 93.12 193 ASP B CA 1
ATOM 3728 C C . ASP B 1 193 ? 30.219 24.797 18.391 1 93.12 193 ASP B C 1
ATOM 3730 O O . ASP B 1 193 ? 30.891 24.156 19.203 1 93.12 193 ASP B O 1
ATOM 3734 N N . GLY B 1 194 ? 30.266 24.578 17.109 1 89.94 194 GLY B N 1
ATOM 3735 C CA . GLY B 1 194 ? 31.281 23.688 16.547 1 89.94 194 GLY B CA 1
ATOM 3736 C C . GLY B 1 194 ? 30.766 22.281 16.312 1 89.94 194 GLY B C 1
ATOM 3737 O O . GLY B 1 194 ? 31.547 21.375 16.016 1 89.94 194 GLY B O 1
ATOM 3738 N N . ALA B 1 195 ? 29.5 22.109 16.516 1 89.19 195 ALA B N 1
ATOM 3739 C CA . ALA B 1 195 ? 28.953 20.766 16.312 1 89.19 195 ALA B CA 1
ATOM 3740 C C . ALA B 1 195 ? 28.938 20.391 14.828 1 89.19 195 ALA B C 1
ATOM 3742 O O . ALA B 1 195 ? 28.5 21.172 13.984 1 89.19 195 ALA B O 1
ATOM 3743 N N . GLY B 1 196 ? 29.5 19.156 14.531 1 85 196 GLY B N 1
ATOM 3744 C CA . GLY B 1 196 ? 29.484 18.641 13.164 1 85 196 GLY B CA 1
ATOM 3745 C C . GLY B 1 196 ? 28.156 18.062 12.75 1 85 196 GLY B C 1
ATOM 3746 O O . GLY B 1 196 ? 27.203 18.031 13.539 1 85 196 GLY B O 1
ATOM 3747 N N . ILE B 1 197 ? 28.047 17.656 11.562 1 83.56 197 ILE B N 1
ATOM 3748 C CA . ILE B 1 197 ? 26.812 17.172 10.961 1 83.56 197 ILE B CA 1
ATOM 3749 C C . ILE B 1 197 ? 26.344 15.914 11.688 1 83.56 197 ILE B C 1
ATOM 3751 O O . ILE B 1 197 ? 25.156 15.789 12.016 1 83.56 197 ILE B O 1
ATOM 3755 N N . ALA B 1 198 ? 27.234 15.008 11.945 1 86.56 198 ALA B N 1
ATOM 3756 C CA . ALA B 1 198 ? 26.875 13.75 12.609 1 86.56 198 ALA B CA 1
ATOM 3757 C C . ALA B 1 198 ? 26.422 14 14.039 1 86.56 198 ALA B C 1
ATOM 3759 O O . ALA B 1 198 ? 25.453 13.383 14.508 1 86.56 198 ALA B O 1
ATOM 3760 N N . LYS B 1 199 ? 27.094 14.914 14.68 1 90.25 199 LYS B N 1
ATOM 3761 C CA . LYS B 1 199 ? 26.734 15.234 16.062 1 90.25 199 LYS B CA 1
ATOM 3762 C C . LYS B 1 199 ? 25.359 15.891 16.125 1 90.25 199 LYS B C 1
ATOM 3764 O O . LYS B 1 199 ? 24.562 15.578 17.031 1 90.25 199 LYS B O 1
ATOM 3769 N N . ILE B 1 200 ? 25.094 16.781 15.242 1 90.62 200 ILE B N 1
ATOM 3770 C CA . ILE B 1 20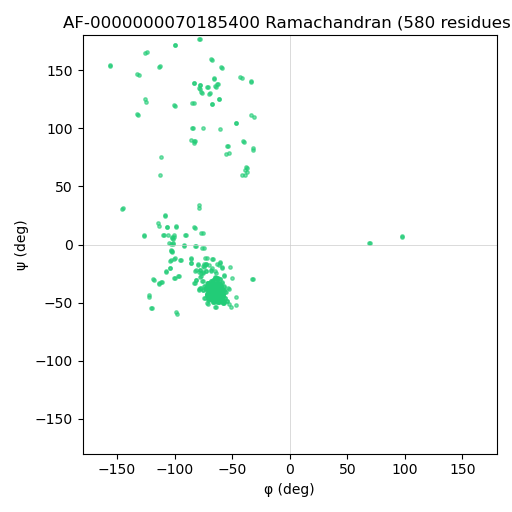0 ? 23.812 17.453 15.211 1 90.62 200 ILE B CA 1
ATOM 3771 C C . ILE B 1 200 ? 22.688 16.453 14.953 1 90.62 200 ILE B C 1
ATOM 3773 O O . ILE B 1 200 ? 21.641 16.484 15.609 1 90.62 200 ILE B O 1
ATOM 3777 N N . TYR B 1 201 ? 22.922 15.484 14.086 1 91.62 201 TYR B N 1
ATOM 3778 C CA . TYR B 1 201 ? 21.906 14.477 13.781 1 91.62 201 TYR B CA 1
ATOM 3779 C C . TYR B 1 201 ? 21.625 13.609 15.008 1 91.62 201 TYR B C 1
ATOM 3781 O O . TYR B 1 201 ? 20.469 13.469 15.414 1 91.62 201 TYR B O 1
ATOM 3789 N N . TRP B 1 202 ? 22.641 13.109 15.633 1 92.56 202 TRP B N 1
ATOM 3790 C CA . TRP B 1 202 ? 22.469 12.094 16.656 1 92.56 202 TRP B CA 1
ATOM 3791 C C . TRP B 1 202 ? 22.016 12.727 17.969 1 92.56 202 TRP B C 1
ATOM 3793 O O . TRP B 1 202 ? 21.281 12.102 18.75 1 92.56 202 TRP B O 1
ATOM 3803 N N . ARG B 1 203 ? 22.297 14.008 18.172 1 93.69 203 ARG B N 1
ATOM 3804 C CA . ARG B 1 203 ? 22.047 14.594 19.484 1 93.69 203 ARG B CA 1
ATOM 3805 C C . ARG B 1 203 ? 20.828 15.531 19.438 1 93.69 203 ARG B C 1
ATOM 3807 O O . ARG B 1 203 ? 20.203 15.789 20.469 1 93.69 203 ARG B O 1
ATOM 3814 N N . ILE B 1 204 ? 20.5 16.031 18.266 1 93.62 204 ILE B N 1
ATOM 3815 C CA . ILE B 1 204 ? 19.438 17.016 18.219 1 93.62 204 ILE B CA 1
ATOM 3816 C C . ILE B 1 204 ? 18.297 16.516 17.312 1 93.62 204 ILE B C 1
ATOM 3818 O O . ILE B 1 204 ? 17.188 16.25 17.797 1 93.62 204 ILE B O 1
ATOM 3822 N N . ILE B 1 205 ? 18.625 16.172 16.109 1 93.5 205 ILE B N 1
ATOM 3823 C CA . ILE B 1 205 ? 17.609 15.852 15.117 1 93.5 205 ILE B CA 1
ATOM 3824 C C . ILE B 1 205 ? 16.938 14.523 15.469 1 93.5 205 ILE B C 1
ATOM 3826 O O . ILE B 1 205 ? 15.711 14.438 15.492 1 93.5 205 ILE B O 1
ATOM 3830 N N . LEU B 1 206 ? 17.734 13.539 15.766 1 93.94 206 LEU B N 1
ATOM 3831 C CA . LEU B 1 206 ? 17.219 12.195 16.016 1 93.94 206 LEU B CA 1
ATOM 3832 C C . LEU B 1 206 ? 16.281 12.188 17.219 1 93.94 206 LEU B C 1
ATOM 3834 O O . LEU B 1 206 ? 15.148 11.711 17.125 1 93.94 206 LEU B O 1
ATOM 3838 N N . PRO B 1 207 ? 16.672 12.789 18.266 1 94.19 207 PRO B N 1
ATOM 3839 C CA . PRO B 1 207 ? 15.758 12.82 19.422 1 94.19 207 PRO B CA 1
ATOM 3840 C C . PRO B 1 207 ? 14.484 13.602 19.125 1 94.19 207 PRO B C 1
ATOM 3842 O O . PRO B 1 207 ? 13.406 13.234 19.609 1 94.19 207 PRO B O 1
ATOM 3845 N N . LEU B 1 208 ? 14.562 14.664 18.391 1 92.69 208 LEU B N 1
ATOM 3846 C CA . LEU B 1 208 ? 13.398 15.484 18.062 1 92.69 208 LEU B CA 1
ATOM 3847 C C . LEU B 1 208 ? 12.492 14.773 17.062 1 92.69 208 LEU B C 1
ATOM 3849 O O . LEU B 1 208 ? 11.352 15.18 16.844 1 92.69 208 LEU B O 1
ATOM 3853 N N . SER B 1 209 ? 13 13.672 16.484 1 93.25 209 SER B N 1
ATOM 3854 C CA . SER B 1 209 ? 12.281 13 15.406 1 93.25 209 SER B CA 1
ATOM 3855 C C . SER B 1 209 ? 11.57 11.75 15.906 1 93.25 209 SER B C 1
ATOM 3857 O O . SER B 1 209 ? 10.992 11 15.117 1 93.25 209 SER B O 1
ATOM 3859 N N . ILE B 1 210 ? 11.57 11.492 17.188 1 91.44 210 ILE B N 1
ATOM 3860 C CA . ILE B 1 210 ? 10.992 10.281 17.766 1 91.44 210 ILE B CA 1
ATOM 3861 C C . ILE B 1 210 ? 9.523 10.164 17.359 1 91.44 210 ILE B C 1
ATOM 3863 O O . ILE B 1 210 ? 9.07 9.102 16.938 1 91.44 210 ILE B O 1
ATOM 3867 N N . PRO B 1 211 ? 8.742 11.242 17.344 1 87.69 211 PRO B N 1
ATOM 3868 C CA . PRO B 1 211 ? 7.352 11.117 16.906 1 87.69 211 PRO B CA 1
ATOM 3869 C C . PRO B 1 211 ? 7.227 10.68 15.445 1 87.69 211 PRO B C 1
ATOM 3871 O O . PRO B 1 211 ? 6.355 9.875 15.109 1 87.69 211 PRO B O 1
ATOM 3874 N N . MET B 1 212 ? 8.086 11.242 14.688 1 90.06 212 MET B N 1
ATOM 3875 C CA . MET B 1 212 ? 8.031 10.875 13.273 1 90.06 212 MET B CA 1
ATOM 3876 C C . MET B 1 212 ? 8.508 9.445 13.062 1 90.06 212 MET B C 1
ATOM 3878 O O . MET B 1 212 ? 8.023 8.75 12.164 1 90.06 212 MET B O 1
ATOM 3882 N N . PHE B 1 213 ? 9.469 9.008 13.883 1 93.38 213 PHE B N 1
ATOM 3883 C CA . PHE B 1 213 ? 9.875 7.605 13.82 1 93.38 213 PHE B CA 1
ATOM 3884 C C . PHE B 1 213 ? 8.703 6.688 14.148 1 93.38 213 PHE B C 1
ATOM 3886 O O . PHE B 1 213 ? 8.508 5.66 13.492 1 93.38 213 PHE B O 1
ATOM 3893 N N . VAL B 1 214 ? 7.934 7.039 15.086 1 89.5 214 VAL B N 1
ATOM 3894 C CA . VAL B 1 214 ? 6.781 6.227 15.461 1 89.5 214 VAL B CA 1
ATOM 3895 C C . VAL B 1 214 ? 5.824 6.117 14.273 1 89.5 214 VAL B C 1
ATOM 3897 O O . VAL B 1 214 ? 5.379 5.02 13.93 1 89.5 214 VAL B O 1
ATOM 3900 N N . VAL B 1 215 ? 5.562 7.18 13.617 1 84.12 215 VAL B N 1
ATOM 3901 C CA . VAL B 1 215 ? 4.664 7.219 12.461 1 84.12 215 VAL B CA 1
ATOM 3902 C C . VAL B 1 215 ? 5.227 6.352 11.336 1 84.12 215 VAL B C 1
ATOM 3904 O O . VAL B 1 215 ? 4.512 5.527 10.766 1 84.12 215 VAL B O 1
ATOM 3907 N N . THR B 1 216 ? 6.496 6.578 11.07 1 91.75 216 THR B N 1
ATOM 3908 C CA . THR B 1 216 ? 7.133 5.875 9.969 1 91.75 216 THR B CA 1
ATOM 3909 C C . THR B 1 216 ? 7.227 4.379 10.25 1 91.75 216 THR B C 1
ATOM 3911 O O . THR B 1 216 ? 7.055 3.559 9.352 1 91.75 216 THR B O 1
ATOM 3914 N N . LEU B 1 217 ? 7.512 4.07 11.492 1 93 217 LEU B N 1
ATOM 3915 C CA . LEU B 1 217 ? 7.656 2.666 11.859 1 93 217 LEU B CA 1
ATOM 3916 C C . LEU B 1 217 ? 6.32 1.937 11.742 1 93 217 LEU B C 1
ATOM 3918 O O . LEU B 1 217 ? 6.27 0.794 11.273 1 93 217 LEU B O 1
ATOM 3922 N N . ILE B 1 218 ? 5.27 2.578 12.102 1 87.81 218 ILE B N 1
ATOM 3923 C CA . ILE B 1 218 ? 3.947 1.975 11.992 1 87.81 218 ILE B CA 1
ATOM 3924 C C . ILE B 1 218 ? 3.59 1.782 10.523 1 87.81 218 ILE B C 1
ATOM 3926 O O . ILE B 1 218 ? 3.146 0.704 10.117 1 87.81 218 ILE B O 1
ATOM 3930 N N . TYR B 1 219 ? 3.756 2.812 9.789 1 86.38 219 TYR B N 1
ATOM 3931 C CA . TYR B 1 219 ? 3.436 2.781 8.367 1 86.38 219 TYR B CA 1
ATOM 3932 C C . TYR B 1 219 ? 4.23 1.695 7.648 1 86.38 219 TYR B C 1
ATOM 3934 O O . TYR B 1 219 ? 3.662 0.865 6.941 1 86.38 219 TYR B O 1
ATOM 3942 N N . GLN B 1 220 ? 5.488 1.687 7.852 1 92.75 220 GLN B N 1
ATOM 3943 C CA . GLN B 1 220 ? 6.371 0.762 7.148 1 92.75 220 GLN B CA 1
ATOM 3944 C C . GLN B 1 220 ? 6.145 -0.674 7.609 1 92.75 220 GLN B C 1
ATOM 3946 O O . GLN B 1 220 ? 6.18 -1.605 6.805 1 92.75 220 GLN B O 1
ATOM 3951 N N . PHE B 1 221 ? 6.012 -0.836 8.945 1 93.19 221 PHE B N 1
ATOM 3952 C CA . PHE B 1 221 ? 5.746 -2.182 9.438 1 93.19 221 PHE B CA 1
ATOM 3953 C C . PHE B 1 221 ? 4.516 -2.775 8.758 1 93.19 221 PHE B C 1
ATOM 3955 O O . PHE B 1 221 ?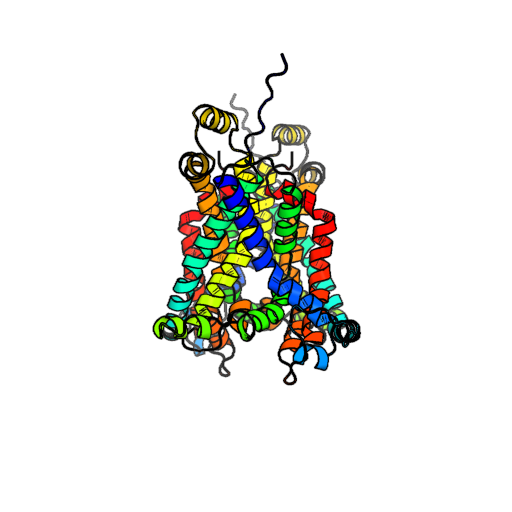 4.551 -3.914 8.289 1 93.19 221 PHE B O 1
ATOM 3962 N N . THR B 1 222 ? 3.516 -2.02 8.742 1 88.56 222 THR B N 1
ATOM 3963 C CA . THR B 1 222 ? 2.258 -2.488 8.164 1 88.56 222 THR B CA 1
ATOM 3964 C C . THR B 1 222 ? 2.426 -2.818 6.688 1 88.56 222 THR B C 1
ATOM 3966 O O . THR B 1 222 ? 1.976 -3.869 6.227 1 88.56 222 THR B O 1
ATOM 3969 N N . ASN B 1 223 ? 3.062 -1.954 5.961 1 87.62 223 ASN B N 1
ATOM 3970 C CA . ASN B 1 223 ? 3.258 -2.162 4.527 1 87.62 223 ASN B CA 1
ATOM 3971 C C . ASN B 1 223 ? 4.094 -3.408 4.254 1 87.62 223 ASN B C 1
ATOM 3973 O O . ASN B 1 223 ? 3.754 -4.207 3.381 1 87.62 223 ASN B O 1
ATOM 3977 N N . ILE B 1 224 ? 5.121 -3.586 4.961 1 93.94 224 ILE B N 1
ATOM 3978 C CA . ILE B 1 224 ? 6.047 -4.695 4.738 1 93.94 224 ILE B CA 1
ATOM 3979 C C . ILE B 1 224 ? 5.391 -6.004 5.172 1 93.94 224 ILE B C 1
ATOM 3981 O O . ILE B 1 224 ? 5.449 -7.004 4.445 1 93.94 224 ILE B O 1
ATOM 3985 N N . TRP B 1 225 ? 4.742 -5.949 6.309 1 92.62 225 TRP B N 1
ATOM 3986 C CA . TRP B 1 225 ? 4.094 -7.145 6.848 1 92.62 225 TRP B CA 1
ATOM 3987 C C . TRP B 1 225 ? 3.045 -7.676 5.875 1 92.62 225 TRP B C 1
ATOM 3989 O O . TRP B 1 225 ? 2.873 -8.891 5.742 1 92.62 225 TRP B O 1
ATOM 3999 N N . ASN B 1 226 ? 2.41 -6.844 5.227 1 87.31 226 ASN B N 1
ATOM 4000 C CA . ASN B 1 226 ? 1.246 -7.211 4.426 1 87.31 226 ASN B CA 1
ATOM 4001 C C . ASN B 1 226 ? 1.635 -7.535 2.986 1 87.31 226 ASN B C 1
ATOM 4003 O O . ASN B 1 226 ? 0.793 -7.957 2.189 1 87.31 226 ASN B O 1
ATOM 4007 N N . ASP B 1 227 ? 2.859 -7.434 2.705 1 88.94 227 ASP B N 1
ATOM 4008 C CA . ASP B 1 227 ? 3.277 -7.645 1.322 1 88.94 227 ASP B CA 1
ATOM 4009 C C . ASP B 1 227 ? 3.299 -9.133 0.978 1 88.94 227 ASP B C 1
ATOM 4011 O O . ASP B 1 227 ? 3.848 -9.938 1.729 1 88.94 227 ASP B O 1
ATOM 4015 N N . LEU B 1 228 ? 2.709 -9.477 -0.113 1 87.75 228 LEU B N 1
ATOM 4016 C CA . LEU B 1 228 ? 2.727 -10.844 -0.622 1 87.75 228 LEU B CA 1
ATOM 4017 C C . LEU B 1 228 ? 3.545 -10.938 -1.906 1 87.75 228 LEU B C 1
ATOM 4019 O O . LEU B 1 228 ? 4.203 -11.945 -2.158 1 87.75 228 LEU B O 1
ATOM 4023 N N . LEU B 1 229 ? 3.553 -9.914 -2.684 1 85.81 229 LEU B N 1
ATOM 4024 C CA . LEU B 1 229 ? 4.051 -9.984 -4.055 1 85.81 229 LEU B CA 1
ATOM 4025 C C . LEU B 1 229 ? 5.566 -10.148 -4.07 1 85.81 229 LEU B C 1
ATOM 4027 O O . LEU B 1 229 ? 6.094 -11.023 -4.758 1 85.81 229 LEU B O 1
ATOM 4031 N N . PHE B 1 230 ? 6.234 -9.367 -3.285 1 90.62 230 PHE B N 1
ATOM 4032 C CA . PHE B 1 230 ? 7.68 -9.539 -3.213 1 90.62 230 PHE B CA 1
ATOM 4033 C C . PHE B 1 230 ? 8.031 -10.922 -2.666 1 90.62 230 PHE B C 1
ATOM 4035 O O . PHE B 1 230 ? 8.992 -11.547 -3.115 1 90.62 230 PHE B O 1
ATOM 4042 N N . ALA B 1 231 ? 7.246 -11.336 -1.73 1 92.88 231 ALA B N 1
ATOM 4043 C CA . ALA B 1 231 ? 7.504 -12.648 -1.141 1 92.88 231 ALA B CA 1
ATOM 4044 C C . ALA B 1 231 ? 7.375 -13.758 -2.186 1 92.88 231 ALA B C 1
ATOM 4046 O O . ALA B 1 231 ? 8.203 -14.672 -2.236 1 92.88 231 ALA B O 1
ATOM 4047 N N . LEU B 1 232 ? 6.441 -13.68 -2.998 1 87.38 232 LEU B N 1
ATOM 4048 C CA . LEU B 1 232 ? 6.199 -14.711 -4.004 1 87.38 232 LEU B CA 1
ATOM 4049 C C . LEU B 1 232 ? 7.355 -14.781 -4.996 1 87.38 232 LEU B C 1
ATOM 4051 O O . LEU B 1 232 ? 7.664 -15.859 -5.516 1 87.38 232 LEU B O 1
ATOM 4055 N N . VAL B 1 233 ? 7.98 -13.703 -5.18 1 85.69 233 VAL B N 1
ATOM 4056 C CA . VAL B 1 233 ? 8.977 -13.656 -6.242 1 85.69 233 VAL B CA 1
ATOM 4057 C C . VAL B 1 233 ? 10.367 -13.906 -5.66 1 85.69 233 VAL B C 1
ATOM 4059 O O . VAL B 1 233 ? 11.242 -14.445 -6.34 1 85.69 233 VAL B O 1
ATOM 4062 N N . LEU B 1 234 ? 10.555 -13.578 -4.426 1 90.94 234 LEU B N 1
ATOM 4063 C CA . LEU B 1 234 ? 11.906 -13.57 -3.889 1 90.94 234 LEU B CA 1
ATOM 4064 C C . LEU B 1 234 ? 12.148 -14.789 -3 1 90.94 234 LEU B C 1
ATOM 4066 O O . LEU B 1 234 ? 13.297 -15.125 -2.703 1 90.94 234 LEU B O 1
ATOM 4070 N N . VAL B 1 235 ? 11.055 -15.359 -2.553 1 93.12 235 VAL B N 1
ATOM 4071 C CA . VAL B 1 235 ? 11.203 -16.5 -1.661 1 93.12 235 VAL B CA 1
ATOM 4072 C C . VAL B 1 235 ? 10.992 -17.797 -2.447 1 93.12 235 VAL B C 1
ATOM 4074 O O . VAL B 1 235 ? 9.914 -18.031 -2.994 1 93.12 235 VAL B O 1
ATOM 4077 N N . GLY B 1 236 ? 12.016 -18.672 -2.486 1 88 236 GLY B N 1
ATOM 4078 C CA . GLY B 1 236 ? 11.953 -19.922 -3.203 1 88 236 GLY B CA 1
ATOM 4079 C C . GLY B 1 236 ? 11.992 -21.141 -2.289 1 88 236 GLY B C 1
ATOM 4080 O O . GLY B 1 236 ? 11.32 -22.141 -2.541 1 88 236 GLY B O 1
ATOM 4081 N N . ASN B 1 237 ? 12.695 -21.047 -1.24 1 91.38 237 ASN B N 1
ATOM 4082 C CA . ASN B 1 237 ? 12.812 -22.109 -0.244 1 91.38 237 ASN B CA 1
ATOM 4083 C C . ASN B 1 237 ? 11.648 -22.078 0.745 1 91.38 237 ASN B C 1
ATOM 4085 O O . ASN B 1 237 ? 11.453 -21.078 1.45 1 91.38 237 ASN B O 1
ATOM 4089 N N . PRO B 1 238 ? 10.93 -23.188 0.805 1 93.25 238 PRO B N 1
ATOM 4090 C CA . PRO B 1 238 ? 9.766 -23.219 1.69 1 93.25 238 PRO B CA 1
ATOM 4091 C C . PRO B 1 238 ? 10.117 -22.906 3.145 1 93.25 238 PRO B C 1
ATOM 4093 O O . PRO B 1 238 ? 9.273 -22.438 3.9 1 93.25 238 PRO B O 1
ATOM 4096 N N . ALA B 1 239 ? 11.305 -23.172 3.482 1 93.88 239 ALA B N 1
ATOM 4097 C CA . ALA B 1 239 ? 11.734 -22.859 4.844 1 93.88 239 ALA B CA 1
ATOM 4098 C C . ALA B 1 239 ? 11.672 -21.359 5.109 1 93.88 239 ALA B C 1
ATOM 4100 O O . ALA B 1 239 ? 11.672 -20.938 6.266 1 93.88 239 ALA B O 1
ATOM 4101 N N . ASN B 1 240 ? 11.586 -20.562 4.031 1 96.44 240 ASN B N 1
ATOM 4102 C CA . ASN B 1 240 ? 11.555 -19.109 4.145 1 96.44 240 ASN B CA 1
ATOM 4103 C C . ASN B 1 240 ? 10.164 -18.547 3.859 1 96.44 240 ASN B C 1
ATOM 4105 O O . ASN B 1 240 ? 10 -17.344 3.682 1 96.44 240 ASN B O 1
ATOM 4109 N N . ASP B 1 241 ? 9.188 -19.422 3.873 1 97.06 241 ASP B N 1
ATOM 4110 C CA . ASP B 1 241 ? 7.844 -18.938 3.6 1 97.06 241 ASP B CA 1
ATOM 4111 C C . ASP B 1 241 ? 7.383 -17.969 4.68 1 97.06 241 ASP B C 1
ATOM 4113 O O . ASP B 1 241 ? 7.602 -18.203 5.871 1 97.06 241 ASP B O 1
ATOM 4117 N N . VAL B 1 242 ? 6.793 -16.891 4.215 1 97.25 242 VAL B N 1
ATOM 4118 C CA . VAL B 1 242 ? 6.281 -15.891 5.148 1 97.25 242 VAL B CA 1
ATOM 4119 C C . VAL B 1 242 ? 4.777 -16.062 5.324 1 97.25 242 VAL B C 1
ATOM 4121 O O . VAL B 1 242 ? 4.152 -16.859 4.617 1 97.25 242 VAL B O 1
ATOM 4124 N N . VAL B 1 243 ? 4.234 -15.359 6.238 1 95.5 243 VAL B N 1
ATOM 4125 C CA . VAL B 1 243 ? 2.879 -15.641 6.695 1 95.5 243 VAL B CA 1
ATOM 4126 C C . VAL B 1 243 ? 1.885 -15.352 5.57 1 95.5 243 VAL B C 1
ATOM 4128 O O . VAL B 1 243 ? 0.872 -16.047 5.441 1 95.5 243 VAL B O 1
ATOM 4131 N N . THR B 1 244 ? 2.107 -14.344 4.77 1 91.69 244 THR B N 1
ATOM 4132 C CA . THR B 1 244 ? 1.191 -14.008 3.684 1 91.69 244 THR B CA 1
ATOM 4133 C C . THR B 1 244 ? 1.18 -15.109 2.627 1 91.69 244 THR B C 1
ATOM 4135 O O . THR B 1 244 ? 0.143 -15.383 2.02 1 91.69 244 THR B O 1
ATOM 4138 N N . MET B 1 245 ? 2.279 -15.75 2.4 1 91.25 245 MET B N 1
ATOM 4139 C CA . MET B 1 245 ? 2.34 -16.891 1.498 1 91.25 245 MET B CA 1
ATOM 4140 C C . MET B 1 245 ? 1.57 -18.078 2.07 1 91.25 245 MET B C 1
ATOM 4142 O O . MET B 1 245 ? 0.802 -18.734 1.359 1 91.25 245 MET B O 1
ATOM 4146 N N . GLU B 1 246 ? 1.858 -18.312 3.318 1 93.06 246 GLU B N 1
ATOM 4147 C CA . GLU B 1 246 ? 1.175 -19.438 3.959 1 93.06 246 GLU B CA 1
ATOM 4148 C C . GLU B 1 246 ? -0.335 -19.219 3.986 1 93.06 246 GLU B C 1
ATOM 4150 O O . GLU B 1 246 ? -1.107 -20.156 3.801 1 93.06 246 GLU B O 1
ATOM 4155 N N . LEU B 1 247 ? -0.721 -18.062 4.277 1 89.44 247 LEU B N 1
ATOM 4156 C CA . LEU B 1 247 ? -2.145 -17.734 4.25 1 89.44 247 LEU B CA 1
ATOM 4157 C C . LEU B 1 247 ? -2.729 -17.969 2.861 1 89.44 247 LEU B C 1
ATOM 4159 O O . LEU B 1 247 ? -3.824 -18.516 2.725 1 89.44 247 LEU B O 1
ATOM 4163 N N . SER B 1 248 ? -2.012 -17.516 1.846 1 84.56 248 SER B N 1
ATOM 4164 C CA . SER B 1 248 ? -2.455 -17.703 0.469 1 84.56 248 SER B CA 1
ATOM 4165 C C . SER B 1 248 ? -2.584 -19.172 0.129 1 84.56 248 SER B C 1
ATOM 4167 O O . SER B 1 248 ? -3.477 -19.578 -0.624 1 84.56 248 SER B O 1
ATOM 4169 N N . ALA B 1 249 ? -1.745 -19.953 0.645 1 85.31 249 ALA B N 1
ATOM 4170 C CA . ALA B 1 249 ? -1.779 -21.406 0.405 1 85.31 249 ALA B CA 1
ATOM 4171 C C . ALA B 1 249 ? -3.012 -22.031 1.044 1 85.31 249 ALA B C 1
ATOM 4173 O O . ALA B 1 249 ? -3.521 -23.047 0.556 1 85.31 249 ALA B O 1
ATOM 4174 N N . LEU B 1 250 ? -3.447 -21.5 2.135 1 83.88 250 LEU B N 1
ATOM 4175 C CA . LEU B 1 250 ? -4.672 -21.984 2.764 1 83.88 250 LEU B CA 1
ATOM 4176 C C . LEU B 1 250 ? -5.875 -21.75 1.857 1 83.88 250 LEU B C 1
ATOM 4178 O O . LEU B 1 250 ? -6.828 -22.531 1.874 1 83.88 250 LEU B O 1
ATOM 4182 N N . GLN B 1 251 ? -5.902 -20.703 1.119 1 74.62 251 GLN B N 1
ATOM 4183 C CA . GLN B 1 251 ? -7.008 -20.328 0.239 1 74.62 251 GLN B CA 1
ATOM 4184 C C . GLN B 1 251 ? -7.059 -21.25 -0.985 1 74.62 251 GLN B C 1
ATOM 4186 O O . GLN B 1 251 ? -8.133 -21.516 -1.523 1 74.62 251 GLN B O 1
ATOM 4191 N N . GLY B 1 252 ? -5.941 -21.625 -1.515 1 62.78 252 GLY B N 1
ATOM 4192 C CA . GLY B 1 252 ? -5.852 -22.438 -2.723 1 62.78 252 GLY B CA 1
ATOM 4193 C C . GLY B 1 252 ? -6.195 -23.891 -2.494 1 62.78 252 GLY B C 1
ATOM 4194 O O . GLY B 1 252 ? -6.309 -24.672 -3.447 1 62.78 252 GLY B O 1
ATOM 4195 N N . SER B 1 253 ? -6.434 -24.203 -1.337 1 58.44 253 SER B N 1
ATOM 4196 C CA . SER B 1 253 ? -6.727 -25.609 -1.107 1 58.44 253 SER B CA 1
ATOM 4197 C C . SER B 1 253 ? -8.086 -25.984 -1.68 1 58.44 253 SER B C 1
ATOM 4199 O O . SER B 1 253 ? -9 -25.156 -1.738 1 58.44 253 SER B O 1
ATOM 4201 N N . MET B 1 254 ? -8.117 -27.094 -2.342 1 49.41 254 MET B N 1
ATOM 4202 C CA . MET B 1 254 ? -9.242 -27.656 -3.078 1 49.41 254 MET B CA 1
ATOM 4203 C C . MET B 1 254 ? -10.484 -27.734 -2.201 1 49.41 254 MET B C 1
ATOM 4205 O O . MET B 1 254 ? -11.594 -27.484 -2.672 1 49.41 254 MET B O 1
ATOM 4209 N N . VAL B 1 255 ? -10.273 -28.344 -0.999 1 55.56 255 VAL B N 1
ATOM 4210 C CA . VAL B 1 255 ? -11.453 -28.391 -0.147 1 55.56 255 VAL B CA 1
ATOM 4211 C C . VAL B 1 255 ? -11.578 -27.094 0.639 1 55.56 255 VAL B C 1
ATOM 4213 O O . VAL B 1 255 ? -10.672 -26.719 1.393 1 55.56 255 VAL B O 1
ATOM 4216 N N . GLY B 1 256 ? -12.406 -26.234 0.19 1 66.81 256 GLY B N 1
ATOM 4217 C CA . GLY B 1 256 ? -12.617 -24.906 0.76 1 66.81 256 GLY B CA 1
ATOM 4218 C C . GLY B 1 256 ? -12.938 -24.938 2.244 1 66.81 256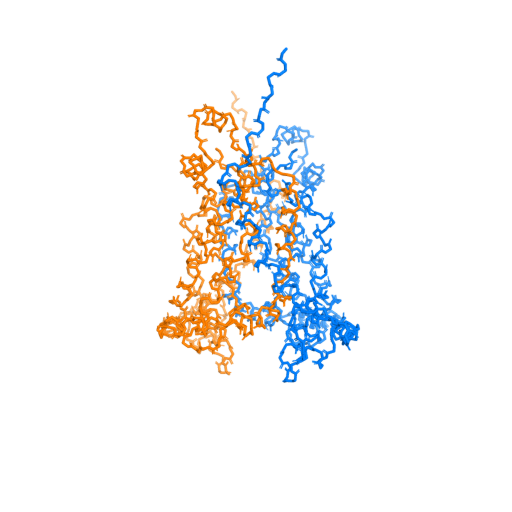 GLY B C 1
ATOM 4219 O O . GLY B 1 256 ? -14.047 -25.297 2.639 1 66.81 256 GLY B O 1
ATOM 4220 N N . GLN B 1 257 ? -11.922 -24.984 3.125 1 83.81 257 GLN B N 1
ATOM 4221 C CA . GLN B 1 257 ? -12.117 -24.812 4.559 1 83.81 257 GLN B CA 1
ATOM 4222 C C . GLN B 1 257 ? -12.164 -23.344 4.934 1 83.81 257 GLN B C 1
ATOM 4224 O O . GLN B 1 257 ? -11.188 -22.781 5.441 1 83.81 257 GLN B O 1
ATOM 4229 N N . TYR B 1 258 ? -13.352 -22.891 4.867 1 82.19 258 TYR B N 1
ATOM 4230 C CA . TYR B 1 258 ? -13.539 -21.453 5.008 1 82.19 258 TYR B CA 1
ATOM 4231 C C . TYR B 1 258 ? -13.289 -21 6.441 1 82.19 258 TYR B C 1
ATOM 4233 O O . TYR B 1 258 ? -12.766 -19.906 6.676 1 82.19 258 TYR B O 1
ATOM 4241 N N . ASN B 1 259 ? -13.688 -21.812 7.359 1 88.5 259 ASN B N 1
ATOM 4242 C CA . ASN B 1 259 ? -13.445 -21.469 8.758 1 88.5 259 ASN B CA 1
ATOM 4243 C C . ASN B 1 259 ? -11.953 -21.359 9.055 1 88.5 259 ASN B C 1
ATOM 4245 O O . ASN B 1 259 ? -11.516 -20.406 9.719 1 88.5 259 ASN B O 1
ATOM 4249 N N . LEU B 1 260 ? -11.195 -22.297 8.453 1 90.5 260 LEU B N 1
ATOM 4250 C CA . LEU B 1 260 ? -9.75 -22.297 8.625 1 90.5 260 LEU B CA 1
ATOM 4251 C C . LEU B 1 260 ? -9.133 -21.062 7.961 1 90.5 260 LEU B C 1
ATOM 4253 O O . LEU B 1 260 ? -8.266 -20.406 8.539 1 90.5 260 LEU B O 1
ATOM 4257 N N . GLN B 1 261 ? -9.594 -20.797 6.805 1 87.19 261 GLN B N 1
ATOM 4258 C CA . GLN B 1 261 ? -9.078 -19.672 6.051 1 87.19 261 GLN B CA 1
ATOM 4259 C C . GLN B 1 261 ? -9.367 -18.344 6.77 1 87.19 261 GLN B C 1
ATOM 4261 O O . GLN B 1 261 ? -8.516 -17.469 6.836 1 87.19 261 GLN B O 1
ATOM 4266 N N . MET B 1 262 ? -10.57 -18.25 7.324 1 86.31 262 MET B N 1
ATOM 4267 C CA . MET B 1 262 ? -10.953 -17.016 8.016 1 86.31 262 MET B CA 1
ATOM 4268 C C . MET B 1 262 ? -10.18 -16.859 9.32 1 86.31 262 MET B C 1
ATOM 4270 O O . MET B 1 262 ? -9.695 -15.766 9.633 1 86.31 262 MET B O 1
ATOM 4274 N N . ALA B 1 263 ? -10.039 -17.906 10.031 1 91.31 263 ALA B N 1
ATOM 4275 C CA . ALA B 1 263 ? -9.219 -17.859 11.234 1 91.31 263 ALA B CA 1
ATOM 4276 C C . ALA B 1 263 ? -7.781 -17.453 10.914 1 91.31 263 ALA B C 1
ATOM 4278 O O . ALA B 1 263 ? -7.195 -16.609 11.594 1 91.31 263 ALA B O 1
ATOM 4279 N N . GLY B 1 264 ? -7.258 -18.047 9.875 1 91.5 264 GLY B N 1
ATOM 4280 C CA . GLY B 1 264 ? -5.914 -17.703 9.445 1 91.5 264 GLY B CA 1
ATOM 4281 C C . GLY B 1 264 ? -5.754 -16.234 9.078 1 91.5 264 GLY B C 1
ATOM 4282 O O . GLY B 1 264 ? -4.738 -15.617 9.406 1 91.5 264 GLY B O 1
ATOM 4283 N N . ALA B 1 265 ? -6.719 -15.75 8.414 1 87.56 265 ALA B N 1
ATOM 4284 C CA . ALA B 1 265 ? -6.703 -14.344 8.023 1 87.56 265 ALA B CA 1
ATOM 4285 C C . ALA B 1 265 ? -6.641 -13.43 9.242 1 87.56 265 ALA B C 1
ATOM 4287 O O . ALA B 1 265 ? -5.875 -12.461 9.258 1 87.56 265 ALA B O 1
ATOM 4288 N N . PHE B 1 266 ? -7.355 -13.719 10.227 1 88.44 266 PHE B N 1
ATOM 4289 C CA . PHE B 1 266 ? -7.398 -12.867 11.414 1 88.44 266 PHE B CA 1
ATOM 4290 C C . PHE B 1 266 ? -6.121 -13.016 12.234 1 88.44 266 PHE B C 1
ATOM 4292 O O . PHE B 1 266 ? -5.645 -12.055 12.836 1 88.44 266 PHE B O 1
ATOM 4299 N N . ILE B 1 267 ? -5.594 -14.188 12.266 1 92.38 267 ILE B N 1
ATOM 4300 C CA . ILE B 1 267 ? -4.309 -14.375 12.938 1 92.38 267 ILE B CA 1
ATOM 4301 C C . ILE B 1 267 ? -3.24 -13.531 12.242 1 92.38 267 ILE B C 1
ATOM 4303 O O . ILE B 1 267 ? -2.441 -12.867 12.914 1 92.38 267 ILE B O 1
ATOM 4307 N N . THR B 1 268 ? -3.246 -13.57 10.953 1 90.81 268 THR B N 1
ATOM 4308 C CA . THR B 1 268 ? -2.262 -12.836 10.164 1 90.81 268 THR B CA 1
ATOM 4309 C C . THR B 1 268 ? -2.426 -11.336 10.352 1 90.81 268 THR B C 1
ATOM 4311 O O . THR B 1 268 ? -1.449 -10.586 10.289 1 90.81 268 THR B O 1
ATOM 4314 N N . ALA B 1 269 ? -3.621 -10.922 10.641 1 87.38 269 ALA B N 1
ATOM 4315 C CA . ALA B 1 269 ? -3.912 -9.5 10.781 1 87.38 269 ALA B CA 1
ATOM 4316 C C . ALA B 1 269 ? -3.479 -8.984 12.156 1 87.38 269 ALA B C 1
ATOM 4318 O O . ALA B 1 269 ? -3.309 -7.777 12.344 1 87.38 269 ALA B O 1
ATOM 4319 N N . LEU B 1 270 ? -3.246 -9.789 13.109 1 89.62 270 LEU B N 1
ATOM 4320 C CA . LEU B 1 270 ? -3.082 -9.422 14.516 1 89.62 270 LEU B CA 1
ATOM 4321 C C . LEU B 1 270 ? -1.853 -8.539 14.703 1 89.62 270 LEU B C 1
ATOM 4323 O O . LEU B 1 270 ? -1.914 -7.527 15.406 1 89.62 270 LEU B O 1
ATOM 4327 N N . PRO B 1 271 ? -0.705 -8.812 14.086 1 91.19 271 PRO B N 1
ATOM 4328 C CA . PRO B 1 271 ? 0.475 -7.98 14.344 1 91.19 271 PRO B CA 1
ATOM 4329 C C . PRO B 1 271 ? 0.278 -6.531 13.906 1 91.19 271 PRO B C 1
ATOM 4331 O O . PRO B 1 271 ? 0.674 -5.609 14.625 1 91.19 271 PRO B O 1
ATOM 4334 N N . THR B 1 272 ? -0.322 -6.363 12.805 1 86.81 272 THR B N 1
ATOM 4335 C CA . THR B 1 272 ? -0.528 -4.996 12.344 1 86.81 272 THR B CA 1
ATOM 4336 C C . THR B 1 272 ? -1.577 -4.289 13.195 1 86.81 272 THR B C 1
ATOM 4338 O O . THR B 1 272 ? -1.454 -3.096 13.484 1 86.81 272 THR B O 1
ATOM 4341 N N . LEU B 1 273 ? -2.586 -5.027 13.625 1 81.81 273 LEU B N 1
ATOM 4342 C CA . LEU B 1 273 ? -3.598 -4.449 14.5 1 81.81 273 LEU B CA 1
ATOM 4343 C C . LEU B 1 273 ? -2.988 -4.051 15.844 1 81.81 273 LEU B C 1
ATOM 4345 O O . LEU B 1 273 ? -3.324 -2.998 16.391 1 81.81 273 LEU B O 1
ATOM 4349 N N . LEU B 1 274 ? -2.131 -4.855 16.328 1 85.81 274 LEU B N 1
ATOM 4350 C CA . LEU B 1 274 ? -1.479 -4.586 17.609 1 85.81 274 LEU B CA 1
ATOM 4351 C C . LEU B 1 274 ? -0.61 -3.334 17.516 1 85.81 274 LEU B C 1
ATOM 4353 O O . LEU B 1 274 ? -0.618 -2.502 18.422 1 85.81 274 LEU B O 1
ATOM 4357 N N . VAL B 1 275 ? 0.128 -3.221 16.453 1 84.19 275 VAL B N 1
ATOM 4358 C CA . VAL B 1 275 ? 0.982 -2.053 16.266 1 84.19 275 VAL B CA 1
ATOM 4359 C C . VAL B 1 275 ? 0.127 -0.788 16.219 1 84.19 275 VAL B C 1
ATOM 4361 O O . VAL B 1 275 ? 0.492 0.234 16.812 1 84.19 275 VAL B O 1
ATOM 4364 N N . TYR B 1 276 ? -0.951 -0.854 15.695 1 74.06 276 TYR B N 1
ATOM 4365 C CA . TYR B 1 276 ? -1.83 0.305 15.594 1 74.06 276 TYR B CA 1
ATOM 4366 C C . TYR B 1 276 ? -2.453 0.64 16.938 1 74.06 276 TYR B C 1
ATOM 4368 O O . TYR B 1 276 ? -2.582 1.812 17.297 1 74.06 276 TYR B O 1
ATOM 4376 N N . ILE B 1 277 ? -2.922 -0.372 17.578 1 75.5 277 ILE B N 1
ATOM 4377 C CA . ILE B 1 277 ? -3.561 -0.157 18.875 1 75.5 277 ILE B CA 1
ATOM 4378 C C . ILE B 1 277 ? -2.568 0.495 19.844 1 75.5 277 ILE B C 1
ATOM 4380 O O . ILE B 1 277 ? -2.932 1.397 20.594 1 75.5 277 ILE B O 1
ATOM 4384 N N . ILE B 1 278 ? -1.409 0.179 19.703 1 78.31 278 ILE B N 1
ATOM 4385 C CA . ILE B 1 278 ? -0.393 0.671 20.641 1 78.31 278 ILE B CA 1
ATOM 4386 C C . ILE B 1 278 ? 0.019 2.088 20.234 1 78.31 278 ILE B C 1
ATOM 4388 O O . ILE B 1 278 ? 0.207 2.949 21.109 1 78.31 278 ILE B O 1
ATOM 4392 N N . PHE B 1 279 ? -0.044 2.396 18.859 1 73.94 279 PHE B N 1
ATOM 4393 C CA . PHE B 1 279 ? 0.567 3.652 18.453 1 73.94 279 PHE B CA 1
ATOM 4394 C C . PHE B 1 279 ? -0.423 4.504 17.656 1 73.94 279 PHE B C 1
ATOM 4396 O O . PHE B 1 279 ? -0.034 5.469 17 1 73.94 279 PHE B O 1
ATOM 4403 N N . GLY B 1 280 ? -1.646 4.023 17.656 1 66.31 280 GLY B N 1
ATOM 4404 C CA . GLY B 1 280 ? -2.672 4.629 16.828 1 66.31 280 GLY B CA 1
ATOM 4405 C C . GLY B 1 280 ? -2.809 6.125 17.031 1 66.31 280 GLY B C 1
ATOM 4406 O O . GLY B 1 280 ? -2.93 6.883 16.062 1 66.31 280 GLY B O 1
ATOM 4407 N N . GLU B 1 281 ? -2.684 6.605 18.234 1 67.44 281 GLU B N 1
ATOM 4408 C CA . GLU B 1 281 ? -2.818 8.031 18.531 1 67.44 281 GLU B CA 1
ATOM 4409 C C . GLU B 1 281 ? -1.661 8.828 17.938 1 67.44 281 GLU B C 1
ATOM 4411 O O . GLU B 1 281 ? -1.867 9.906 17.391 1 67.44 281 GLU B O 1
ATOM 4416 N N . GLN B 1 282 ? -0.574 8.289 18.047 1 67.38 282 GLN B N 1
ATOM 4417 C CA . GLN B 1 282 ? 0.613 8.953 17.516 1 67.38 282 GLN B CA 1
ATOM 4418 C C . GLN B 1 282 ? 0.58 9.008 16 1 67.38 282 GLN B C 1
ATOM 4420 O O . GLN B 1 282 ? 1.014 9.992 15.398 1 67.38 282 GLN B O 1
ATOM 4425 N N . PHE B 1 283 ? 0.025 7.984 15.492 1 66 283 PHE B N 1
ATOM 4426 C CA . PHE B 1 283 ? -0.109 7.934 14.047 1 66 283 PHE B CA 1
ATOM 4427 C C . PHE B 1 283 ? -1.067 9.008 13.547 1 66 283 PHE B C 1
ATOM 4429 O O . PHE B 1 283 ? -0.763 9.727 12.594 1 66 283 PHE B O 1
ATOM 4436 N N . ALA B 1 284 ? -2.107 9.125 14.258 1 63.25 284 ALA B N 1
ATOM 4437 C CA . ALA B 1 284 ? -3.123 10.109 13.891 1 63.25 284 ALA B CA 1
ATOM 4438 C C . ALA B 1 284 ? -2.578 11.531 14 1 63.25 284 ALA B C 1
ATOM 4440 O O . ALA B 1 284 ? -2.811 12.359 13.117 1 63.25 284 ALA B O 1
ATOM 4441 N N . GLU B 1 285 ? -1.807 11.781 14.961 1 65.06 285 GLU B N 1
ATOM 4442 C CA . GLU B 1 285 ? -1.235 13.102 15.195 1 65.06 285 GLU B CA 1
ATOM 4443 C C . GLU B 1 285 ? -0.154 13.422 14.164 1 65.06 285 GLU B C 1
ATOM 4445 O O . GLU B 1 285 ? -0.042 14.562 13.703 1 65.06 285 GLU B O 1
ATOM 4450 N N . GLY B 1 286 ? 0.599 12.406 13.828 1 62 286 GLY B N 1
ATOM 4451 C CA . GLY B 1 286 ? 1.714 12.586 12.914 1 62 286 GLY B CA 1
ATOM 4452 C C . GLY B 1 286 ? 1.276 12.852 11.484 1 62 286 GLY B C 1
ATOM 4453 O O . GLY B 1 286 ? 1.837 13.719 10.805 1 62 286 GLY B O 1
ATOM 4454 N N . VAL B 1 287 ? 0.237 12.102 11.133 1 58.47 287 VAL B N 1
ATOM 4455 C CA . VAL B 1 287 ? -0.253 12.258 9.773 1 58.47 287 VAL B CA 1
ATOM 4456 C C . VAL B 1 287 ? -0.967 13.602 9.633 1 58.47 287 VAL B C 1
ATOM 4458 O O . VAL B 1 287 ? -0.917 14.227 8.57 1 58.47 287 VAL B O 1
ATOM 4461 N N . ALA B 1 288 ? -1.618 13.992 10.766 1 55.22 288 ALA B N 1
ATOM 4462 C CA . ALA B 1 288 ? -2.342 15.266 10.766 1 55.22 288 ALA B CA 1
ATOM 4463 C C . ALA B 1 288 ? -1.379 16.438 10.859 1 55.22 288 ALA B C 1
ATOM 4465 O O . ALA B 1 288 ? -1.8 17.594 10.812 1 55.22 288 ALA B O 1
ATOM 4466 N N . GLY B 1 289 ? -0.044 16.188 10.711 1 52.22 289 GLY B N 1
ATOM 4467 C CA . GLY B 1 289 ? 0.88 17.297 10.844 1 52.22 289 GLY B CA 1
ATOM 4468 C C . GLY B 1 289 ? 0.982 17.828 12.266 1 52.22 289 GLY B C 1
ATOM 4469 O O . GLY B 1 289 ? 1.538 18.891 12.492 1 52.22 289 GLY B O 1
ATOM 4470 N N . GLY B 1 290 ? 0.3 17.297 13.266 1 45.69 290 GLY B N 1
ATOM 4471 C CA . GLY B 1 290 ? 0.249 17.859 14.609 1 45.69 290 GLY B CA 1
ATOM 4472 C C . GLY B 1 290 ? 1.441 17.469 15.461 1 45.69 290 GLY B C 1
ATOM 4473 O O . GLY B 1 290 ? 1.36 17.469 16.688 1 45.69 290 GLY B O 1
ATOM 4474 N N . GLY B 1 291 ? 2.443 16.969 14.898 1 39.19 291 GLY B N 1
ATOM 4475 C CA . GLY B 1 291 ? 3.5 16.609 15.828 1 39.19 291 GLY B CA 1
ATOM 4476 C C . GLY B 1 291 ? 3.867 17.719 16.781 1 39.19 291 GLY B C 1
ATOM 4477 O O . GLY B 1 291 ? 4.676 17.531 17.703 1 39.19 291 GLY B O 1
ATOM 4478 N N . ALA B 1 292 ? 3.797 19.062 16.609 1 36 292 ALA B N 1
ATOM 4479 C CA . ALA B 1 292 ? 4.418 19.953 17.594 1 36 292 ALA B CA 1
ATOM 4480 C C . ALA B 1 292 ? 3.521 20.125 18.828 1 36 292 ALA B C 1
ATOM 4482 O O . ALA B 1 292 ? 2.295 20.016 18.719 1 36 292 ALA B O 1
#

Organism: NCBI:txid2841257